Protein AF-A0A3D8MFF4-F1 (afdb_monomer_lite)

Sequence (524 aa):
MKRMLMMGLVGLLISMPLCSQELQRFTPVPGAQDYPRGVEISDTYRVLVKPASDPASWQAELHQTATYRLWPDYVDPETLPAKHKNTAVHVAQVDTDVRLRVRVEWLGSQKVRKLVLKPSRYKEMHQSRQSGQDWVEFELDPYEVTRHVLVEVNPPEKDTDALQDGLMFFLNPPSRPPAGKILVLPAGVINEKSPYLDELNRLLVDANSPWDGLYIPQNTIIDGRVDIRKPGFKVTGRGMIIGSRWPFAKSTPGWRDRYPSYISPEGEWVRPLLSFKANEGDDDPRSYFEGVLVAHPYHFCVGWAYLNENLKTFGWRFSSDGVHGHIKRGSFMRVNDDATYASSGLIEDNSYWGMVNGAAFQLGWGLKADNDATVYVRRSNILRGEWDNTVDTGLDMLGAPEGVPRPDVKTVSANRGVFAGTYRTGGAYTVRNKHFEDIVIDAQVNRLFYLGSRSEKVSYQNITFKDIHFAKSPSYENVVNVLSGGQIIDGMVFDNVTVEGEPLQSLEDLEPLEARNIQGVTFR

Organism: NCBI:txid1938339

Structure (mmCIF, N/CA/C/O backbone):
data_AF-A0A3D8MFF4-F1
#
_entry.id   AF-A0A3D8MFF4-F1
#
loop_
_atom_site.group_PDB
_atom_site.id
_atom_site.type_symbol
_atom_site.label_atom_id
_atom_site.label_alt_id
_atom_site.label_comp_id
_atom_site.label_asym_id
_atom_site.label_entity_id
_atom_site.label_seq_id
_atom_site.pdbx_PDB_ins_code
_atom_site.Cartn_x
_atom_site.Cartn_y
_atom_site.Cartn_z
_atom_site.occupancy
_atom_site.B_iso_or_equiv
_atom_site.auth_seq_id
_atom_site.auth_comp_id
_atom_site.auth_asym_id
_atom_site.auth_atom_id
_atom_site.pdbx_PDB_model_num
ATOM 1 N N . MET A 1 1 ? 13.237 -70.036 -30.707 1.00 40.88 1 MET A N 1
ATOM 2 C CA . MET A 1 1 ? 13.897 -69.810 -29.401 1.00 40.88 1 MET A CA 1
ATOM 3 C C . MET A 1 1 ? 14.795 -68.580 -29.493 1.00 40.88 1 MET A C 1
ATOM 5 O O . MET A 1 1 ? 15.903 -68.685 -29.998 1.00 40.88 1 MET A O 1
ATOM 9 N N . LYS A 1 2 ? 14.314 -67.405 -29.073 1.00 32.38 2 LYS A N 1
ATOM 10 C CA . LYS A 1 2 ? 15.124 -66.183 -28.931 1.00 32.38 2 LYS A CA 1
ATOM 11 C C . LYS A 1 2 ? 15.030 -65.746 -27.470 1.00 32.38 2 LYS A C 1
ATOM 13 O O . LYS A 1 2 ? 13.933 -65.495 -26.983 1.00 32.38 2 LYS A O 1
ATOM 18 N N . ARG A 1 3 ? 16.167 -65.757 -26.770 1.00 35.53 3 ARG A N 1
ATOM 19 C CA . ARG A 1 3 ? 16.303 -65.288 -25.385 1.00 35.53 3 ARG A CA 1
ATOM 20 C C . ARG A 1 3 ? 16.230 -63.762 -25.384 1.00 35.53 3 ARG A C 1
ATOM 22 O O . ARG A 1 3 ? 17.004 -63.117 -26.082 1.00 35.53 3 ARG A O 1
ATOM 29 N N . MET A 1 4 ? 15.290 -63.220 -24.620 1.00 30.48 4 MET A N 1
ATOM 30 C CA . MET A 1 4 ? 15.117 -61.790 -24.398 1.00 30.48 4 MET A CA 1
ATOM 31 C C . MET A 1 4 ? 15.911 -61.421 -23.140 1.00 30.48 4 MET A C 1
ATOM 33 O O . MET A 1 4 ? 15.664 -61.964 -22.065 1.00 30.48 4 MET A O 1
ATOM 37 N N . LEU A 1 5 ? 16.935 -60.586 -23.315 1.00 34.56 5 LEU A N 1
ATOM 38 C CA . LEU A 1 5 ? 17.835 -60.123 -22.264 1.00 34.56 5 LEU A CA 1
ATOM 39 C C . LEU A 1 5 ? 17.131 -58.998 -21.489 1.00 34.56 5 LEU A C 1
ATOM 41 O O . LEU A 1 5 ? 16.795 -57.967 -22.066 1.00 34.56 5 LEU A O 1
ATOM 45 N N . MET A 1 6 ? 16.879 -59.211 -20.199 1.00 32.69 6 MET A N 1
ATOM 46 C CA . MET A 1 6 ? 16.294 -58.216 -19.301 1.00 32.69 6 MET A CA 1
ATOM 47 C C . MET A 1 6 ? 17.435 -57.345 -18.756 1.00 32.69 6 MET A C 1
ATOM 49 O O . MET A 1 6 ? 18.248 -57.806 -17.957 1.00 32.69 6 MET A O 1
ATOM 53 N N . MET A 1 7 ? 17.547 -56.111 -19.249 1.00 32.94 7 MET A N 1
ATOM 54 C CA . MET A 1 7 ? 18.530 -55.131 -18.783 1.00 32.94 7 MET A CA 1
ATOM 55 C C . MET A 1 7 ? 17.946 -54.408 -17.561 1.00 32.94 7 MET A C 1
ATOM 57 O O . MET A 1 7 ? 16.956 -53.688 -17.676 1.00 32.94 7 MET A O 1
ATOM 61 N N . GLY A 1 8 ? 18.519 -54.656 -16.383 1.00 33.75 8 GLY A N 1
ATOM 62 C CA . GLY A 1 8 ? 18.135 -54.001 -15.134 1.00 33.75 8 GLY A CA 1
ATOM 63 C C . GLY A 1 8 ? 18.568 -52.537 -15.123 1.00 33.75 8 GLY A C 1
ATOM 64 O O . GLY A 1 8 ? 19.757 -52.236 -15.212 1.00 33.75 8 GLY A O 1
ATOM 65 N N . LEU A 1 9 ? 17.596 -51.634 -15.008 1.00 32.19 9 LEU A N 1
ATOM 66 C CA . LEU A 1 9 ? 17.810 -50.205 -14.816 1.00 32.19 9 LEU A CA 1
ATOM 67 C C . LEU A 1 9 ? 18.109 -49.957 -13.327 1.00 32.19 9 LEU A C 1
ATOM 69 O O . LEU A 1 9 ? 17.205 -49.961 -12.494 1.00 32.19 9 LEU A O 1
ATOM 73 N N . VAL A 1 10 ? 19.383 -49.781 -12.976 1.00 34.56 10 VAL A N 1
ATOM 74 C CA . VAL A 1 10 ? 19.788 -49.313 -11.642 1.00 34.56 10 VAL A CA 1
ATOM 75 C C . VAL A 1 10 ? 19.555 -47.804 -11.599 1.00 34.56 10 VAL A C 1
ATOM 77 O O . VAL A 1 10 ? 20.348 -47.025 -12.124 1.00 34.56 10 VAL A O 1
ATOM 80 N N . GLY A 1 11 ? 18.425 -47.393 -11.023 1.00 33.91 11 GLY A N 1
ATOM 81 C CA . GLY A 1 11 ? 18.119 -45.991 -10.753 1.00 33.91 11 GLY A CA 1
ATOM 82 C C . GLY A 1 11 ? 18.988 -45.470 -9.612 1.00 33.91 11 GLY A C 1
ATOM 83 O O . GLY A 1 11 ? 18.744 -45.779 -8.448 1.00 33.91 11 GLY A O 1
ATOM 84 N N . LEU A 1 12 ? 20.010 -44.686 -9.948 1.00 35.00 12 LEU A N 1
ATOM 85 C CA . LEU A 1 12 ? 20.794 -43.920 -8.988 1.00 35.00 12 LEU A CA 1
ATOM 86 C C . LEU A 1 12 ? 19.919 -42.755 -8.485 1.00 35.00 12 LEU A C 1
ATOM 88 O O . LEU A 1 12 ? 19.745 -41.757 -9.183 1.00 35.00 12 LEU A O 1
ATOM 92 N N . LEU A 1 13 ? 19.325 -42.891 -7.296 1.00 35.25 13 LEU A N 1
ATOM 93 C CA . LEU A 1 13 ? 18.699 -41.776 -6.581 1.00 35.25 13 LEU A CA 1
ATOM 94 C C . LEU A 1 13 ? 19.810 -40.822 -6.130 1.00 35.25 13 LEU A C 1
ATOM 96 O O . LEU A 1 13 ? 20.402 -40.992 -5.067 1.00 35.25 13 LEU A O 1
ATOM 100 N N . ILE A 1 14 ? 20.121 -39.829 -6.960 1.00 36.97 14 ILE A N 1
ATOM 101 C CA . ILE A 1 14 ? 20.911 -38.676 -6.537 1.00 36.97 14 ILE A CA 1
ATOM 102 C C . ILE A 1 14 ? 20.000 -37.872 -5.609 1.00 36.97 14 ILE A C 1
ATOM 104 O O . ILE A 1 14 ? 19.147 -37.115 -6.069 1.00 36.97 14 ILE A O 1
ATOM 108 N N . SER A 1 15 ? 20.142 -38.067 -4.297 1.00 35.59 15 SER A N 1
ATOM 109 C CA . SER A 1 15 ? 19.619 -37.119 -3.319 1.00 35.59 15 SER A CA 1
ATOM 110 C C . SER A 1 15 ? 20.349 -35.803 -3.563 1.00 35.59 15 SER A C 1
ATOM 112 O O . SER A 1 15 ? 21.499 -35.642 -3.145 1.00 35.59 15 SER A O 1
ATOM 114 N N . MET A 1 16 ? 19.729 -34.884 -4.304 1.00 31.86 16 MET A N 1
ATOM 115 C CA . MET A 1 16 ? 20.218 -33.514 -4.321 1.00 31.86 16 MET A CA 1
ATOM 116 C C . MET A 1 16 ? 20.222 -33.044 -2.863 1.00 31.86 16 MET A C 1
ATOM 118 O O . MET A 1 16 ? 19.209 -33.246 -2.182 1.00 31.86 16 MET A O 1
ATOM 122 N N . PRO A 1 17 ? 21.341 -32.507 -2.343 1.00 41.75 17 PRO A N 1
ATOM 123 C CA . PRO A 1 17 ? 21.324 -31.887 -1.030 1.00 41.75 17 PRO A CA 1
ATOM 124 C C . PRO A 1 17 ? 20.176 -30.886 -1.053 1.00 41.75 17 PRO A C 1
ATOM 126 O O . PRO A 1 17 ? 20.084 -30.093 -1.990 1.00 41.75 17 PRO A O 1
ATOM 129 N N . LEU A 1 18 ? 19.262 -30.993 -0.086 1.00 41.50 18 LEU A N 1
ATOM 130 C CA . LEU A 1 18 ? 18.247 -29.976 0.154 1.00 41.50 18 LEU A CA 1
ATOM 131 C C . LEU A 1 18 ? 19.003 -28.648 0.173 1.00 41.50 18 LEU A C 1
ATOM 133 O O . LEU A 1 18 ? 19.789 -28.422 1.094 1.00 41.50 18 LEU A O 1
ATOM 137 N N . CYS A 1 19 ? 18.873 -27.851 -0.896 1.00 44.31 19 CYS A N 1
ATOM 138 C CA . CYS A 1 19 ? 19.442 -26.512 -0.954 1.00 44.31 19 CYS A CA 1
ATOM 139 C C . CYS A 1 19 ? 19.046 -25.852 0.359 1.00 44.31 19 CYS A C 1
ATOM 141 O O . CYS A 1 19 ? 17.855 -25.798 0.671 1.00 44.31 19 CYS A O 1
ATOM 143 N N . SER A 1 20 ? 20.038 -25.456 1.158 1.00 51.72 20 SER A N 1
ATOM 144 C CA . SER A 1 20 ? 19.800 -24.712 2.387 1.00 51.72 20 SER A CA 1
ATOM 145 C C . SER A 1 20 ? 18.824 -23.595 2.051 1.00 51.72 20 SER A C 1
ATOM 147 O O . SER A 1 20 ? 19.115 -22.808 1.151 1.00 51.72 20 SER A O 1
ATOM 149 N N . GLN A 1 21 ? 17.663 -23.596 2.704 1.00 61.84 21 GLN A N 1
ATOM 150 C CA . GLN A 1 21 ? 16.606 -22.611 2.497 1.00 61.84 21 GLN A CA 1
ATOM 151 C C . GLN A 1 21 ? 17.218 -21.221 2.651 1.00 61.84 21 GLN A C 1
ATOM 153 O O . GLN A 1 21 ? 17.627 -20.827 3.745 1.00 61.84 21 GLN A O 1
ATOM 158 N N . GLU A 1 22 ? 17.415 -20.539 1.524 1.00 81.12 22 GLU A N 1
ATOM 159 C CA . GLU A 1 22 ? 18.246 -19.346 1.489 1.00 81.12 22 GLU A CA 1
ATOM 160 C C . GLU A 1 22 ? 17.393 -18.141 1.871 1.00 81.12 22 GLU A C 1
ATOM 162 O O . GLU A 1 22 ? 16.452 -17.758 1.179 1.00 81.12 22 GLU A O 1
ATOM 167 N N . LEU A 1 23 ? 17.721 -17.565 3.024 1.00 92.06 23 LEU A N 1
ATOM 168 C CA . LEU A 1 23 ? 17.170 -16.307 3.494 1.00 92.06 23 LEU A CA 1
ATOM 169 C C . LEU A 1 23 ? 17.767 -15.161 2.671 1.00 92.06 23 LEU A C 1
ATOM 171 O O . LEU A 1 23 ? 18.901 -14.737 2.918 1.00 92.06 23 LEU A O 1
ATOM 175 N N . GLN A 1 24 ? 17.002 -14.638 1.716 1.00 94.44 24 GLN A N 1
ATOM 176 C CA . GLN A 1 24 ? 17.437 -13.535 0.870 1.00 94.44 24 GLN A CA 1
ATOM 177 C C . GLN A 1 24 ? 17.037 -12.196 1.513 1.00 94.44 24 GLN A C 1
ATOM 179 O O . GLN A 1 24 ? 15.864 -11.851 1.636 1.00 94.44 24 GLN A O 1
ATOM 184 N N . ARG A 1 25 ? 18.038 -11.433 1.959 1.00 93.31 25 ARG A N 1
ATOM 185 C CA . ARG A 1 25 ? 17.854 -10.167 2.690 1.00 93.31 25 ARG A CA 1
ATOM 186 C C . ARG A 1 25 ? 17.988 -8.974 1.761 1.00 93.31 25 ARG A C 1
ATOM 188 O O . ARG A 1 25 ? 18.866 -8.982 0.905 1.00 93.31 25 ARG A O 1
ATOM 195 N N . PHE A 1 26 ? 17.207 -7.919 1.984 1.00 91.38 26 PHE A N 1
ATOM 196 C CA . PHE A 1 26 ? 17.413 -6.641 1.304 1.00 91.38 26 PHE A CA 1
ATOM 197 C C . PHE A 1 26 ? 18.776 -6.057 1.690 1.00 91.38 26 PHE A C 1
ATOM 199 O O . PHE A 1 26 ? 19.009 -5.780 2.860 1.00 91.38 26 PHE A O 1
ATOM 206 N N . THR A 1 27 ? 19.695 -5.889 0.743 1.00 91.81 27 THR A N 1
ATOM 207 C CA . THR A 1 27 ? 21.039 -5.343 1.006 1.00 91.81 27 THR A CA 1
ATOM 208 C C . THR A 1 27 ? 21.124 -3.880 0.585 1.00 91.81 27 THR A C 1
ATOM 210 O O . THR A 1 27 ? 20.429 -3.507 -0.362 1.00 91.81 27 THR A O 1
ATOM 213 N N . PRO A 1 28 ? 22.013 -3.065 1.184 1.00 93.00 28 PRO A N 1
ATOM 214 C CA . PRO A 1 28 ? 22.206 -1.691 0.739 1.00 93.00 28 PRO A CA 1
ATOM 215 C C . PRO A 1 28 ? 22.557 -1.632 -0.753 1.00 93.00 28 PRO A C 1
ATOM 217 O O . PRO A 1 28 ? 23.390 -2.397 -1.244 1.00 93.00 28 PRO A O 1
ATOM 220 N N . VAL A 1 29 ? 21.921 -0.712 -1.472 1.00 93.19 29 VAL A N 1
ATOM 221 C CA . VAL A 1 29 ? 22.191 -0.449 -2.889 1.00 93.19 29 VAL A CA 1
ATOM 222 C C . VAL A 1 29 ? 23.539 0.274 -2.967 1.00 93.19 29 VAL A C 1
ATOM 224 O O . VAL A 1 29 ? 23.718 1.272 -2.261 1.00 93.19 29 VAL A O 1
ATOM 227 N N . PRO A 1 30 ? 24.499 -0.194 -3.782 1.00 90.62 30 PRO A N 1
ATOM 228 C CA . PRO A 1 30 ? 25.770 0.500 -3.963 1.00 90.62 30 PRO A CA 1
ATOM 229 C C . PRO A 1 30 ? 25.579 1.934 -4.476 1.00 90.62 30 PRO A C 1
ATOM 231 O O . PRO A 1 30 ? 24.670 2.194 -5.260 1.00 90.62 30 PRO A O 1
ATOM 234 N N . GLY A 1 31 ? 26.466 2.848 -4.074 1.00 88.56 31 GLY A N 1
ATOM 235 C CA . GLY A 1 31 ? 26.422 4.247 -4.514 1.00 88.56 31 GLY A CA 1
ATOM 236 C C . GLY A 1 31 ? 25.417 5.103 -3.743 1.00 88.56 31 GLY A C 1
ATOM 237 O O . GLY A 1 31 ? 24.603 5.789 -4.346 1.00 88.56 31 GLY A O 1
ATOM 238 N N . ALA A 1 32 ? 25.465 5.068 -2.407 1.00 85.12 32 ALA A N 1
ATOM 239 C CA . ALA A 1 32 ? 24.559 5.835 -1.545 1.00 85.12 32 ALA A CA 1
ATOM 240 C C . ALA A 1 32 ? 24.543 7.345 -1.849 1.00 85.12 32 ALA A C 1
ATOM 242 O O . ALA A 1 32 ? 23.507 7.987 -1.720 1.00 85.12 32 ALA A O 1
ATOM 243 N N . GLN A 1 33 ? 25.668 7.905 -2.303 1.00 89.56 33 GLN A N 1
ATOM 244 C CA . GLN A 1 33 ? 25.770 9.303 -2.729 1.00 89.56 33 GLN A CA 1
ATOM 245 C C . GLN A 1 33 ? 24.903 9.649 -3.949 1.00 89.56 33 GLN A C 1
ATOM 247 O O . GLN A 1 33 ? 24.630 10.822 -4.187 1.00 89.56 33 GLN A O 1
ATOM 252 N N . ASP A 1 34 ? 24.501 8.638 -4.719 1.00 92.12 34 ASP A N 1
ATOM 253 C CA . ASP A 1 34 ? 23.703 8.774 -5.935 1.00 92.12 34 ASP A CA 1
ATOM 254 C C . ASP A 1 34 ? 22.227 8.423 -5.695 1.00 92.12 34 ASP A C 1
ATOM 256 O O . ASP A 1 34 ? 21.463 8.330 -6.654 1.00 92.12 34 ASP A O 1
ATOM 260 N N . TYR A 1 35 ? 21.808 8.187 -4.443 1.00 95.69 35 TYR A N 1
ATOM 261 C CA . TYR A 1 35 ? 20.412 7.867 -4.154 1.00 95.69 35 TYR A CA 1
ATOM 262 C C . TYR A 1 35 ? 19.479 9.015 -4.571 1.00 95.69 35 TYR A C 1
ATOM 264 O O . TYR A 1 35 ? 19.829 10.190 -4.415 1.00 95.69 35 TYR A O 1
ATOM 272 N N . PRO A 1 36 ? 18.271 8.689 -5.069 1.00 94.00 36 PRO A N 1
ATOM 273 C CA . PRO A 1 36 ? 17.247 9.690 -5.338 1.00 94.00 36 PRO A CA 1
ATOM 274 C C . PRO A 1 36 ? 16.915 10.500 -4.086 1.00 94.00 36 PRO A C 1
ATOM 276 O O . PRO A 1 36 ? 17.032 10.014 -2.957 1.00 94.00 36 PRO A O 1
ATOM 279 N N . ARG A 1 37 ? 16.411 11.721 -4.274 1.00 92.44 37 ARG A N 1
ATOM 280 C CA . ARG A 1 37 ? 15.921 12.524 -3.146 1.00 92.44 37 ARG A CA 1
ATOM 281 C C . ARG A 1 37 ? 14.784 11.791 -2.433 1.00 92.44 37 ARG A C 1
ATOM 283 O O . ARG A 1 37 ? 13.979 11.110 -3.066 1.00 92.44 37 ARG A O 1
ATOM 290 N N . GLY A 1 38 ? 14.707 11.959 -1.115 1.00 94.19 38 GLY A N 1
ATOM 291 C CA . GLY A 1 38 ? 13.679 11.293 -0.316 1.00 94.19 38 GLY A CA 1
ATOM 292 C C . GLY A 1 38 ? 13.973 9.829 -0.011 1.00 94.19 38 GLY A C 1
ATOM 293 O O . GLY A 1 38 ? 13.054 9.145 0.436 1.00 94.19 38 GLY A O 1
ATOM 294 N N . VAL A 1 39 ? 15.185 9.334 -0.292 1.00 96.75 39 VAL A N 1
ATOM 295 C CA . VAL A 1 39 ? 15.610 7.954 -0.022 1.00 96.75 39 VAL A CA 1
ATOM 296 C C . VAL A 1 39 ? 17.005 7.945 0.598 1.00 96.75 39 VAL A C 1
ATOM 298 O O . VAL A 1 39 ? 17.943 8.506 0.042 1.00 96.75 39 VAL A O 1
ATOM 301 N N . GLU A 1 40 ? 17.170 7.260 1.727 1.00 97.12 40 GLU A N 1
ATOM 302 C CA . GLU A 1 40 ? 18.474 7.037 2.363 1.00 97.12 40 GLU A CA 1
ATOM 303 C C . GLU A 1 40 ? 18.469 5.752 3.195 1.00 97.12 40 GLU A C 1
ATOM 305 O O . GLU A 1 40 ? 17.431 5.109 3.358 1.00 97.12 40 GLU A O 1
ATOM 310 N N . ILE A 1 41 ? 19.627 5.353 3.723 1.00 97.31 41 ILE A N 1
ATOM 311 C CA . ILE A 1 41 ? 19.682 4.283 4.722 1.00 97.31 41 ILE A CA 1
ATOM 312 C C . ILE A 1 41 ? 19.188 4.837 6.054 1.00 97.31 41 ILE A C 1
ATOM 314 O O . ILE A 1 41 ? 19.668 5.855 6.537 1.00 97.31 41 ILE A O 1
ATOM 318 N N . SER A 1 42 ? 18.238 4.131 6.651 1.00 97.44 42 SER A N 1
ATOM 319 C CA . SER A 1 42 ? 17.667 4.464 7.945 1.00 97.44 42 SER A CA 1
ATOM 320 C C . SER A 1 42 ? 18.737 4.439 9.035 1.00 97.44 42 SER A C 1
ATOM 322 O O . SER A 1 42 ? 19.317 3.395 9.331 1.00 97.44 42 SER A O 1
ATOM 324 N N . ASP A 1 43 ? 18.936 5.581 9.679 1.00 96.62 43 ASP A N 1
ATOM 325 C CA . ASP A 1 43 ? 19.717 5.733 10.908 1.00 96.62 43 ASP A CA 1
ATOM 326 C C . ASP A 1 43 ? 18.870 5.537 12.178 1.00 96.62 43 ASP A C 1
ATOM 328 O O . ASP A 1 43 ? 19.409 5.431 13.275 1.00 96.62 43 ASP A O 1
ATOM 332 N N . THR A 1 44 ? 17.546 5.478 12.021 1.00 96.56 44 THR A N 1
ATOM 333 C CA . THR A 1 44 ? 16.557 5.474 13.107 1.00 96.56 44 THR A CA 1
ATOM 334 C C . THR A 1 44 ? 16.114 4.062 13.479 1.00 96.56 44 THR A C 1
ATOM 336 O O . THR A 1 44 ? 15.872 3.768 14.645 1.00 96.56 44 THR A O 1
ATOM 339 N N . TYR A 1 45 ? 16.037 3.170 12.496 1.00 97.25 45 TYR A N 1
ATOM 340 C CA . TYR A 1 45 ? 15.673 1.766 12.666 1.00 97.25 45 TYR A CA 1
ATOM 341 C C . TYR A 1 45 ? 16.750 0.850 12.096 1.00 97.25 45 TYR A C 1
ATOM 343 O O . TYR A 1 45 ? 17.267 1.104 11.004 1.00 97.25 45 TYR A O 1
ATOM 351 N N . ARG A 1 46 ? 17.002 -0.258 12.796 1.00 97.62 46 ARG A N 1
ATOM 352 C CA . ARG A 1 46 ? 17.754 -1.413 12.300 1.00 97.62 46 ARG A CA 1
ATOM 353 C C . ARG A 1 46 ? 16.897 -2.665 12.406 1.00 97.62 46 ARG A C 1
ATOM 355 O O . ARG A 1 46 ? 16.305 -2.928 13.449 1.00 97.62 46 ARG A O 1
ATOM 362 N N . VAL A 1 47 ? 16.869 -3.454 11.338 1.00 97.81 47 VAL A N 1
ATOM 363 C CA . VAL A 1 47 ? 16.116 -4.709 11.279 1.00 97.81 47 VAL A CA 1
ATOM 364 C C . VAL A 1 47 ? 17.080 -5.882 11.169 1.00 97.81 47 VAL A C 1
ATOM 366 O O . VAL A 1 47 ? 17.929 -5.917 10.283 1.00 97.81 47 VAL A O 1
ATOM 369 N N . LEU A 1 48 ? 16.942 -6.844 12.077 1.00 97.56 48 LEU A N 1
ATOM 370 C CA . LEU A 1 48 ? 17.712 -8.084 12.121 1.00 97.56 48 LEU A CA 1
ATOM 371 C C . LEU A 1 48 ? 16.768 -9.253 11.877 1.00 97.56 48 LEU A C 1
ATOM 373 O O . LEU A 1 48 ? 15.667 -9.295 12.427 1.00 97.56 48 LEU A O 1
ATOM 377 N N . VAL A 1 49 ? 17.204 -10.213 11.071 1.00 97.44 49 VAL A N 1
ATOM 378 C CA . VAL A 1 49 ? 16.361 -11.328 10.635 1.00 97.44 49 VAL A CA 1
ATOM 379 C C . VAL A 1 49 ? 17.164 -12.612 10.591 1.00 97.44 49 VAL A C 1
ATOM 381 O O . VAL A 1 49 ? 18.315 -12.614 10.168 1.00 97.44 49 VAL A O 1
ATOM 384 N N . LYS A 1 50 ? 16.550 -13.708 11.024 1.00 96.38 50 LYS A N 1
ATOM 385 C CA . LYS A 1 50 ? 17.110 -15.057 10.907 1.00 96.38 50 LYS A CA 1
ATOM 386 C C . LYS A 1 50 ? 15.990 -16.096 10.942 1.00 96.38 50 LYS A C 1
ATOM 388 O O . LYS A 1 50 ? 14.904 -15.783 11.446 1.00 96.38 50 LYS A O 1
ATOM 393 N N . PRO A 1 51 ? 16.219 -17.328 10.456 1.00 96.38 51 PRO A N 1
ATOM 394 C CA . PRO A 1 51 ? 15.256 -18.410 10.634 1.00 96.38 51 PRO A CA 1
ATOM 395 C C . PRO A 1 51 ? 14.880 -18.566 12.113 1.00 96.38 51 PRO A C 1
ATOM 397 O O . PRO A 1 51 ? 15.746 -18.510 12.985 1.00 96.38 51 PRO A O 1
ATOM 400 N N . ALA A 1 52 ? 13.601 -18.781 12.423 1.00 95.50 52 ALA A N 1
ATOM 401 C CA . ALA A 1 52 ? 13.143 -18.899 13.812 1.00 95.50 52 ALA A CA 1
ATOM 402 C C . ALA A 1 52 ? 13.789 -20.083 14.563 1.00 95.50 52 ALA A C 1
ATOM 404 O O . ALA A 1 52 ? 13.918 -20.056 15.791 1.00 95.50 52 ALA A O 1
ATOM 405 N N . SER A 1 53 ? 14.237 -21.097 13.817 1.00 94.81 53 SER A N 1
ATOM 406 C CA . SER A 1 53 ? 14.979 -22.255 14.317 1.00 94.81 53 SER A CA 1
ATOM 407 C C . SER A 1 53 ? 16.451 -21.975 14.630 1.00 94.81 53 SER A C 1
ATOM 409 O O . SER A 1 53 ? 17.093 -22.829 15.235 1.00 94.81 53 SER A O 1
ATOM 411 N N . ASP A 1 54 ? 17.007 -20.832 14.217 1.00 94.62 54 ASP A N 1
ATOM 412 C CA . ASP A 1 54 ? 18.421 -20.507 14.410 1.00 94.62 54 ASP A CA 1
ATOM 413 C C . ASP A 1 54 ? 18.688 -19.987 15.842 1.00 94.62 54 ASP A C 1
ATOM 415 O O . ASP A 1 54 ? 18.228 -18.894 16.214 1.00 94.62 54 ASP A O 1
ATOM 419 N N . PRO A 1 55 ? 19.451 -20.729 16.673 1.00 94.00 55 PRO A N 1
ATOM 420 C CA . PRO A 1 55 ? 19.756 -20.326 18.041 1.00 94.00 55 PRO A CA 1
ATOM 421 C C . PRO A 1 55 ? 20.893 -19.297 18.139 1.00 94.00 55 PRO A C 1
ATOM 423 O O . PRO A 1 55 ? 21.145 -18.803 19.239 1.00 94.00 55 PRO A O 1
ATOM 426 N N . ALA A 1 56 ? 21.592 -18.975 17.042 1.00 93.44 56 ALA A N 1
ATOM 427 C CA . ALA A 1 56 ? 22.757 -18.095 17.053 1.00 93.44 56 ALA A CA 1
ATOM 428 C C . ALA A 1 56 ? 22.436 -16.699 17.609 1.00 93.44 56 ALA A C 1
ATOM 430 O O . ALA A 1 56 ? 21.296 -16.227 17.578 1.00 93.44 56 ALA A O 1
ATOM 431 N N . SER A 1 57 ? 23.447 -16.007 18.133 1.00 93.44 57 SER A N 1
ATOM 432 C CA . SER A 1 57 ? 23.265 -14.634 18.606 1.00 93.44 57 SER A CA 1
ATOM 433 C C . SER A 1 57 ? 22.988 -13.675 17.440 1.00 93.44 57 SER A C 1
ATOM 435 O O . SER A 1 57 ? 23.388 -13.913 16.303 1.00 93.44 57 SER A O 1
ATOM 437 N N . TRP A 1 58 ? 22.347 -12.542 17.733 1.00 95.12 58 TRP A N 1
ATOM 438 C CA . TRP A 1 58 ? 22.048 -11.495 16.746 1.00 95.12 58 TRP A CA 1
ATOM 439 C C . TRP A 1 58 ? 23.291 -10.786 16.177 1.00 95.12 58 TRP A C 1
ATOM 441 O O . TRP A 1 58 ? 23.173 -10.014 15.230 1.00 95.12 58 TRP A O 1
ATOM 451 N N . GLN A 1 59 ? 24.484 -11.046 16.724 1.00 93.56 59 GLN A N 1
ATOM 452 C CA . GLN A 1 59 ? 25.716 -10.346 16.353 1.00 93.56 59 GLN A CA 1
ATOM 453 C C . GLN A 1 59 ? 26.070 -10.521 14.871 1.00 93.56 59 GLN A C 1
ATOM 455 O O . GLN A 1 59 ? 26.562 -9.584 14.247 1.00 93.56 59 GLN A O 1
ATOM 460 N N . ALA A 1 60 ? 25.799 -11.700 14.304 1.00 91.00 60 ALA A N 1
ATOM 461 C CA . ALA A 1 60 ? 26.048 -11.972 12.891 1.00 91.00 60 ALA A CA 1
ATOM 462 C C . ALA A 1 60 ? 25.119 -11.168 11.963 1.00 91.00 60 ALA A C 1
ATOM 464 O O . ALA A 1 60 ? 25.476 -10.914 10.818 1.00 91.00 60 ALA A O 1
ATOM 465 N N . GLU A 1 61 ? 23.956 -10.726 12.447 1.00 92.75 61 GLU A N 1
ATOM 466 C CA . GLU A 1 61 ? 22.887 -10.147 11.623 1.00 92.75 61 GLU A CA 1
ATOM 467 C C . GLU A 1 61 ? 22.921 -8.616 11.532 1.00 92.75 61 GLU A C 1
ATOM 469 O O . GLU A 1 61 ? 22.205 -8.044 10.711 1.00 92.75 61 GLU A O 1
ATOM 474 N N . LEU A 1 62 ? 23.764 -7.942 12.331 1.00 88.31 62 LEU A N 1
ATOM 475 C CA . LEU A 1 62 ? 23.739 -6.484 12.560 1.00 88.31 62 LEU A CA 1
ATOM 476 C C . LEU A 1 62 ? 23.763 -5.602 11.301 1.00 88.31 62 LEU A C 1
ATOM 478 O O . LEU A 1 62 ? 23.316 -4.456 11.351 1.00 88.31 62 LEU A O 1
ATOM 482 N N . HIS A 1 63 ? 24.269 -6.118 10.182 1.00 87.81 63 HIS A N 1
ATOM 483 C CA . HIS A 1 63 ? 24.449 -5.360 8.942 1.00 87.81 63 HIS A CA 1
ATOM 484 C C . HIS A 1 63 ? 23.958 -6.102 7.698 1.00 87.81 63 HIS A C 1
ATOM 486 O O . HIS A 1 63 ? 24.272 -5.699 6.580 1.00 87.81 63 HIS A O 1
ATOM 492 N N . GLN A 1 64 ? 23.213 -7.196 7.874 1.00 89.75 64 GLN A N 1
ATOM 493 C CA . GLN A 1 64 ? 22.816 -8.027 6.740 1.00 89.75 64 GLN A CA 1
ATOM 494 C C . GLN A 1 64 ? 21.536 -7.542 6.046 1.00 89.75 64 GLN A C 1
ATOM 496 O O . GLN A 1 64 ? 21.355 -7.821 4.864 1.00 89.75 64 GLN A O 1
ATOM 501 N N . THR A 1 65 ? 20.660 -6.820 6.756 1.00 94.31 65 THR A N 1
ATOM 502 C CA . THR A 1 65 ? 19.406 -6.290 6.195 1.00 94.31 65 THR A CA 1
ATOM 503 C C . THR A 1 65 ? 19.415 -4.769 6.220 1.00 94.31 65 THR A C 1
ATOM 505 O O . THR A 1 65 ? 19.467 -4.143 7.278 1.00 94.31 65 THR A O 1
ATOM 508 N N . ALA A 1 66 ? 19.352 -4.164 5.041 1.00 96.25 66 ALA A N 1
ATOM 509 C CA . ALA A 1 66 ? 19.153 -2.740 4.875 1.00 96.25 66 ALA A CA 1
ATOM 510 C C . ALA A 1 66 ? 17.747 -2.344 5.315 1.00 96.25 66 ALA A C 1
ATOM 512 O O . ALA A 1 66 ? 16.753 -2.988 4.975 1.00 96.25 66 ALA A O 1
ATOM 513 N N . THR A 1 67 ? 17.680 -1.231 6.032 1.00 97.88 67 THR A N 1
ATOM 514 C CA . THR A 1 67 ? 16.440 -0.500 6.267 1.00 97.88 67 THR A CA 1
ATOM 515 C C . THR A 1 67 ? 16.576 0.831 5.547 1.00 97.88 67 THR A C 1
ATOM 517 O O . THR A 1 67 ? 17.543 1.553 5.780 1.00 97.88 67 THR A O 1
ATOM 520 N N . TYR A 1 68 ? 15.649 1.148 4.654 1.00 98.06 68 TYR A N 1
ATOM 521 C CA . TYR A 1 68 ? 15.629 2.422 3.940 1.00 98.06 68 TYR A CA 1
ATOM 522 C C . TYR A 1 68 ? 14.681 3.378 4.635 1.00 98.06 68 TYR A C 1
ATOM 524 O O . TYR A 1 68 ? 13.651 2.950 5.137 1.00 98.06 68 TYR A O 1
ATOM 532 N N . ARG A 1 69 ? 15.008 4.663 4.652 1.00 97.88 69 ARG A N 1
ATOM 533 C CA . ARG A 1 69 ? 14.116 5.737 5.072 1.00 97.88 69 ARG A CA 1
ATOM 534 C C . ARG A 1 69 ? 13.598 6.440 3.825 1.00 97.88 69 ARG A C 1
ATOM 536 O O . ARG A 1 69 ? 14.380 6.821 2.958 1.00 97.88 69 ARG A O 1
ATOM 543 N N . LEU A 1 70 ? 12.283 6.600 3.760 1.00 97.50 70 LEU A N 1
ATOM 544 C CA . LEU A 1 70 ? 11.554 7.300 2.713 1.00 97.50 70 LEU A CA 1
ATOM 545 C C . LEU A 1 70 ? 10.836 8.500 3.338 1.00 97.50 70 LEU A C 1
ATOM 547 O O . LEU A 1 70 ? 10.084 8.330 4.295 1.00 97.50 70 LEU A O 1
ATOM 551 N N . TRP A 1 71 ? 11.040 9.708 2.825 1.00 96.00 71 TRP A N 1
ATOM 552 C CA . TRP A 1 71 ? 10.402 10.931 3.339 1.00 96.00 71 TRP A CA 1
ATOM 553 C C . TRP A 1 71 ? 9.974 11.821 2.171 1.00 96.00 71 TRP A C 1
ATOM 555 O O . TRP A 1 71 ? 10.543 11.676 1.087 1.00 96.00 71 TRP A O 1
ATOM 565 N N . PRO A 1 72 ? 8.987 12.722 2.343 1.00 90.44 72 PRO A N 1
ATOM 566 C CA . PRO A 1 72 ? 8.533 13.559 1.248 1.00 90.44 72 PRO A CA 1
ATOM 567 C C . PRO A 1 72 ? 9.694 14.445 0.797 1.00 90.44 72 PRO A C 1
ATOM 569 O O . PRO A 1 72 ? 10.198 15.280 1.548 1.00 90.44 72 PRO A O 1
ATOM 572 N N . ASP A 1 73 ? 10.131 14.249 -0.439 1.00 74.12 73 ASP A N 1
ATOM 573 C CA . ASP A 1 73 ? 11.264 14.950 -1.044 1.00 74.12 73 ASP A CA 1
ATOM 574 C C . ASP A 1 73 ? 10.890 16.342 -1.581 1.00 74.12 73 ASP A C 1
ATOM 576 O O . ASP A 1 73 ? 11.734 17.073 -2.101 1.00 74.12 73 ASP A O 1
ATOM 580 N N . TYR A 1 74 ? 9.623 16.728 -1.431 1.00 73.06 74 TYR A N 1
ATOM 581 C CA . TYR A 1 74 ? 9.057 18.006 -1.839 1.00 73.06 74 TYR A CA 1
ATOM 582 C C . TYR A 1 74 ? 8.247 18.607 -0.692 1.00 73.06 74 TYR A C 1
ATOM 584 O O . TYR A 1 74 ? 7.402 17.956 -0.082 1.00 73.06 74 TYR A O 1
ATOM 592 N N . VAL A 1 75 ? 8.466 19.894 -0.439 1.00 59.44 75 VAL A N 1
ATOM 593 C CA . VAL A 1 75 ? 7.641 20.699 0.468 1.00 59.44 75 VAL A CA 1
ATOM 594 C C . VAL A 1 75 ? 6.823 21.655 -0.391 1.00 59.44 75 VAL A C 1
ATOM 596 O O . VAL A 1 75 ? 6.979 22.867 -0.311 1.00 59.44 75 VAL A O 1
ATOM 599 N N . ASP A 1 76 ? 6.011 21.102 -1.291 1.00 64.69 76 ASP A N 1
ATOM 600 C CA . ASP A 1 76 ? 4.968 21.895 -1.936 1.00 64.69 76 ASP A CA 1
ATOM 601 C C . ASP A 1 76 ? 3.736 21.862 -1.016 1.00 64.69 76 ASP A C 1
ATOM 603 O O . ASP A 1 76 ? 3.082 20.812 -0.923 1.00 64.69 76 ASP A O 1
ATOM 607 N N . PRO A 1 77 ? 3.439 22.965 -0.300 1.00 61.56 77 PRO A N 1
ATOM 608 C CA . PRO A 1 77 ? 2.351 23.012 0.670 1.00 61.56 77 PRO A CA 1
ATOM 609 C C . PRO A 1 77 ? 0.973 22.800 0.034 1.00 61.56 77 PRO A C 1
ATOM 611 O O . PRO A 1 77 ? 0.034 22.486 0.759 1.00 61.56 77 PRO A O 1
ATOM 614 N N . GLU A 1 78 ? 0.834 22.935 -1.291 1.00 64.88 78 GLU A N 1
ATOM 615 C CA . GLU A 1 78 ? -0.431 22.670 -1.989 1.00 64.88 78 GLU A CA 1
ATOM 616 C C . GLU A 1 78 ? -0.695 21.168 -2.188 1.00 64.88 78 GLU A C 1
ATOM 618 O O . GLU A 1 78 ? -1.812 20.761 -2.506 1.00 64.88 78 GLU A O 1
ATOM 623 N N . THR A 1 79 ? 0.332 20.325 -2.034 1.00 68.81 79 THR A N 1
ATOM 624 C CA . THR A 1 79 ? 0.299 18.924 -2.500 1.00 68.81 79 THR A CA 1
ATOM 625 C C . THR A 1 79 ? 0.617 17.914 -1.408 1.00 68.81 79 THR A C 1
ATOM 627 O O . THR A 1 79 ? 0.222 16.749 -1.504 1.00 68.81 79 THR A O 1
ATOM 630 N N . LEU A 1 80 ? 1.322 18.374 -0.372 1.00 79.31 80 LEU A N 1
ATOM 631 C CA . LEU A 1 80 ? 1.651 17.638 0.834 1.00 79.31 80 LEU A CA 1
ATOM 632 C C . LEU A 1 80 ? 0.899 18.270 2.011 1.00 79.31 80 LEU A C 1
ATOM 634 O O . LEU A 1 80 ? 1.185 19.419 2.359 1.00 79.31 80 LEU A O 1
ATOM 638 N N . PRO A 1 81 ? -0.006 17.542 2.685 1.00 80.44 81 PRO A N 1
ATOM 639 C CA . PRO A 1 81 ? -0.667 18.079 3.863 1.00 80.44 81 PRO A CA 1
ATOM 640 C C . PRO A 1 81 ? 0.365 18.463 4.930 1.00 80.44 81 PRO A C 1
ATOM 642 O O . PRO A 1 81 ? 1.290 17.699 5.219 1.00 80.44 81 PRO A O 1
ATOM 645 N N . ALA A 1 82 ? 0.197 19.633 5.551 1.00 83.94 82 ALA A N 1
ATOM 646 C CA . ALA A 1 82 ? 1.203 20.229 6.435 1.00 83.94 82 ALA A CA 1
ATOM 647 C C . ALA A 1 82 ? 1.645 19.311 7.591 1.00 83.94 82 ALA A C 1
ATOM 649 O O . ALA A 1 82 ? 2.811 19.339 7.989 1.00 83.94 82 ALA A O 1
ATOM 650 N N . LYS A 1 83 ? 0.742 18.461 8.103 1.00 88.19 83 LYS A N 1
ATOM 651 C CA . LYS A 1 83 ? 1.043 17.484 9.164 1.00 88.19 83 LYS A CA 1
ATOM 652 C C . LYS A 1 83 ? 2.012 16.372 8.732 1.00 88.19 83 LYS A C 1
ATOM 654 O O . LYS A 1 83 ? 2.629 15.745 9.586 1.00 88.19 83 LYS A O 1
ATOM 659 N N . HIS A 1 84 ? 2.193 16.165 7.425 1.00 90.62 84 HIS A N 1
ATOM 660 C CA . HIS A 1 84 ? 3.095 15.156 6.867 1.00 90.62 84 HIS A CA 1
ATOM 661 C C . HIS A 1 84 ? 4.466 15.695 6.448 1.00 90.62 84 HIS A C 1
ATOM 663 O O . HIS A 1 84 ? 5.317 14.902 6.049 1.00 90.62 84 HIS A O 1
ATOM 669 N N . LYS A 1 85 ? 4.721 17.006 6.579 1.00 86.94 85 LYS A N 1
ATOM 670 C CA . LYS A 1 85 ? 5.966 17.650 6.113 1.00 86.94 85 LYS A CA 1
ATOM 671 C C . LYS A 1 85 ? 7.256 17.039 6.675 1.00 86.94 85 LYS A C 1
ATOM 673 O O . LYS A 1 85 ? 8.281 17.081 6.012 1.00 86.94 85 LYS A O 1
ATOM 678 N N . ASN A 1 86 ? 7.188 16.486 7.886 1.00 90.06 86 ASN A N 1
ATOM 679 C CA . ASN A 1 86 ? 8.324 15.889 8.591 1.00 90.06 86 ASN A CA 1
ATOM 680 C C . ASN A 1 86 ? 8.199 14.366 8.726 1.00 90.06 86 ASN A C 1
ATOM 682 O O . ASN A 1 86 ? 8.999 13.758 9.426 1.00 90.06 86 ASN A O 1
ATOM 686 N N . THR A 1 87 ? 7.183 13.758 8.109 1.00 94.44 87 THR A N 1
ATOM 687 C CA . THR A 1 87 ? 6.963 12.316 8.249 1.00 94.44 87 THR A CA 1
ATOM 688 C C . THR A 1 87 ? 7.965 11.534 7.424 1.00 94.44 87 THR A C 1
ATOM 690 O O . THR A 1 87 ? 8.248 11.889 6.282 1.00 94.44 87 THR A O 1
ATOM 693 N N . ALA A 1 88 ? 8.436 10.427 7.972 1.00 96.69 88 ALA A N 1
ATOM 694 C CA . ALA A 1 88 ? 9.216 9.434 7.274 1.00 96.69 88 ALA A CA 1
ATOM 695 C C . ALA A 1 88 ? 8.603 8.047 7.484 1.00 96.69 88 ALA A C 1
ATOM 697 O O . ALA A 1 88 ? 7.951 7.749 8.488 1.00 96.69 88 ALA A O 1
ATOM 698 N N . VAL A 1 89 ? 8.818 7.183 6.500 1.00 97.81 89 VAL A N 1
ATOM 699 C CA . VAL A 1 89 ? 8.527 5.761 6.606 1.00 97.81 89 VAL A CA 1
ATOM 700 C C . VAL A 1 89 ? 9.790 4.989 6.320 1.00 97.81 89 VAL A C 1
ATOM 702 O O . VAL A 1 89 ? 10.463 5.201 5.315 1.00 97.81 89 VAL A O 1
ATOM 705 N N . HIS A 1 90 ? 10.099 4.079 7.221 1.00 98.44 90 HIS A N 1
ATOM 706 C CA . HIS A 1 90 ? 11.227 3.189 7.117 1.00 98.44 90 HIS A CA 1
ATOM 707 C C . HIS A 1 90 ? 10.741 1.874 6.521 1.00 98.44 90 HIS A C 1
ATOM 709 O O . HIS A 1 90 ? 9.634 1.430 6.820 1.00 98.44 90 HIS A O 1
ATOM 715 N N . VAL A 1 91 ? 11.537 1.252 5.662 1.00 98.56 91 VAL A N 1
ATOM 716 C CA . VAL A 1 91 ? 11.165 0.019 4.969 1.00 98.56 91 VAL A CA 1
ATOM 717 C C . VAL A 1 91 ? 12.301 -0.989 5.035 1.00 98.56 91 VAL A C 1
ATOM 719 O O . VAL A 1 91 ? 13.457 -0.664 4.763 1.00 98.56 91 VAL A O 1
ATOM 722 N N . ALA A 1 92 ? 11.968 -2.225 5.379 1.00 98.19 92 ALA A N 1
ATOM 723 C CA . ALA A 1 92 ? 12.864 -3.370 5.298 1.00 98.19 92 ALA A CA 1
ATOM 724 C C . ALA A 1 92 ? 12.103 -4.552 4.695 1.00 98.19 92 ALA A C 1
ATOM 726 O O . ALA A 1 92 ? 10.893 -4.683 4.893 1.00 98.19 92 ALA A O 1
ATOM 727 N N . GLN A 1 93 ? 12.797 -5.411 3.952 1.00 97.88 93 GLN A N 1
ATOM 728 C CA . GLN A 1 93 ? 12.170 -6.580 3.342 1.00 97.88 93 GLN A CA 1
ATOM 729 C C . GLN A 1 93 ? 13.082 -7.801 3.324 1.00 97.88 93 GLN A C 1
ATOM 731 O O . GLN A 1 93 ? 14.309 -7.690 3.365 1.00 97.88 93 GLN A O 1
ATOM 736 N N . VAL A 1 94 ? 12.460 -8.971 3.288 1.00 97.75 94 VAL A N 1
ATOM 737 C CA . VAL A 1 94 ? 13.126 -10.268 3.300 1.00 97.75 94 VAL A CA 1
ATOM 738 C C . VAL A 1 94 ? 12.319 -11.251 2.477 1.00 97.75 94 VAL A C 1
ATOM 740 O O . VAL A 1 94 ? 11.096 -11.285 2.569 1.00 97.75 94 VAL A O 1
ATOM 743 N N . ASP A 1 95 ? 13.026 -12.085 1.734 1.00 97.38 95 ASP A N 1
ATOM 744 C CA . ASP A 1 95 ? 12.479 -13.150 0.916 1.00 97.38 95 ASP A CA 1
ATOM 745 C C . ASP A 1 95 ? 12.826 -14.498 1.558 1.00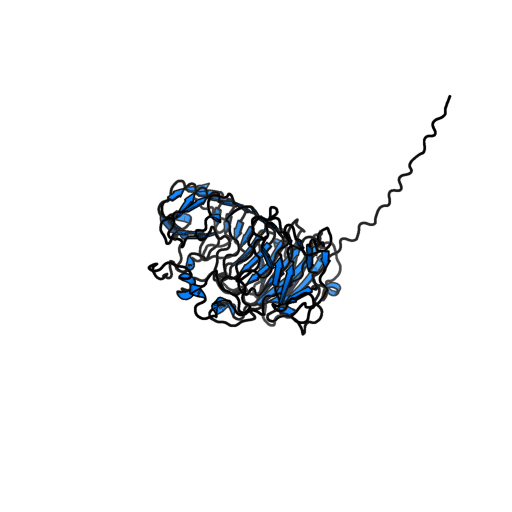 97.38 95 ASP A C 1
ATOM 747 O O . ASP A 1 95 ? 14.001 -14.812 1.776 1.00 97.38 95 ASP A O 1
ATOM 751 N N . THR A 1 96 ? 11.811 -15.295 1.900 1.00 96.50 96 THR A N 1
ATOM 752 C CA . THR A 1 96 ? 12.021 -16.618 2.504 1.00 96.50 96 THR A CA 1
ATOM 753 C C . THR A 1 96 ? 10.779 -17.507 2.426 1.00 96.50 96 THR A C 1
ATOM 755 O O . THR A 1 96 ? 9.651 -17.031 2.326 1.00 96.50 96 THR A O 1
ATOM 758 N N . ASP A 1 97 ? 10.996 -18.818 2.481 1.00 95.62 97 ASP A N 1
ATOM 759 C CA . ASP A 1 97 ? 9.982 -19.866 2.599 1.00 95.62 97 ASP A CA 1
ATOM 760 C C . ASP A 1 97 ? 9.933 -20.487 4.008 1.00 95.62 97 ASP A C 1
ATOM 762 O O . ASP A 1 97 ? 9.207 -21.457 4.227 1.00 95.62 97 ASP A O 1
ATOM 766 N N . VAL A 1 98 ? 10.691 -19.945 4.969 1.00 95.44 98 VAL A N 1
ATOM 767 C CA . VAL A 1 98 ? 10.725 -20.432 6.354 1.00 95.44 98 VAL A CA 1
ATOM 768 C C . VAL A 1 98 ? 10.163 -19.422 7.339 1.00 95.44 98 VAL A C 1
ATOM 770 O O . VAL A 1 98 ? 10.140 -18.216 7.100 1.00 95.44 98 VAL A O 1
ATOM 773 N N . ARG A 1 99 ? 9.744 -19.930 8.501 1.00 96.50 99 ARG A N 1
ATOM 774 C CA . ARG A 1 99 ? 9.360 -19.095 9.639 1.00 96.50 99 ARG A CA 1
ATOM 775 C C . ARG A 1 99 ? 10.535 -18.223 10.058 1.00 96.50 99 ARG A C 1
ATOM 777 O O . ARG A 1 99 ? 11.633 -18.722 10.322 1.00 96.50 99 ARG A O 1
ATOM 784 N N . LEU A 1 100 ? 10.284 -16.925 10.145 1.00 97.06 100 LEU A N 1
ATOM 785 C CA . LEU A 1 100 ? 11.297 -15.919 10.411 1.00 97.06 100 LEU A CA 1
ATOM 786 C C . LEU A 1 100 ? 11.154 -15.386 11.832 1.00 97.06 100 LEU A C 1
ATOM 788 O O . LEU A 1 100 ? 10.044 -15.139 12.298 1.00 97.06 100 LEU A O 1
ATOM 792 N N . ARG A 1 101 ? 12.284 -15.157 12.502 1.00 97.25 101 ARG A N 1
ATOM 793 C CA . ARG A 1 101 ? 12.353 -14.290 13.677 1.00 97.25 101 ARG A CA 1
ATOM 794 C C . ARG A 1 101 ? 12.909 -12.940 13.250 1.00 97.25 101 ARG A C 1
ATOM 796 O O . ARG A 1 101 ? 13.959 -12.874 12.609 1.00 97.25 101 ARG A O 1
ATOM 803 N N . VAL A 1 102 ? 12.207 -11.881 13.624 1.00 97.81 102 VAL A N 1
ATOM 804 C CA . VAL A 1 102 ? 12.516 -10.496 13.269 1.00 97.81 102 VAL A CA 1
ATOM 805 C C . VAL A 1 102 ? 12.761 -9.718 14.548 1.00 97.81 102 VAL A C 1
ATOM 807 O O . VAL A 1 102 ? 11.934 -9.751 15.455 1.00 97.81 102 VAL A O 1
ATOM 810 N N . ARG A 1 103 ? 13.879 -8.996 14.613 1.00 97.31 103 ARG A N 1
ATOM 811 C CA . ARG A 1 103 ? 14.153 -8.008 15.655 1.00 97.31 103 ARG A CA 1
ATOM 812 C C . ARG A 1 103 ? 14.246 -6.630 15.025 1.00 97.31 103 ARG A C 1
ATOM 814 O O . ARG A 1 103 ? 15.026 -6.418 14.102 1.00 97.31 103 ARG A O 1
ATOM 821 N N . VAL A 1 104 ? 13.476 -5.697 15.555 1.00 97.06 104 VAL A N 1
ATOM 822 C CA . VAL A 1 104 ? 13.516 -4.288 15.184 1.00 97.06 104 VAL A CA 1
ATOM 823 C C . VAL A 1 104 ? 14.132 -3.518 16.336 1.00 97.06 104 VAL A C 1
ATOM 825 O O . VAL A 1 104 ? 13.574 -3.493 17.431 1.00 97.06 104 VAL A O 1
ATOM 828 N N . GLU A 1 105 ? 15.280 -2.903 16.081 1.00 96.12 105 GLU A N 1
ATOM 829 C CA . GLU A 1 105 ? 15.983 -2.022 17.008 1.00 96.12 105 GLU A CA 1
ATOM 830 C C . GLU A 1 105 ? 15.712 -0.561 16.623 1.00 96.12 105 GLU A C 1
ATOM 832 O O . GLU A 1 105 ? 15.846 -0.174 15.459 1.00 96.12 105 GLU A O 1
ATOM 837 N N . TRP A 1 106 ? 15.336 0.247 17.608 1.00 95.44 106 TRP A N 1
ATOM 838 C CA . TRP A 1 106 ? 15.207 1.693 17.520 1.00 95.44 106 TRP A CA 1
ATOM 839 C C . TRP A 1 106 ? 16.533 2.338 17.929 1.00 95.44 106 TRP A C 1
ATOM 841 O O . TRP A 1 106 ? 17.017 2.167 19.045 1.00 95.44 106 TRP A O 1
ATOM 851 N N . LEU A 1 107 ? 17.126 3.073 16.997 1.00 95.25 107 LEU A N 1
ATOM 852 C CA . LEU A 1 107 ? 18.396 3.785 17.138 1.00 95.25 107 LEU A CA 1
ATOM 853 C C . LEU A 1 107 ? 18.197 5.300 17.302 1.00 95.25 107 LEU A C 1
ATOM 855 O O . LEU A 1 107 ? 19.159 6.029 17.546 1.00 95.25 107 LEU A O 1
ATOM 859 N N . GLY A 1 108 ? 16.958 5.778 17.152 1.00 91.44 108 GLY A N 1
ATOM 860 C CA . GLY A 1 108 ? 16.618 7.185 17.305 1.00 91.44 108 GLY A CA 1
ATOM 861 C C . GLY A 1 108 ? 16.869 7.698 18.726 1.00 91.44 108 GLY A C 1
ATOM 862 O O . GLY A 1 108 ? 16.805 6.966 19.710 1.00 91.44 108 GLY A O 1
ATOM 863 N N . SER A 1 109 ? 17.098 9.005 18.854 1.00 88.62 109 SER A N 1
ATOM 864 C CA . SER A 1 109 ? 17.367 9.654 20.148 1.00 88.62 109 SER A CA 1
ATOM 865 C C . SER A 1 109 ? 16.154 9.707 21.085 1.00 88.62 109 SER A C 1
ATOM 867 O O . SER A 1 109 ? 16.291 9.994 22.277 1.00 88.62 109 SER A O 1
ATOM 869 N N . GLN A 1 110 ? 14.950 9.462 20.562 1.00 87.94 110 GLN A N 1
ATOM 870 C CA . GLN A 1 110 ? 13.727 9.497 21.352 1.00 87.94 110 GLN A CA 1
ATOM 871 C C . GLN A 1 110 ? 13.568 8.222 22.179 1.00 87.94 110 GLN A C 1
ATOM 873 O O . GLN A 1 110 ? 13.674 7.114 21.668 1.00 87.94 110 GLN A O 1
ATOM 878 N N . LYS A 1 111 ? 13.211 8.387 23.454 1.00 88.50 111 LYS A N 1
ATOM 879 C CA . LYS A 1 111 ? 12.832 7.279 24.335 1.00 88.50 111 LYS A CA 1
ATOM 880 C C . LYS A 1 111 ? 11.565 6.586 23.818 1.00 88.50 111 LYS A C 1
ATOM 882 O O . LYS A 1 111 ? 10.544 7.256 23.637 1.00 88.50 111 LYS A O 1
ATOM 887 N N . VAL A 1 112 ? 11.584 5.261 23.678 1.00 90.50 112 VAL A N 1
ATOM 888 C CA . VAL A 1 112 ? 10.375 4.480 23.370 1.00 90.50 112 VAL A CA 1
ATOM 889 C C . VAL A 1 112 ? 9.486 4.393 24.610 1.00 90.50 112 VAL A C 1
ATOM 891 O O . VAL A 1 112 ? 9.887 3.908 25.668 1.00 90.50 112 VAL A O 1
ATOM 894 N N . ARG A 1 113 ? 8.264 4.907 24.485 1.00 90.50 113 ARG A N 1
ATOM 895 C CA . ARG A 1 113 ? 7.210 4.912 25.512 1.00 90.50 113 ARG A CA 1
ATOM 896 C C . ARG A 1 113 ? 6.104 3.924 25.174 1.00 90.50 113 ARG A C 1
ATOM 898 O O . ARG A 1 113 ? 5.518 3.335 26.075 1.00 90.50 113 ARG A O 1
ATOM 905 N N . LYS A 1 114 ? 5.812 3.772 23.883 1.00 91.88 114 LYS A N 1
ATOM 906 C CA . LYS A 1 114 ? 4.775 2.885 23.360 1.00 91.88 114 LYS A CA 1
ATOM 907 C C . LYS A 1 114 ? 5.272 2.243 22.074 1.00 91.88 114 LYS A C 1
ATOM 909 O O . LYS A 1 114 ? 5.899 2.916 21.261 1.00 91.88 114 LYS A O 1
ATOM 914 N N . LEU A 1 115 ? 4.973 0.962 21.909 1.00 92.69 115 LEU A N 1
ATOM 915 C CA . LEU A 1 115 ? 5.252 0.207 20.699 1.00 92.69 115 LEU A CA 1
ATOM 916 C C . LEU A 1 115 ? 3.992 -0.555 20.301 1.00 92.69 115 LEU A C 1
ATOM 918 O O . LEU A 1 115 ? 3.333 -1.140 21.161 1.00 92.69 115 LEU A O 1
ATOM 922 N N . VAL A 1 116 ? 3.640 -0.513 19.020 1.00 94.88 116 VAL A N 1
ATOM 923 C CA . VAL A 1 116 ? 2.470 -1.209 18.474 1.00 94.88 116 VAL A CA 1
ATOM 924 C C . VAL A 1 116 ? 2.885 -1.969 17.219 1.00 94.88 116 VAL A C 1
ATOM 926 O O . VAL A 1 116 ? 3.588 -1.424 16.371 1.00 94.88 116 VAL A O 1
ATOM 929 N N . LEU A 1 117 ? 2.446 -3.224 17.109 1.00 96.75 117 LEU A N 1
ATOM 930 C CA . LEU A 1 117 ? 2.593 -4.051 15.913 1.00 96.75 117 LEU A CA 1
ATOM 931 C C . LEU A 1 117 ? 1.228 -4.205 15.239 1.00 96.75 117 LEU A C 1
ATOM 933 O O . LEU A 1 117 ? 0.240 -4.501 15.912 1.00 96.75 117 LEU A O 1
ATOM 937 N N . LYS A 1 118 ? 1.177 -4.026 13.918 1.00 98.00 118 LYS A N 1
ATOM 938 C CA . LYS A 1 118 ? -0.021 -4.234 13.089 1.00 98.00 118 LYS A CA 1
ATOM 939 C C . LYS A 1 118 ? 0.337 -5.076 11.851 1.00 98.00 118 LYS A C 1
ATOM 941 O O . LYS A 1 118 ? 1.450 -4.920 11.355 1.00 98.00 118 LYS A O 1
ATOM 946 N N . PRO A 1 119 ? -0.570 -5.912 11.313 1.00 97.88 119 PRO A N 1
ATOM 947 C CA . PRO A 1 119 ? -1.959 -6.054 11.726 1.00 97.88 119 PRO A CA 1
ATOM 948 C C . PRO A 1 119 ? -2.150 -6.953 12.950 1.00 97.88 119 PRO A C 1
ATOM 950 O O . PRO A 1 119 ? -1.394 -7.898 13.164 1.00 97.88 119 PRO A O 1
ATOM 953 N N . SER A 1 120 ? -3.209 -6.722 13.724 1.00 96.06 120 SER A N 1
ATOM 954 C CA . SER A 1 120 ? -3.517 -7.527 14.917 1.00 96.06 120 SER A CA 1
ATOM 955 C C . SER A 1 120 ? -3.864 -8.986 14.598 1.00 96.06 120 SER A C 1
ATOM 957 O O . SER A 1 120 ? -3.790 -9.841 15.479 1.00 96.06 120 SER A O 1
ATOM 959 N N . ARG A 1 121 ? -4.201 -9.306 13.342 1.00 95.88 121 ARG A N 1
ATOM 960 C 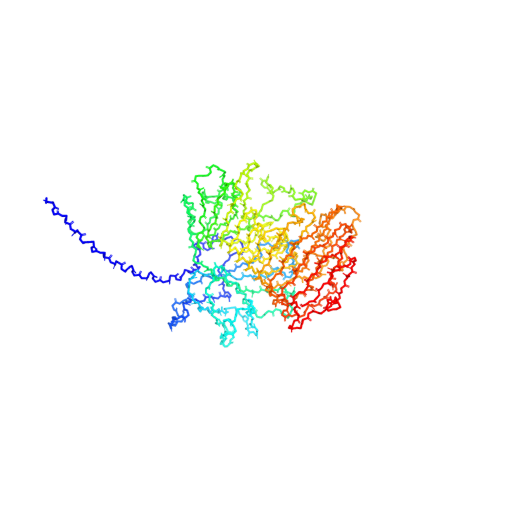CA . ARG A 1 121 ? -4.622 -10.655 12.931 1.00 95.88 121 ARG A CA 1
ATOM 961 C C . ARG A 1 121 ? -3.509 -11.705 12.896 1.00 95.88 121 ARG A C 1
ATOM 963 O O . ARG A 1 121 ? -3.818 -12.896 12.859 1.00 95.88 121 ARG A O 1
ATOM 970 N N . TYR A 1 122 ? -2.238 -11.304 12.868 1.00 96.44 122 TYR A N 1
ATOM 971 C CA . TYR A 1 122 ? -1.123 -12.257 12.880 1.00 96.44 122 TYR A CA 1
ATOM 972 C C . TYR A 1 122 ? -0.906 -12.751 14.311 1.00 96.44 122 TYR A C 1
ATOM 974 O O . TYR A 1 122 ? -0.279 -12.085 15.136 1.00 96.44 122 TYR A O 1
ATOM 982 N N . LYS A 1 123 ? -1.470 -13.923 14.615 1.00 94.25 123 LYS A N 1
ATOM 983 C CA . LYS A 1 123 ? -1.462 -14.523 15.958 1.00 94.25 123 LYS A CA 1
ATOM 984 C C . LYS A 1 123 ? -0.042 -14.756 16.470 1.00 94.25 123 LYS A C 1
ATOM 986 O O . LYS A 1 123 ? 0.218 -14.631 17.662 1.00 94.25 123 LYS A O 1
ATOM 991 N N . GLU A 1 124 ? 0.884 -15.069 15.574 1.00 91.88 124 GLU A N 1
ATOM 992 C CA . GLU A 1 124 ? 2.297 -15.254 15.875 1.00 91.88 124 GLU A CA 1
ATOM 993 C C . GLU A 1 124 ? 2.968 -13.973 16.404 1.00 91.88 124 GLU A C 1
ATOM 995 O O . GLU A 1 124 ? 3.853 -14.056 17.258 1.00 91.88 124 GLU A O 1
ATOM 1000 N N . MET A 1 125 ? 2.483 -12.785 16.016 1.00 93.88 125 MET A N 1
ATOM 1001 C CA . MET A 1 125 ? 2.992 -11.514 16.543 1.00 93.88 125 MET A CA 1
ATOM 1002 C C . MET A 1 125 ? 2.540 -11.239 17.982 1.00 93.88 125 MET A C 1
ATOM 1004 O O . MET A 1 125 ? 3.192 -10.469 18.683 1.00 93.88 125 MET A O 1
ATOM 1008 N N . HIS A 1 126 ? 1.477 -11.883 18.482 1.00 89.25 126 HIS A N 1
ATOM 1009 C CA . HIS A 1 126 ? 1.029 -11.705 19.876 1.00 89.25 126 HIS A CA 1
ATOM 1010 C C . HIS A 1 126 ? 2.035 -12.253 20.893 1.00 89.25 126 HIS A C 1
ATOM 1012 O O . HIS A 1 126 ? 2.006 -11.874 22.060 1.00 89.25 126 HIS A O 1
ATOM 1018 N N . GLN A 1 127 ? 2.956 -13.111 20.449 1.00 88.62 127 GLN A N 1
ATOM 1019 C CA . GLN A 1 127 ? 4.062 -13.633 21.254 1.00 88.62 127 GLN A CA 1
ATOM 1020 C C . GLN A 1 127 ? 5.315 -12.746 21.184 1.00 88.62 127 GLN A C 1
ATOM 1022 O O . GLN A 1 127 ? 6.401 -13.188 21.571 1.00 88.62 127 GLN A O 1
ATOM 1027 N N . SER A 1 128 ? 5.184 -11.512 20.677 1.00 88.12 128 SER A N 1
ATOM 1028 C CA . SER A 1 128 ? 6.302 -10.578 20.579 1.00 88.12 128 SER A CA 1
ATOM 1029 C C . SER A 1 128 ? 6.986 -10.371 21.930 1.00 88.12 128 SER A C 1
ATOM 1031 O O . SER A 1 128 ? 6.350 -10.324 22.986 1.00 88.12 128 SER A O 1
ATOM 1033 N N . ARG A 1 129 ? 8.309 -10.246 21.890 1.00 89.31 129 ARG A N 1
ATOM 1034 C CA . ARG A 1 129 ? 9.153 -9.957 23.044 1.00 89.31 129 ARG A CA 1
ATOM 1035 C C . ARG A 1 129 ? 9.679 -8.544 22.907 1.00 89.31 129 ARG A C 1
ATOM 1037 O O . ARG A 1 129 ? 10.175 -8.157 21.857 1.00 89.31 129 ARG A O 1
ATOM 1044 N N . GLN A 1 130 ? 9.635 -7.794 23.991 1.00 84.00 130 GLN A N 1
ATOM 1045 C CA . GLN A 1 130 ? 10.241 -6.474 24.078 1.00 84.00 130 GLN A CA 1
ATOM 1046 C C . GLN A 1 130 ? 11.249 -6.499 25.224 1.00 84.00 130 GLN A C 1
ATOM 1048 O O . GLN A 1 130 ? 10.972 -7.082 26.274 1.00 84.00 130 GLN A O 1
ATOM 1053 N N . SER A 1 131 ? 12.411 -5.871 25.055 1.00 75.00 131 SER A N 1
ATOM 1054 C CA . SER A 1 131 ? 13.327 -5.638 26.176 1.00 75.00 131 SER A CA 1
ATOM 1055 C C . SER A 1 131 ? 13.667 -4.170 26.279 1.00 75.00 131 SER A C 1
ATOM 1057 O O . SER A 1 131 ? 14.178 -3.565 25.338 1.00 75.00 131 SER A O 1
ATOM 1059 N N . GLY A 1 132 ? 13.460 -3.626 27.475 1.00 74.94 132 GLY A N 1
ATOM 1060 C CA . GLY A 1 132 ? 13.760 -2.234 27.760 1.00 74.94 132 GLY A CA 1
ATOM 1061 C C . GLY A 1 132 ? 13.012 -1.291 26.818 1.00 74.94 132 GLY A C 1
ATOM 1062 O O . GLY A 1 132 ? 11.802 -1.418 26.629 1.00 74.94 132 GLY A O 1
ATOM 1063 N N . GLN A 1 133 ? 13.747 -0.327 26.266 1.00 79.44 133 GLN A N 1
ATOM 1064 C CA . GLN A 1 133 ? 13.206 0.790 25.491 1.00 79.44 133 GLN A CA 1
ATOM 1065 C C . GLN A 1 133 ? 13.698 0.817 24.045 1.00 79.44 133 GLN A C 1
ATOM 1067 O O . GLN A 1 133 ? 13.400 1.775 23.353 1.00 79.44 133 GLN A O 1
ATOM 1072 N N . ASP A 1 134 ? 14.415 -0.202 23.568 1.00 88.44 134 ASP A N 1
ATOM 1073 C CA . ASP A 1 134 ? 15.192 -0.026 22.334 1.00 88.44 134 ASP A CA 1
ATOM 1074 C C . ASP A 1 134 ? 14.867 -1.058 21.254 1.00 88.44 134 ASP A C 1
ATOM 1076 O O . ASP A 1 134 ? 15.286 -0.884 20.117 1.00 88.44 134 ASP A O 1
ATOM 1080 N N . TRP A 1 135 ? 14.136 -2.139 21.552 1.00 93.31 135 TRP A N 1
ATOM 1081 C CA . TRP A 1 135 ? 13.800 -3.122 20.519 1.00 93.31 135 TRP A CA 1
ATOM 1082 C C . TRP A 1 135 ? 12.545 -3.948 20.795 1.00 93.31 135 TRP A C 1
ATOM 1084 O O . TRP A 1 135 ? 12.174 -4.192 21.947 1.00 93.31 135 TRP A O 1
ATOM 1094 N N . VAL A 1 136 ? 11.951 -4.444 19.707 1.00 95.56 136 VAL A N 1
ATOM 1095 C CA . VAL A 1 136 ? 10.903 -5.475 19.684 1.00 95.56 136 VAL A CA 1
ATOM 1096 C C . VAL A 1 136 ? 11.344 -6.655 18.824 1.00 95.56 136 VAL A C 1
ATOM 1098 O O . VAL A 1 136 ? 12.021 -6.488 17.815 1.00 95.56 136 VAL A O 1
ATOM 1101 N N . GLU A 1 137 ? 10.979 -7.859 19.237 1.00 96.25 137 GLU A N 1
ATOM 1102 C CA . GLU A 1 137 ? 11.198 -9.106 18.518 1.00 96.25 137 GLU A CA 1
ATOM 1103 C C . GLU A 1 137 ? 9.854 -9.802 18.310 1.00 96.25 137 GLU A C 1
ATOM 1105 O O . GLU A 1 137 ? 9.048 -9.889 19.233 1.00 96.25 137 GLU A O 1
ATOM 1110 N N . PHE A 1 138 ? 9.604 -10.303 17.110 1.00 97.12 138 PHE A N 1
ATOM 1111 C CA . PHE A 1 138 ? 8.409 -11.075 16.780 1.00 97.12 138 PHE A CA 1
ATOM 1112 C C . PHE A 1 138 ? 8.755 -12.157 15.757 1.00 97.12 138 PHE A C 1
ATOM 1114 O O . PHE A 1 138 ? 9.827 -12.145 15.147 1.00 97.12 138 PHE A O 1
ATOM 1121 N N . GLU A 1 139 ? 7.859 -13.123 15.591 1.00 97.06 139 GLU A N 1
ATOM 1122 C CA . GLU A 1 139 ? 7.990 -14.158 14.572 1.00 97.06 139 GLU A CA 1
ATOM 1123 C C . GLU A 1 139 ? 6.893 -14.004 13.525 1.00 97.06 139 GLU A C 1
ATOM 1125 O O . GLU A 1 139 ? 5.824 -13.468 13.814 1.00 97.06 139 GLU A O 1
ATOM 1130 N N . LEU A 1 140 ? 7.188 -14.454 12.310 1.00 97.31 140 LEU A N 1
ATOM 1131 C CA . LEU A 1 140 ? 6.263 -14.463 11.186 1.00 97.31 140 LEU A CA 1
ATOM 1132 C C . LEU A 1 140 ? 6.355 -15.800 10.466 1.00 97.31 140 LEU A C 1
ATOM 1134 O O . LEU A 1 140 ? 7.454 -16.261 10.138 1.00 97.31 140 LEU A O 1
ATOM 1138 N N . ASP A 1 141 ? 5.200 -16.399 10.198 1.00 96.69 141 ASP A N 1
ATOM 1139 C CA . ASP A 1 141 ? 5.127 -17.569 9.335 1.00 96.69 141 ASP A CA 1
ATOM 1140 C C . ASP A 1 141 ? 5.163 -17.123 7.856 1.00 96.69 141 ASP A C 1
ATOM 1142 O O . ASP A 1 141 ? 4.560 -16.100 7.496 1.00 96.69 141 ASP A O 1
ATOM 1146 N N . PRO A 1 142 ? 5.864 -17.869 6.979 1.00 94.81 142 PRO A N 1
ATOM 1147 C CA . PRO A 1 142 ? 5.888 -17.584 5.553 1.00 94.81 142 PRO A CA 1
ATOM 1148 C C . PRO A 1 142 ? 4.480 -17.744 4.976 1.00 94.81 142 PRO A C 1
ATOM 1150 O O . PRO A 1 142 ? 3.638 -18.477 5.505 1.00 94.81 142 PRO A O 1
ATOM 1153 N N . TYR A 1 143 ? 4.214 -17.056 3.873 1.00 94.56 143 TYR A N 1
ATOM 1154 C CA . TYR A 1 143 ? 2.905 -17.070 3.236 1.00 94.56 143 TYR A CA 1
ATOM 1155 C C . TYR A 1 143 ? 3.039 -17.047 1.713 1.00 94.56 143 TYR A C 1
ATOM 1157 O O . TYR A 1 143 ? 4.107 -16.747 1.182 1.00 94.56 143 TYR A O 1
ATOM 1165 N N . GLU A 1 144 ? 1.967 -17.407 1.002 1.00 94.50 144 GLU A N 1
ATOM 1166 C CA . GLU A 1 144 ? 1.978 -17.461 -0.469 1.00 94.50 144 GLU A CA 1
ATOM 1167 C C . GLU A 1 144 ? 2.151 -16.081 -1.119 1.00 94.50 144 GLU A C 1
ATOM 1169 O O . GLU A 1 144 ? 2.616 -15.974 -2.252 1.00 94.50 144 GLU A O 1
ATOM 1174 N N . VAL A 1 145 ? 1.819 -15.029 -0.372 1.00 96.25 145 VAL A N 1
ATOM 1175 C CA . VAL A 1 145 ? 2.014 -13.626 -0.730 1.00 96.25 145 VAL A CA 1
ATOM 1176 C C . VAL A 1 145 ? 2.654 -12.868 0.434 1.00 96.25 145 VAL A C 1
ATOM 1178 O O . VAL A 1 145 ? 2.826 -13.406 1.528 1.00 96.25 145 VAL A O 1
ATOM 1181 N N . THR A 1 146 ? 3.011 -11.608 0.205 1.00 97.12 146 THR A N 1
ATOM 1182 C CA . THR A 1 146 ? 3.704 -10.768 1.190 1.00 97.12 146 THR A CA 1
ATOM 1183 C C . THR A 1 146 ? 2.906 -10.619 2.489 1.00 97.12 146 THR A C 1
ATOM 1185 O O . THR A 1 146 ? 1.723 -10.275 2.474 1.00 97.12 146 THR A O 1
ATOM 1188 N N . ARG A 1 147 ? 3.568 -10.820 3.636 1.00 98.06 147 ARG A N 1
ATOM 1189 C CA . ARG A 1 147 ? 3.080 -10.348 4.941 1.00 98.06 147 ARG A CA 1
ATOM 1190 C C . ARG A 1 147 ? 3.589 -8.935 5.187 1.00 98.06 147 ARG A C 1
ATOM 1192 O O . ARG A 1 147 ? 4.764 -8.639 4.961 1.00 98.06 147 ARG A O 1
ATOM 1199 N N . HIS A 1 148 ? 2.712 -8.086 5.707 1.00 98.38 148 HIS A N 1
ATOM 1200 C CA . HIS A 1 148 ? 3.000 -6.679 5.965 1.00 98.38 148 HIS A CA 1
ATOM 1201 C C . HIS A 1 148 ? 2.949 -6.430 7.464 1.00 98.38 148 HIS A C 1
ATOM 1203 O O . HIS A 1 148 ? 1.900 -6.651 8.064 1.00 98.38 148 HIS A O 1
ATOM 1209 N N . VAL A 1 149 ? 4.038 -5.949 8.057 1.00 98.62 149 VAL A N 1
ATOM 1210 C CA . VAL A 1 149 ? 4.054 -5.561 9.470 1.00 98.62 149 VAL A CA 1
ATOM 1211 C C . VAL A 1 149 ? 4.398 -4.089 9.594 1.00 98.62 149 VAL A C 1
ATOM 1213 O O . VAL A 1 149 ? 5.465 -3.664 9.163 1.00 98.62 149 VAL A O 1
ATOM 1216 N N . LEU A 1 150 ? 3.499 -3.318 10.197 1.00 98.62 150 LEU A N 1
ATOM 1217 C CA . LEU A 1 150 ? 3.773 -1.955 10.632 1.00 98.62 150 LEU A CA 1
ATOM 1218 C C . LEU A 1 150 ? 4.209 -1.987 12.098 1.00 98.62 150 LEU A C 1
ATOM 1220 O O . LEU A 1 150 ? 3.469 -2.462 12.962 1.00 98.62 150 LEU A O 1
ATOM 1224 N N . VAL A 1 151 ? 5.399 -1.456 12.363 1.00 97.81 151 VAL A N 1
ATOM 1225 C CA . VAL A 1 151 ? 5.929 -1.197 13.701 1.00 97.81 151 VAL A CA 1
ATOM 1226 C C . VAL A 1 151 ? 5.811 0.297 13.972 1.00 97.81 151 VAL A C 1
ATOM 1228 O O . VAL A 1 151 ? 6.462 1.114 13.318 1.00 97.81 151 VAL A O 1
ATOM 1231 N N . GLU A 1 152 ? 4.967 0.655 14.934 1.00 96.88 152 GLU A N 1
ATOM 1232 C CA . GLU A 1 152 ? 4.781 2.038 15.363 1.00 96.88 152 GLU A CA 1
ATOM 1233 C C . GLU A 1 152 ? 5.513 2.264 16.687 1.00 96.88 152 GLU A C 1
ATOM 1235 O O . GLU A 1 152 ? 5.148 1.691 17.718 1.00 96.88 152 GLU A O 1
ATOM 1240 N N . VAL A 1 153 ? 6.532 3.121 16.667 1.00 93.56 153 VAL A N 1
ATOM 1241 C CA . VAL A 1 153 ? 7.214 3.607 17.869 1.00 93.56 153 VAL A CA 1
ATOM 1242 C C . VAL A 1 153 ? 6.627 4.957 18.245 1.00 93.56 153 VAL A C 1
ATOM 1244 O O . VAL A 1 153 ? 6.584 5.870 17.430 1.00 93.56 153 VAL A O 1
ATOM 1247 N N . ASN A 1 154 ? 6.178 5.084 19.494 1.00 93.44 154 ASN A N 1
ATOM 1248 C CA . ASN A 1 154 ? 5.515 6.283 20.006 1.00 93.44 154 ASN A CA 1
ATOM 1249 C C . ASN A 1 154 ? 4.404 6.801 19.067 1.00 93.44 154 ASN A C 1
ATOM 1251 O O . ASN A 1 154 ? 4.419 7.990 18.735 1.00 93.44 154 ASN A O 1
ATOM 1255 N N . PRO A 1 155 ? 3.453 5.947 18.624 1.00 95.62 155 PRO A N 1
ATOM 1256 C CA . PRO A 1 155 ? 2.386 6.409 17.748 1.00 95.62 155 PRO A CA 1
ATOM 1257 C C . PRO A 1 155 ? 1.608 7.558 18.398 1.00 95.62 155 PRO A C 1
ATOM 1259 O O . PRO A 1 155 ? 1.495 7.589 19.634 1.00 95.62 155 PRO A O 1
ATOM 1262 N N . PRO A 1 156 ? 1.052 8.479 17.589 1.00 95.38 156 PRO A N 1
ATOM 1263 C CA . PRO A 1 156 ? 0.170 9.514 18.105 1.00 95.38 156 PRO A CA 1
ATOM 1264 C C . PRO A 1 156 ? -1.031 8.900 18.836 1.00 95.38 156 PRO A C 1
ATOM 1266 O O . PRO A 1 156 ? -1.348 7.717 18.684 1.00 95.38 156 PRO A O 1
ATOM 1269 N N . GLU A 1 157 ? -1.700 9.710 19.655 1.00 93.00 157 GLU A N 1
ATOM 1270 C CA . GLU A 1 157 ? -2.883 9.268 20.399 1.00 93.00 157 GLU A CA 1
ATOM 1271 C C . GLU A 1 157 ? -4.004 8.821 19.453 1.00 93.00 157 GLU A C 1
ATOM 1273 O O . GLU A 1 157 ? -4.613 7.772 19.673 1.00 93.00 157 GLU A O 1
ATOM 1278 N N . LYS A 1 158 ? -4.210 9.577 18.369 1.00 92.19 158 LYS A N 1
ATOM 1279 C CA . LYS A 1 158 ? -5.194 9.287 17.328 1.00 92.19 158 LYS A CA 1
ATOM 1280 C C . LYS A 1 158 ? -4.507 8.757 16.077 1.00 92.19 158 LYS A C 1
ATOM 1282 O O . LYS A 1 158 ? -3.499 9.299 15.631 1.00 92.19 158 LYS A O 1
ATOM 1287 N N . ASP A 1 159 ? -5.083 7.729 15.457 1.00 93.88 159 ASP A N 1
ATOM 1288 C CA . ASP A 1 159 ? -4.563 7.192 14.189 1.00 93.88 159 ASP A CA 1
ATOM 1289 C C . ASP A 1 159 ? -4.779 8.151 12.998 1.00 93.88 159 ASP A C 1
ATOM 1291 O O . ASP A 1 159 ? -4.173 7.966 11.944 1.00 93.88 159 ASP A O 1
ATOM 1295 N N . THR A 1 160 ? -5.591 9.194 13.192 1.00 91.00 160 THR A N 1
ATOM 1296 C CA . THR A 1 160 ? -5.885 10.275 12.237 1.00 91.00 160 THR A CA 1
ATOM 1297 C C . THR A 1 160 ? -4.760 11.313 12.152 1.00 91.00 160 THR A C 1
ATOM 1299 O O . THR A 1 160 ? -4.624 12.036 11.155 1.00 91.00 160 THR A O 1
ATOM 1302 N N . ASP A 1 161 ? -3.919 11.369 13.187 1.00 92.88 161 ASP A N 1
ATOM 1303 C CA . ASP A 1 161 ? -2.698 12.156 13.205 1.00 92.88 161 ASP A CA 1
ATOM 1304 C C . ASP A 1 161 ? -1.584 11.445 12.432 1.00 92.88 161 ASP A C 1
ATOM 1306 O O . ASP A 1 161 ? -1.504 10.215 12.351 1.00 92.88 161 ASP A O 1
ATOM 1310 N N . ALA A 1 162 ? -0.685 12.250 11.876 1.00 93.94 162 ALA A N 1
ATOM 1311 C CA . ALA A 1 162 ? 0.442 11.767 11.101 1.00 93.94 162 ALA A CA 1
ATOM 1312 C C . ALA A 1 162 ? 1.448 11.004 11.977 1.00 93.94 162 ALA A C 1
ATOM 1314 O O . ALA A 1 162 ? 2.055 11.587 12.884 1.00 93.94 162 ALA A O 1
ATOM 1315 N N . LEU A 1 163 ? 1.696 9.732 11.657 1.00 95.81 163 LEU A N 1
ATOM 1316 C CA . LEU A 1 163 ? 2.808 8.983 12.233 1.00 95.81 163 LEU A CA 1
ATOM 1317 C C . LEU A 1 163 ? 4.127 9.550 11.697 1.00 95.81 163 LEU A C 1
ATOM 1319 O O . LEU A 1 163 ? 4.374 9.533 10.490 1.00 95.81 163 LEU A O 1
ATOM 1323 N N . GLN A 1 164 ? 4.950 10.086 12.602 1.00 94.56 164 GLN A N 1
ATOM 1324 C CA . GLN A 1 164 ? 6.185 10.781 12.227 1.00 94.56 164 GLN A CA 1
ATOM 1325 C C . GLN A 1 164 ? 7.253 9.815 11.717 1.00 94.56 164 GLN A C 1
ATOM 1327 O O . GLN A 1 164 ? 7.824 10.084 10.669 1.00 94.56 164 GLN A O 1
ATOM 1332 N N . ASP A 1 165 ? 7.453 8.682 12.393 1.00 94.88 165 ASP A N 1
ATOM 1333 C CA . ASP A 1 165 ? 8.463 7.685 12.030 1.00 94.88 165 ASP A CA 1
ATOM 1334 C C . ASP A 1 165 ? 7.893 6.269 12.218 1.00 94.88 165 ASP A C 1
ATOM 1336 O O . ASP A 1 165 ? 7.917 5.705 13.313 1.00 94.88 165 ASP A O 1
ATOM 1340 N N . GLY A 1 166 ? 7.354 5.682 11.148 1.00 96.25 166 GLY A N 1
ATOM 1341 C CA . GLY A 1 166 ? 6.866 4.295 11.143 1.00 96.25 166 GLY A CA 1
ATOM 1342 C C . GLY A 1 166 ? 7.807 3.361 10.389 1.00 96.25 166 GLY A C 1
ATOM 1343 O O . GLY A 1 166 ? 8.382 3.772 9.385 1.00 96.25 166 GLY A O 1
ATOM 1344 N N . LEU A 1 167 ? 7.939 2.104 10.819 1.00 98.38 167 LEU A N 1
ATOM 1345 C CA . LEU A 1 167 ? 8.668 1.075 10.068 1.00 98.38 167 LEU A CA 1
ATOM 1346 C C . LEU A 1 167 ? 7.694 0.061 9.462 1.00 98.38 167 LEU A C 1
ATOM 1348 O O . LEU A 1 167 ? 6.950 -0.598 10.182 1.00 98.38 167 LEU A O 1
ATOM 1352 N N . MET A 1 168 ? 7.765 -0.123 8.148 1.00 98.69 168 MET A N 1
ATOM 1353 C CA . MET A 1 168 ? 7.155 -1.239 7.434 1.00 98.69 168 MET A CA 1
ATOM 1354 C C . MET A 1 168 ? 8.177 -2.358 7.226 1.00 98.69 168 MET A C 1
ATOM 1356 O O . MET A 1 168 ? 9.226 -2.158 6.610 1.00 98.69 168 MET A O 1
ATOM 1360 N N . PHE A 1 169 ? 7.847 -3.554 7.696 1.00 98.62 169 PHE A N 1
ATOM 1361 C CA . PHE A 1 169 ? 8.572 -4.782 7.401 1.00 98.62 169 PHE A CA 1
ATOM 1362 C C . PHE A 1 169 ? 7.764 -5.657 6.438 1.00 98.62 169 PHE A C 1
ATOM 1364 O O . PHE A 1 169 ? 6.569 -5.886 6.645 1.00 98.62 169 PHE A O 1
ATOM 1371 N N . PHE A 1 170 ? 8.429 -6.161 5.401 1.00 98.62 170 PHE A N 1
ATOM 1372 C CA . PHE A 1 170 ? 7.833 -7.014 4.377 1.00 98.62 170 PHE A CA 1
ATOM 1373 C C . PHE A 1 170 ? 8.484 -8.397 4.378 1.00 98.62 170 PHE A C 1
ATOM 1375 O O . PHE A 1 170 ? 9.669 -8.528 4.070 1.00 98.62 170 PHE A O 1
ATOM 1382 N N . LEU A 1 171 ? 7.699 -9.428 4.689 1.00 98.19 171 LEU A N 1
ATOM 1383 C CA . LEU A 1 171 ? 8.102 -10.820 4.502 1.00 98.19 171 LEU A CA 1
ATOM 1384 C C . LEU A 1 171 ? 7.507 -11.318 3.190 1.00 98.19 171 LEU A C 1
ATOM 1386 O O . LEU A 1 171 ? 6.301 -11.556 3.114 1.00 98.19 171 LEU A O 1
ATOM 1390 N N . ASN A 1 172 ? 8.333 -11.444 2.162 1.00 98.19 172 ASN A N 1
ATOM 1391 C CA . ASN A 1 172 ? 7.903 -11.877 0.843 1.00 98.19 172 ASN A CA 1
ATOM 1392 C C . ASN A 1 172 ? 8.189 -13.372 0.631 1.00 98.19 172 ASN A C 1
ATOM 1394 O O . ASN A 1 172 ? 9.158 -13.906 1.186 1.00 98.19 172 ASN A O 1
ATOM 1398 N N . PRO A 1 173 ? 7.438 -14.032 -0.266 1.00 96.75 173 PRO A N 1
ATOM 1399 C CA . PRO A 1 173 ? 7.913 -15.270 -0.866 1.00 96.75 173 PRO A CA 1
ATOM 1400 C C . PRO A 1 173 ? 9.205 -15.019 -1.676 1.00 96.75 173 PRO A C 1
ATOM 1402 O O . PRO A 1 173 ? 9.433 -13.888 -2.130 1.00 96.75 173 PRO A O 1
ATOM 1405 N N . PRO A 1 174 ? 10.036 -16.054 -1.912 1.00 95.25 174 PRO A N 1
ATOM 1406 C CA . PRO A 1 174 ? 11.260 -15.925 -2.699 1.00 95.25 174 PRO A CA 1
ATOM 1407 C C . PRO A 1 174 ? 11.031 -15.340 -4.101 1.00 95.25 174 PRO A C 1
ATOM 1409 O O . PRO A 1 174 ? 10.314 -15.923 -4.919 1.00 95.25 174 PRO A O 1
ATOM 1412 N N . SER A 1 175 ? 11.676 -14.209 -4.390 1.00 94.06 175 SER A N 1
ATOM 1413 C CA . SER A 1 175 ? 11.669 -13.560 -5.704 1.00 94.06 175 SER A CA 1
ATOM 1414 C C . SER A 1 175 ? 12.377 -14.402 -6.769 1.00 94.06 175 SER A C 1
ATOM 1416 O O . SER A 1 175 ? 13.422 -15.007 -6.523 1.00 94.06 175 SER A O 1
ATOM 1418 N N . ARG A 1 176 ? 11.842 -14.412 -7.996 1.00 93.62 176 ARG A N 1
ATOM 1419 C CA . ARG A 1 176 ? 12.459 -15.075 -9.155 1.00 93.62 176 ARG A CA 1
ATOM 1420 C C . ARG A 1 176 ? 12.310 -14.215 -10.409 1.00 93.62 176 ARG A C 1
ATOM 1422 O O . ARG A 1 176 ? 11.247 -13.623 -10.593 1.00 93.62 176 ARG A O 1
ATOM 1429 N N . PRO A 1 177 ? 13.317 -14.186 -11.302 1.00 96.25 177 PRO A N 1
ATOM 1430 C CA . PRO A 1 177 ? 13.136 -13.632 -12.636 1.00 96.25 177 PRO A CA 1
ATOM 1431 C C . PRO A 1 177 ? 11.960 -14.310 -13.360 1.00 96.25 177 PRO A C 1
ATOM 1433 O O . PRO A 1 177 ? 11.714 -15.503 -13.138 1.00 96.25 177 PRO A O 1
ATOM 1436 N N . PRO A 1 178 ? 11.247 -13.601 -14.253 1.00 95.88 178 PRO A N 1
ATOM 1437 C CA . PRO A 1 178 ? 10.208 -14.222 -15.058 1.00 95.88 178 PRO A CA 1
ATOM 1438 C C . PRO A 1 178 ? 10.822 -15.253 -16.022 1.00 95.88 178 PRO A C 1
ATOM 1440 O O . PRO A 1 178 ? 12.026 -15.267 -16.269 1.00 95.88 178 PRO A O 1
ATOM 1443 N N . ALA A 1 179 ? 9.996 -16.122 -16.603 1.00 94.75 179 ALA A N 1
ATOM 1444 C CA . ALA A 1 179 ? 10.440 -17.001 -17.686 1.00 94.75 179 ALA A CA 1
ATOM 1445 C C . ALA A 1 179 ? 10.590 -16.227 -19.011 1.00 94.75 179 ALA A C 1
ATOM 1447 O O . ALA A 1 179 ? 9.853 -15.272 -19.249 1.00 94.75 179 ALA A O 1
ATOM 1448 N N . GLY A 1 180 ? 11.483 -16.688 -19.893 1.00 96.38 180 GLY A N 1
ATOM 1449 C CA . GLY A 1 180 ? 11.693 -16.117 -21.230 1.00 96.38 180 GLY A CA 1
ATOM 1450 C C . GLY A 1 180 ? 12.994 -15.325 -21.354 1.00 96.38 180 GLY A C 1
ATOM 1451 O O . GLY A 1 180 ? 13.941 -15.537 -20.593 1.00 96.38 180 GLY A O 1
ATOM 1452 N N . LYS A 1 181 ? 13.064 -14.425 -22.338 1.00 98.00 181 LYS A N 1
ATOM 1453 C CA . LYS A 1 181 ? 14.206 -13.527 -22.527 1.00 98.00 181 LYS A CA 1
ATOM 1454 C C . LYS A 1 181 ? 14.057 -12.321 -21.601 1.00 98.00 181 LYS A C 1
ATOM 1456 O O . LYS A 1 181 ? 13.245 -11.438 -21.853 1.00 98.00 181 LYS A O 1
ATOM 1461 N N . ILE A 1 182 ? 14.834 -12.279 -20.521 1.00 98.38 182 ILE A N 1
ATOM 1462 C CA . ILE A 1 182 ? 14.648 -11.301 -19.438 1.00 98.38 182 ILE A CA 1
ATOM 1463 C C . ILE A 1 182 ? 15.698 -10.195 -19.470 1.00 98.38 182 ILE A C 1
ATOM 1465 O O . ILE A 1 182 ? 16.896 -10.477 -19.519 1.00 98.38 182 ILE A O 1
ATOM 1469 N N . LEU A 1 183 ? 15.244 -8.944 -19.370 1.00 98.31 183 LEU A N 1
ATOM 1470 C CA . LEU A 1 183 ? 16.096 -7.809 -19.039 1.00 98.31 183 LEU A CA 1
ATOM 1471 C C . LEU A 1 183 ? 16.326 -7.800 -17.525 1.00 98.31 183 LEU A C 1
ATOM 1473 O O . LEU A 1 183 ? 15.408 -7.519 -16.756 1.00 98.31 183 LEU A O 1
ATOM 1477 N N . VAL A 1 184 ? 17.540 -8.128 -17.093 1.00 98.31 184 VAL A N 1
ATOM 1478 C CA . VAL A 1 184 ? 17.945 -8.051 -15.684 1.00 98.31 184 VAL A CA 1
ATOM 1479 C C . VAL A 1 184 ? 18.699 -6.749 -15.469 1.00 98.31 184 VAL A C 1
ATOM 1481 O O . VAL A 1 184 ? 19.741 -6.532 -16.087 1.00 98.31 184 VAL A O 1
ATOM 1484 N N . LEU A 1 185 ? 18.179 -5.884 -14.601 1.00 98.19 185 LEU A N 1
ATOM 1485 C CA . LEU A 1 185 ? 18.853 -4.630 -14.278 1.00 98.19 185 LEU A CA 1
ATOM 1486 C C . LEU A 1 185 ? 20.065 -4.865 -13.367 1.00 98.19 185 LEU A C 1
ATOM 1488 O O . LEU A 1 185 ? 20.026 -5.761 -12.522 1.00 98.19 185 LEU A O 1
ATOM 1492 N N . PRO A 1 186 ? 21.151 -4.086 -13.516 1.00 97.06 186 PRO A N 1
ATOM 1493 C CA . PRO A 1 186 ? 22.306 -4.200 -12.636 1.00 97.06 186 PRO A CA 1
ATOM 1494 C C . PRO A 1 186 ? 21.997 -3.678 -11.228 1.00 97.06 186 PRO A C 1
ATOM 1496 O O . PRO A 1 186 ? 2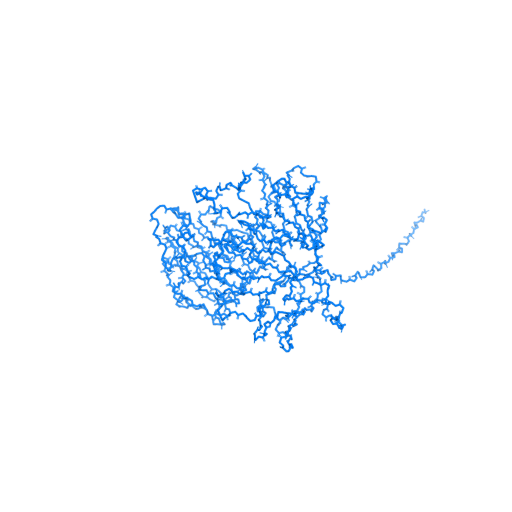1.106 -2.850 -11.028 1.00 97.06 186 PRO A O 1
ATOM 1499 N N . ALA A 1 187 ? 22.788 -4.129 -10.254 1.00 96.44 187 ALA A N 1
ATOM 1500 C CA . ALA A 1 187 ? 22.814 -3.537 -8.921 1.00 96.44 187 ALA A CA 1
ATOM 1501 C C . ALA A 1 187 ? 23.307 -2.080 -8.974 1.00 96.44 187 ALA A C 1
ATOM 1503 O O . ALA A 1 187 ? 24.182 -1.749 -9.776 1.00 96.44 187 ALA A O 1
ATOM 1504 N N . GLY A 1 188 ? 22.796 -1.235 -8.081 1.00 96.88 188 GLY A N 1
ATOM 1505 C CA . GLY A 1 188 ? 23.127 0.189 -8.003 1.00 96.88 188 GLY A CA 1
ATOM 1506 C C . GLY A 1 188 ? 21.950 1.100 -8.350 1.00 96.88 188 GLY A C 1
ATOM 1507 O O . GLY A 1 188 ? 20.799 0.664 -8.438 1.00 96.88 188 GLY A O 1
ATOM 1508 N N . VAL A 1 189 ? 22.249 2.385 -8.529 1.00 97.62 189 VAL A N 1
ATOM 1509 C CA . VAL A 1 189 ? 21.264 3.390 -8.938 1.00 97.62 189 VAL A CA 1
ATOM 1510 C C . VAL A 1 189 ? 21.256 3.538 -10.462 1.00 97.62 189 VAL A C 1
ATOM 1512 O O . VAL A 1 189 ? 22.289 3.770 -11.088 1.00 97.62 189 VAL A O 1
ATOM 1515 N N . ILE A 1 190 ? 20.072 3.423 -11.058 1.00 97.38 190 ILE A N 1
ATOM 1516 C CA . ILE A 1 190 ? 19.779 3.657 -12.472 1.00 97.38 190 ILE A CA 1
ATOM 1517 C C . ILE A 1 190 ? 19.124 5.034 -12.577 1.00 97.38 190 ILE A C 1
ATOM 1519 O O . ILE A 1 190 ? 17.989 5.210 -12.146 1.00 97.38 190 ILE A O 1
ATOM 1523 N N . ASN A 1 191 ? 19.852 6.009 -13.119 1.00 95.50 191 ASN A N 1
ATOM 1524 C CA . ASN A 1 191 ? 19.451 7.418 -13.214 1.00 95.50 191 ASN A CA 1
ATOM 1525 C C . ASN A 1 191 ? 19.659 7.969 -14.644 1.00 95.50 191 ASN A C 1
ATOM 1527 O O . ASN A 1 191 ? 19.865 7.187 -15.570 1.00 95.50 191 ASN A O 1
ATOM 1531 N N . GLU A 1 192 ? 19.638 9.293 -14.843 1.00 92.81 192 GLU A N 1
ATOM 1532 C CA . GLU A 1 192 ? 19.745 9.956 -16.162 1.00 92.81 192 GLU A CA 1
ATOM 1533 C C . GLU A 1 192 ? 21.024 9.624 -16.935 1.00 92.81 192 GLU A C 1
ATOM 1535 O O . GLU A 1 192 ? 21.099 9.829 -18.143 1.00 92.81 192 GLU A O 1
ATOM 1540 N N . LYS A 1 193 ? 22.059 9.145 -16.239 1.00 94.75 193 LYS A N 1
ATOM 1541 C CA . LYS A 1 193 ? 23.339 8.758 -16.846 1.00 94.75 193 LYS A CA 1
ATOM 1542 C C . LYS A 1 193 ? 23.331 7.301 -17.305 1.00 94.75 193 LYS A C 1
ATOM 1544 O O . LYS A 1 193 ? 24.288 6.842 -17.925 1.00 94.75 193 LYS A O 1
ATOM 1549 N N . SER A 1 194 ? 22.294 6.552 -16.939 1.00 96.12 194 SER A N 1
ATOM 1550 C CA . SER A 1 194 ? 22.173 5.135 -17.225 1.00 96.12 194 SER A CA 1
ATOM 1551 C C . SER A 1 194 ? 21.686 4.904 -18.654 1.00 96.12 194 SER A C 1
ATOM 1553 O O . SER A 1 194 ? 20.710 5.524 -19.064 1.00 96.12 194 SER A O 1
ATOM 1555 N N . PRO A 1 195 ? 22.266 3.945 -19.398 1.00 97.06 195 PRO A N 1
ATOM 1556 C CA . PRO A 1 195 ? 21.803 3.618 -20.747 1.00 97.06 195 PRO A CA 1
ATOM 1557 C C . PRO A 1 195 ? 20.432 2.917 -20.772 1.00 97.06 195 PRO A C 1
ATOM 1559 O O . PRO A 1 195 ? 19.918 2.637 -21.850 1.00 97.06 195 PRO A O 1
ATOM 1562 N N . TYR A 1 196 ? 19.863 2.578 -19.609 1.00 97.31 196 TYR A N 1
ATOM 1563 C CA . TYR A 1 196 ? 18.542 1.950 -19.502 1.00 97.31 196 TYR A CA 1
ATOM 1564 C C . TYR A 1 196 ? 17.388 2.957 -19.478 1.00 97.31 196 TYR A C 1
ATOM 1566 O O . TYR A 1 196 ? 16.238 2.539 -19.618 1.00 97.31 196 TYR A O 1
ATOM 1574 N N . LEU A 1 197 ? 17.675 4.243 -19.254 1.00 95.50 197 LEU A N 1
ATOM 1575 C CA . LEU A 1 197 ? 16.670 5.299 -19.252 1.00 95.50 197 LEU A CA 1
ATOM 1576 C C . LEU A 1 197 ? 16.797 6.142 -20.521 1.00 95.50 197 LEU A C 1
ATOM 1578 O O . LEU A 1 197 ? 17.901 6.424 -20.982 1.00 95.50 197 LEU A O 1
ATOM 1582 N N . ASP A 1 198 ? 15.656 6.539 -21.074 1.00 93.50 198 ASP A N 1
ATOM 1583 C CA . ASP A 1 198 ? 15.588 7.537 -22.138 1.00 93.50 198 ASP A CA 1
ATOM 1584 C C . ASP A 1 198 ? 15.774 8.967 -21.587 1.00 93.50 198 ASP A C 1
ATOM 1586 O O . ASP A 1 198 ? 15.933 9.193 -20.383 1.00 93.50 198 ASP A O 1
ATOM 1590 N N . GLU A 1 199 ? 15.734 9.963 -22.470 1.00 89.00 199 GLU A N 1
ATOM 1591 C CA . GLU A 1 199 ? 15.852 11.385 -22.132 1.00 89.00 199 GLU A CA 1
ATOM 1592 C C . GLU A 1 199 ? 14.751 11.896 -21.186 1.00 89.00 199 GLU A C 1
ATOM 1594 O O . GLU A 1 199 ? 14.898 12.956 -20.575 1.00 89.00 199 GLU A O 1
ATOM 1599 N N . LEU A 1 200 ? 13.665 11.134 -21.033 1.00 87.19 200 LEU A N 1
ATOM 1600 C CA . LEU A 1 200 ? 12.565 11.412 -20.116 1.00 87.19 200 LEU A CA 1
ATOM 1601 C C . LEU A 1 200 ? 12.717 10.661 -18.788 1.00 87.19 200 LEU A C 1
ATOM 1603 O O . LEU A 1 200 ? 11.764 10.609 -18.012 1.00 87.19 200 LEU A O 1
ATOM 1607 N N . ASN A 1 201 ? 13.890 10.079 -18.509 1.00 91.38 201 ASN A N 1
ATOM 1608 C CA . ASN A 1 201 ? 14.162 9.242 -17.336 1.00 91.38 201 ASN A CA 1
ATOM 1609 C C . ASN A 1 201 ? 13.203 8.045 -17.227 1.00 91.38 201 ASN A C 1
ATOM 1611 O O . ASN A 1 201 ? 12.771 7.652 -16.136 1.00 91.38 201 ASN A O 1
ATOM 1615 N N . ARG A 1 202 ? 12.828 7.473 -18.373 1.00 93.12 202 ARG A N 1
ATOM 1616 C CA . ARG A 1 202 ? 11.924 6.331 -18.452 1.00 93.12 202 ARG A CA 1
ATOM 1617 C C . ARG A 1 202 ? 12.661 5.105 -18.967 1.00 93.12 202 ARG A C 1
ATOM 1619 O O . ARG A 1 202 ? 13.311 5.140 -20.006 1.00 93.12 202 ARG A O 1
ATOM 1626 N N . LEU A 1 203 ? 12.465 3.988 -18.276 1.00 96.88 203 LEU A N 1
ATOM 1627 C CA . LEU A 1 203 ? 12.717 2.669 -18.836 1.00 96.88 203 LEU A CA 1
ATOM 1628 C C . LEU A 1 203 ? 11.501 2.305 -19.691 1.00 96.88 203 LEU A C 1
ATOM 1630 O O . LEU A 1 203 ? 10.452 1.912 -19.169 1.00 96.88 203 LEU A O 1
ATOM 1634 N N . LEU A 1 204 ? 11.626 2.499 -21.003 1.00 95.69 204 LEU A N 1
ATOM 1635 C CA . LEU A 1 204 ? 10.574 2.191 -21.965 1.00 95.69 204 LEU A CA 1
ATOM 1636 C C . LEU A 1 204 ? 10.751 0.774 -22.510 1.00 95.69 204 LEU A C 1
ATOM 1638 O O . LEU A 1 204 ? 11.762 0.451 -23.130 1.00 95.69 204 LEU A O 1
ATOM 1642 N N . VAL A 1 205 ? 9.725 -0.053 -22.343 1.00 96.38 205 VAL A N 1
ATOM 1643 C CA . VAL A 1 205 ? 9.594 -1.331 -23.045 1.00 96.38 205 VAL A CA 1
ATOM 1644 C C . VAL A 1 205 ? 8.525 -1.157 -24.112 1.00 96.38 205 VAL A C 1
ATOM 1646 O O . VAL A 1 205 ? 7.332 -1.238 -23.823 1.00 96.38 205 VAL A O 1
ATOM 1649 N N . ASP A 1 206 ? 8.941 -0.888 -25.347 1.00 94.56 206 ASP A N 1
ATOM 1650 C CA . ASP A 1 206 ? 8.009 -0.789 -26.470 1.00 94.56 206 ASP A CA 1
ATOM 1651 C C . ASP A 1 206 ? 7.428 -2.161 -26.874 1.00 94.56 206 ASP A C 1
ATOM 1653 O O . ASP A 1 206 ? 7.879 -3.215 -26.418 1.00 94.56 206 ASP A O 1
ATOM 1657 N N . ALA A 1 207 ? 6.413 -2.149 -27.742 1.00 92.88 207 ALA A N 1
ATOM 1658 C CA . ALA A 1 207 ? 5.736 -3.361 -28.207 1.00 92.88 207 ALA A CA 1
ATOM 1659 C C . ALA A 1 207 ? 6.651 -4.333 -28.984 1.00 92.88 207 ALA A C 1
ATOM 1661 O O . ALA A 1 207 ? 6.385 -5.533 -29.009 1.00 92.88 207 ALA A O 1
ATOM 1662 N N . ASN A 1 208 ? 7.741 -3.836 -29.576 1.00 94.25 208 ASN A N 1
ATOM 1663 C CA . ASN A 1 208 ? 8.716 -4.606 -30.351 1.00 94.25 208 ASN A CA 1
ATOM 1664 C C . ASN A 1 208 ? 9.929 -5.046 -29.514 1.00 94.25 208 ASN A C 1
ATOM 1666 O O . ASN A 1 208 ? 10.866 -5.643 -30.053 1.00 94.25 208 ASN A O 1
ATOM 1670 N N . SER A 1 209 ? 9.931 -4.763 -28.207 1.00 95.62 209 SER A N 1
ATOM 1671 C CA . SER A 1 209 ? 11.029 -5.105 -27.313 1.00 95.62 209 SER A CA 1
ATOM 1672 C C . SER A 1 209 ? 11.385 -6.595 -27.415 1.00 95.62 209 SER A C 1
ATOM 1674 O O . SER A 1 209 ? 10.499 -7.463 -27.359 1.00 95.62 209 SER A O 1
ATOM 1676 N N . PRO A 1 210 ? 12.685 -6.938 -27.503 1.00 97.06 210 PRO A N 1
ATOM 1677 C CA . PRO A 1 210 ? 13.123 -8.325 -27.594 1.00 97.06 210 PRO A CA 1
ATOM 1678 C C . PRO A 1 210 ? 13.011 -9.068 -26.256 1.00 97.06 210 PRO A C 1
ATOM 1680 O O . PRO A 1 210 ? 13.371 -10.241 -26.194 1.00 97.06 210 PRO A O 1
ATOM 1683 N N . TRP A 1 211 ? 12.596 -8.388 -25.187 1.00 98.00 211 TRP A N 1
ATOM 1684 C CA . TRP A 1 211 ? 12.487 -8.931 -23.838 1.00 98.00 211 TRP A CA 1
ATOM 1685 C C . TRP A 1 211 ? 11.047 -9.341 -23.537 1.00 98.00 211 TRP A C 1
ATOM 1687 O O . TRP A 1 211 ? 10.109 -8.657 -23.935 1.00 98.00 211 TRP A O 1
ATOM 1697 N N . ASP A 1 212 ? 10.867 -10.433 -22.810 1.00 96.75 212 ASP A N 1
ATOM 1698 C CA . ASP A 1 212 ? 9.568 -10.946 -22.358 1.00 96.75 212 ASP A CA 1
ATOM 1699 C C . ASP A 1 212 ? 9.255 -10.518 -20.919 1.00 96.75 212 ASP A C 1
ATOM 1701 O O . ASP A 1 212 ? 8.107 -10.547 -20.472 1.00 96.75 212 ASP A O 1
ATOM 1705 N N . GLY A 1 213 ? 10.280 -10.077 -20.193 1.00 97.81 213 GLY A N 1
ATOM 1706 C CA . GLY A 1 213 ? 10.105 -9.492 -18.881 1.00 97.81 213 GLY A CA 1
ATOM 1707 C C . GLY A 1 213 ? 11.306 -8.693 -18.398 1.00 97.81 213 GLY A C 1
ATOM 1708 O O . GLY A 1 213 ? 12.382 -8.694 -19.000 1.00 97.81 213 GLY A O 1
ATOM 1709 N N . LEU A 1 214 ? 11.079 -8.011 -17.285 1.00 98.56 214 LEU A N 1
ATOM 1710 C CA . LEU A 1 214 ? 12.011 -7.180 -16.546 1.00 98.56 214 LEU A CA 1
ATOM 1711 C C . LEU A 1 214 ? 12.173 -7.765 -15.142 1.00 98.56 214 LEU A C 1
ATOM 1713 O O . LEU A 1 214 ? 11.186 -8.022 -14.447 1.00 98.56 214 LEU A O 1
ATOM 1717 N N . TYR A 1 215 ? 13.419 -7.953 -14.723 1.00 98.56 215 TYR A N 1
ATOM 1718 C CA . TYR A 1 215 ? 13.762 -8.274 -13.345 1.00 98.56 215 TYR A CA 1
ATOM 1719 C C . TYR A 1 215 ? 14.511 -7.098 -12.723 1.00 98.56 215 TYR A C 1
ATOM 1721 O O . TYR A 1 215 ? 15.550 -6.684 -13.245 1.00 98.56 215 TYR A O 1
ATOM 1729 N N . ILE A 1 216 ? 13.984 -6.576 -11.614 1.00 98.38 216 ILE A N 1
ATOM 1730 C CA . ILE A 1 216 ? 14.584 -5.487 -10.836 1.00 98.38 216 ILE A CA 1
ATOM 1731 C C . ILE A 1 216 ? 15.119 -6.078 -9.521 1.00 98.38 216 ILE A C 1
ATOM 1733 O O . ILE A 1 216 ? 14.341 -6.292 -8.581 1.00 98.38 216 ILE A O 1
ATOM 1737 N N . PRO A 1 217 ? 16.428 -6.385 -9.430 1.00 96.88 217 PRO A N 1
ATOM 1738 C CA . PRO A 1 217 ? 17.006 -6.969 -8.228 1.00 96.88 217 PRO A CA 1
ATOM 1739 C C . PRO A 1 217 ? 16.806 -6.096 -6.993 1.00 96.88 217 PRO A C 1
ATOM 1741 O O . PRO A 1 217 ? 16.649 -4.881 -7.065 1.00 96.88 217 PRO A O 1
ATOM 1744 N N . GLN A 1 218 ? 16.870 -6.733 -5.830 1.00 95.50 218 GLN A N 1
ATOM 1745 C CA . GLN A 1 218 ? 16.705 -6.069 -4.542 1.00 95.50 218 GLN A CA 1
ATOM 1746 C C . GLN A 1 218 ? 17.694 -4.921 -4.280 1.00 95.50 218 GLN A C 1
ATOM 1748 O O . GLN A 1 218 ? 17.396 -3.979 -3.564 1.00 95.50 218 GLN A O 1
ATOM 1753 N N . ASN A 1 219 ? 18.881 -4.983 -4.868 1.00 95.81 219 ASN A N 1
ATOM 1754 C CA . ASN A 1 219 ? 19.931 -3.987 -4.708 1.00 95.81 219 ASN A CA 1
ATOM 1755 C C . ASN A 1 219 ? 19.964 -2.991 -5.879 1.00 95.81 219 ASN A C 1
ATOM 1757 O O . ASN A 1 219 ? 21.029 -2.461 -6.196 1.00 95.81 219 ASN A O 1
ATOM 1761 N N . THR A 1 220 ? 18.809 -2.733 -6.499 1.00 97.88 220 THR A N 1
ATOM 1762 C CA . THR A 1 220 ? 18.637 -1.784 -7.603 1.00 97.88 220 THR A CA 1
ATOM 1763 C C . THR A 1 220 ? 17.603 -0.712 -7.250 1.00 97.88 220 THR A C 1
ATOM 1765 O O . THR A 1 220 ? 16.501 -1.024 -6.793 1.00 97.88 220 THR A O 1
ATOM 1768 N N . ILE A 1 221 ? 17.944 0.554 -7.508 1.00 98.25 221 ILE A N 1
ATOM 1769 C CA . ILE A 1 221 ? 17.023 1.700 -7.443 1.00 98.25 221 ILE A CA 1
ATOM 1770 C C . ILE A 1 221 ? 16.949 2.332 -8.828 1.00 98.25 221 ILE A C 1
ATOM 1772 O O . ILE A 1 221 ? 17.976 2.702 -9.384 1.00 98.25 221 ILE A O 1
ATOM 1776 N N . ILE A 1 222 ? 15.748 2.491 -9.369 1.00 97.81 222 ILE A N 1
ATOM 1777 C CA . ILE A 1 222 ? 15.493 3.288 -10.568 1.00 97.81 222 ILE A CA 1
ATOM 1778 C C . ILE A 1 222 ? 15.025 4.670 -10.116 1.00 97.81 222 ILE A C 1
ATOM 1780 O O . ILE A 1 222 ? 13.972 4.787 -9.495 1.00 97.81 222 ILE A O 1
ATOM 1784 N N . ASP A 1 223 ? 15.793 5.707 -10.433 1.00 95.75 223 ASP A N 1
ATOM 1785 C CA . ASP A 1 223 ? 15.397 7.106 -10.263 1.00 95.75 223 ASP A CA 1
ATOM 1786 C C . ASP A 1 223 ? 14.667 7.581 -11.523 1.00 95.75 223 ASP A C 1
ATOM 1788 O O . ASP A 1 223 ? 15.255 8.160 -12.440 1.00 95.75 223 ASP A O 1
ATOM 1792 N N . GLY A 1 224 ? 13.396 7.214 -11.627 1.00 93.88 224 GLY A N 1
ATOM 1793 C CA . GLY A 1 224 ? 12.646 7.346 -12.861 1.00 93.88 224 GLY A CA 1
ATOM 1794 C C . GLY A 1 224 ? 11.321 6.593 -12.830 1.00 93.88 224 GLY A C 1
ATOM 1795 O O . GLY A 1 224 ? 10.706 6.399 -11.782 1.00 93.88 224 GLY A O 1
ATOM 1796 N N . ARG A 1 225 ? 10.864 6.172 -14.011 1.00 94.62 225 ARG A N 1
ATOM 1797 C CA . ARG A 1 225 ? 9.618 5.412 -14.190 1.00 94.62 225 ARG A CA 1
ATOM 1798 C C . ARG A 1 225 ? 9.798 4.290 -15.203 1.00 94.62 225 ARG A C 1
ATOM 1800 O O . ARG A 1 225 ? 10.697 4.333 -16.040 1.00 94.62 225 ARG A O 1
ATOM 1807 N N . VAL A 1 226 ? 8.907 3.311 -15.153 1.00 97.25 226 VAL A N 1
ATOM 1808 C CA . VAL A 1 226 ? 8.875 2.144 -16.035 1.00 97.25 226 VAL A CA 1
ATOM 1809 C C . VAL A 1 226 ? 7.555 2.151 -16.813 1.00 97.25 226 VAL A C 1
ATOM 1811 O O . VAL A 1 226 ? 6.471 2.122 -16.226 1.00 97.25 226 VAL A O 1
ATOM 1814 N N . ASP A 1 227 ? 7.645 2.206 -18.143 1.00 95.25 227 ASP A N 1
ATOM 1815 C CA . ASP A 1 227 ? 6.494 2.217 -19.061 1.00 95.25 227 ASP A CA 1
ATOM 1816 C C . ASP A 1 227 ? 6.550 0.977 -19.948 1.00 95.25 227 ASP A C 1
ATOM 1818 O O . ASP A 1 227 ? 7.460 0.812 -20.766 1.00 95.25 227 ASP A O 1
ATOM 1822 N N . ILE A 1 228 ? 5.576 0.095 -19.769 1.00 96.06 228 ILE A N 1
ATOM 1823 C CA . ILE A 1 228 ? 5.475 -1.166 -20.488 1.00 96.06 228 ILE A CA 1
ATOM 1824 C C . ILE A 1 228 ? 4.382 -1.052 -21.543 1.00 96.06 228 ILE A C 1
ATOM 1826 O O . ILE A 1 228 ? 3.220 -0.809 -21.229 1.00 96.06 228 ILE A O 1
ATOM 1830 N N . ARG A 1 229 ? 4.738 -1.287 -22.804 1.00 93.44 229 ARG A N 1
ATOM 1831 C CA . ARG A 1 229 ? 3.807 -1.283 -23.945 1.00 93.44 229 ARG A CA 1
ATOM 1832 C C . ARG A 1 229 ? 3.722 -2.624 -24.661 1.00 93.44 229 ARG A C 1
ATOM 1834 O O . ARG A 1 229 ? 2.985 -2.748 -25.630 1.00 93.44 229 ARG A O 1
ATOM 1841 N N . LYS A 1 230 ? 4.480 -3.623 -24.205 1.00 93.69 230 LYS A N 1
ATOM 1842 C CA . LYS A 1 230 ? 4.460 -4.980 -24.752 1.00 93.69 230 LYS A CA 1
ATOM 1843 C C . LYS A 1 230 ? 3.397 -5.834 -24.041 1.00 93.69 230 LYS A C 1
ATOM 1845 O O . LYS A 1 230 ? 3.519 -6.035 -22.830 1.00 93.69 230 LYS A O 1
ATOM 1850 N N . PRO A 1 231 ? 2.374 -6.346 -24.751 1.00 92.31 231 PRO A N 1
ATOM 1851 C CA . PRO A 1 231 ? 1.397 -7.288 -24.203 1.00 92.31 231 PRO A CA 1
ATOM 1852 C C . PRO A 1 231 ? 2.052 -8.506 -23.543 1.00 92.31 231 PRO A C 1
ATOM 1854 O O . PRO A 1 231 ? 3.087 -8.992 -24.001 1.00 92.31 231 PRO A O 1
ATOM 1857 N N . GLY A 1 232 ? 1.467 -8.990 -22.445 1.00 93.12 232 GLY A N 1
ATOM 1858 C CA . GLY A 1 232 ? 1.973 -10.154 -21.702 1.00 93.12 232 GLY A CA 1
ATOM 1859 C C . GLY A 1 232 ? 3.313 -9.956 -20.973 1.00 93.12 232 GLY A C 1
ATOM 1860 O O . GLY A 1 232 ? 3.816 -10.900 -20.359 1.00 93.12 232 GLY A O 1
ATOM 1861 N N . PHE A 1 233 ? 3.902 -8.756 -21.020 1.00 96.25 233 PHE A N 1
ATOM 1862 C CA . PHE A 1 233 ? 5.193 -8.482 -20.394 1.00 96.25 233 PHE A CA 1
ATOM 1863 C C . PHE A 1 233 ? 5.103 -8.516 -18.866 1.00 96.25 233 PHE A C 1
ATOM 1865 O O . PHE A 1 233 ? 4.124 -8.063 -18.260 1.00 96.25 233 PHE A O 1
ATOM 1872 N N . LYS A 1 234 ? 6.154 -9.053 -18.241 1.00 97.56 234 LYS A N 1
ATOM 1873 C CA . LYS A 1 234 ? 6.217 -9.265 -16.791 1.00 97.56 234 LYS A CA 1
ATOM 1874 C C . LYS A 1 234 ? 7.276 -8.385 -16.148 1.00 97.56 234 LYS A C 1
ATOM 1876 O O . LYS A 1 234 ? 8.409 -8.365 -16.615 1.00 97.56 234 LYS A O 1
ATOM 1881 N N . VAL A 1 235 ? 6.946 -7.721 -15.049 1.00 98.31 235 VAL A N 1
ATOM 1882 C CA . VAL A 1 235 ? 7.908 -7.004 -14.200 1.00 98.31 235 VAL A CA 1
ATOM 1883 C C . VAL A 1 235 ? 7.928 -7.689 -12.844 1.00 98.31 235 VAL A C 1
ATOM 1885 O O . VAL A 1 235 ? 6.880 -7.862 -12.235 1.00 98.31 235 VAL A O 1
ATOM 1888 N N . THR A 1 236 ? 9.099 -8.114 -12.383 1.00 98.50 236 THR A N 1
ATOM 1889 C CA . THR A 1 236 ? 9.258 -8.849 -11.116 1.00 98.50 236 THR A CA 1
ATOM 1890 C C . THR A 1 236 ? 10.501 -8.369 -10.376 1.00 98.50 236 THR A C 1
ATOM 1892 O O . THR A 1 236 ? 11.393 -7.765 -10.984 1.00 98.50 236 THR A O 1
ATOM 1895 N N . GLY A 1 237 ? 10.590 -8.662 -9.082 1.00 97.75 237 GLY A N 1
ATOM 1896 C CA . GLY A 1 237 ? 11.782 -8.387 -8.284 1.00 97.75 237 GLY A CA 1
ATOM 1897 C C . GLY A 1 237 ? 11.480 -7.672 -6.977 1.00 97.75 237 GLY A C 1
ATOM 1898 O O . GLY A 1 237 ? 10.352 -7.658 -6.498 1.00 97.75 237 GLY A O 1
ATOM 1899 N N . ARG A 1 238 ? 12.515 -7.107 -6.357 1.00 97.44 238 ARG A N 1
ATOM 1900 C CA . ARG A 1 238 ? 12.419 -6.440 -5.043 1.00 97.44 238 ARG A CA 1
ATOM 1901 C C . ARG A 1 238 ? 13.032 -5.044 -5.038 1.00 97.44 238 ARG A C 1
ATOM 1903 O O . ARG A 1 238 ? 13.052 -4.402 -3.993 1.00 97.44 238 ARG A O 1
ATOM 1910 N N . GLY A 1 239 ? 13.558 -4.589 -6.174 1.00 98.00 239 GLY A N 1
ATOM 1911 C CA . GLY A 1 239 ? 14.126 -3.252 -6.287 1.00 98.00 239 GLY A CA 1
ATOM 1912 C C . GLY A 1 239 ? 13.080 -2.146 -6.171 1.00 98.00 239 GLY A C 1
ATOM 1913 O O . GLY A 1 239 ? 11.882 -2.394 -5.996 1.00 98.00 239 GLY A O 1
ATOM 1914 N N . MET A 1 240 ? 13.562 -0.910 -6.262 1.00 98.44 240 MET A N 1
ATOM 1915 C CA . MET A 1 240 ? 12.754 0.289 -6.056 1.00 98.44 240 MET A CA 1
ATOM 1916 C C . MET A 1 240 ? 12.628 1.117 -7.337 1.00 98.44 240 MET A C 1
ATOM 1918 O O . MET A 1 240 ? 13.594 1.244 -8.087 1.00 98.44 240 MET A O 1
ATOM 1922 N N . ILE A 1 241 ? 11.462 1.723 -7.551 1.00 98.06 241 ILE A N 1
ATOM 1923 C CA . ILE A 1 241 ? 11.218 2.764 -8.557 1.00 98.06 241 ILE A CA 1
ATOM 1924 C C . ILE A 1 241 ? 10.840 4.047 -7.815 1.00 98.06 241 ILE A C 1
ATOM 1926 O O . ILE A 1 241 ? 9.862 4.064 -7.066 1.00 98.06 241 ILE A O 1
ATOM 1930 N N . ILE A 1 242 ? 11.613 5.112 -8.011 1.00 96.75 242 ILE A N 1
ATOM 1931 C CA . ILE A 1 242 ? 11.489 6.368 -7.272 1.00 96.75 242 ILE A CA 1
ATOM 1932 C C . ILE A 1 242 ? 11.186 7.518 -8.232 1.00 96.75 242 ILE A C 1
ATOM 1934 O O . ILE A 1 242 ? 11.951 7.784 -9.152 1.00 96.75 242 ILE A O 1
ATOM 1938 N N . GLY A 1 243 ? 10.084 8.230 -7.991 1.00 92.19 243 GLY A N 1
ATOM 1939 C CA . GLY A 1 243 ? 9.603 9.330 -8.837 1.00 92.19 243 GLY A CA 1
ATOM 1940 C C . GLY A 1 243 ? 10.008 10.741 -8.408 1.00 92.19 243 GLY A C 1
ATOM 1941 O O . GLY A 1 243 ? 9.391 11.708 -8.857 1.00 92.19 243 GLY A O 1
ATOM 1942 N N . SER A 1 244 ? 11.036 10.874 -7.564 1.00 82.19 244 SER A N 1
ATOM 1943 C CA . SER A 1 244 ? 11.451 12.128 -6.897 1.00 82.19 244 SER A CA 1
ATOM 1944 C C . SER A 1 244 ? 11.819 13.293 -7.840 1.00 82.19 244 SER A C 1
ATOM 1946 O O . SER A 1 244 ? 11.977 14.448 -7.431 1.00 82.19 244 SER A O 1
ATOM 1948 N N . ARG A 1 245 ? 11.988 13.016 -9.136 1.00 79.25 245 ARG A N 1
ATOM 1949 C CA . ARG A 1 245 ? 12.447 13.987 -10.141 1.00 79.25 245 ARG A CA 1
ATOM 1950 C C . ARG A 1 245 ? 11.354 14.897 -10.658 1.00 79.25 245 ARG A C 1
ATOM 1952 O O . ARG A 1 245 ? 11.629 16.049 -10.989 1.00 79.25 245 ARG A O 1
ATOM 1959 N N . TRP A 1 246 ? 10.130 14.392 -10.744 1.00 77.00 246 TRP A N 1
ATOM 1960 C CA . TRP A 1 246 ? 9.070 15.124 -11.416 1.00 77.00 246 TRP A CA 1
ATOM 1961 C C . TRP A 1 246 ? 8.396 16.112 -10.467 1.00 77.00 246 TRP A C 1
ATOM 1963 O O . TRP A 1 246 ? 7.980 15.734 -9.359 1.00 77.00 246 TRP A O 1
ATOM 1973 N N . PRO A 1 247 ? 8.229 17.379 -10.890 1.00 71.19 247 PRO A N 1
ATOM 1974 C CA . PRO A 1 247 ? 7.340 18.285 -10.190 1.00 71.19 247 PRO A CA 1
ATOM 1975 C C . PRO A 1 247 ? 5.918 17.725 -10.239 1.00 71.19 247 PRO A C 1
ATOM 1977 O O . PRO A 1 247 ? 5.552 16.936 -11.114 1.00 71.19 247 PRO A O 1
ATOM 1980 N N . PHE A 1 248 ? 5.103 18.111 -9.270 1.00 69.06 248 PHE A N 1
ATOM 1981 C CA . PHE A 1 248 ? 3.720 17.680 -9.254 1.00 69.06 248 PHE A CA 1
ATOM 1982 C C . PHE A 1 248 ? 2.959 18.284 -10.436 1.00 69.06 248 PHE A C 1
ATOM 1984 O O . PHE A 1 248 ? 2.997 19.491 -10.642 1.00 69.06 248 PHE A O 1
ATOM 1991 N N . ALA A 1 249 ? 2.220 17.466 -11.189 1.00 62.69 249 ALA A N 1
ATOM 1992 C CA . ALA A 1 249 ? 1.460 17.927 -12.356 1.00 62.69 249 ALA A CA 1
ATOM 1993 C C . ALA A 1 249 ? 0.518 19.110 -12.036 1.00 62.69 249 ALA A C 1
ATOM 1995 O O . ALA A 1 249 ? 0.285 19.983 -12.874 1.00 62.69 249 ALA A O 1
ATOM 1996 N N . LYS A 1 250 ? 0.004 19.167 -10.799 1.00 62.12 250 LYS A N 1
ATOM 1997 C CA . LYS A 1 250 ? -0.945 20.195 -10.351 1.00 62.12 250 LYS A CA 1
ATOM 1998 C C . LYS A 1 250 ? -0.305 21.528 -9.940 1.00 62.12 250 LYS A C 1
ATOM 2000 O O . LYS A 1 250 ? -1.039 22.452 -9.614 1.00 62.12 250 LYS A O 1
ATOM 2005 N N . SER A 1 251 ? 1.019 21.672 -9.980 1.00 61.16 251 SER A N 1
ATOM 2006 C CA . SER A 1 251 ? 1.671 22.967 -9.717 1.00 61.16 251 SER A CA 1
ATOM 2007 C C . SER A 1 251 ? 1.709 23.887 -10.951 1.00 61.16 251 SER A C 1
ATOM 2009 O O . SER A 1 251 ? 2.189 25.016 -10.882 1.00 61.16 251 SER A O 1
ATOM 2011 N N . THR A 1 252 ? 1.191 23.438 -12.103 1.00 60.88 252 THR A N 1
ATOM 2012 C CA . THR A 1 252 ? 1.177 24.228 -13.348 1.00 60.88 252 THR A CA 1
ATOM 2013 C C . THR A 1 252 ? -0.103 25.068 -13.481 1.00 60.88 252 THR A C 1
ATOM 2015 O O . THR A 1 252 ? -1.197 24.528 -13.300 1.00 60.88 252 THR A O 1
ATOM 2018 N N . PRO A 1 253 ? -0.036 26.359 -13.870 1.00 63.69 253 PRO A N 1
ATOM 2019 C CA . PRO A 1 253 ? -1.230 27.174 -14.104 1.00 63.69 253 PRO A CA 1
ATOM 2020 C C . PRO A 1 253 ? -2.209 26.526 -15.099 1.00 63.69 253 PRO A C 1
ATOM 2022 O O . PRO A 1 253 ? -1.818 26.104 -16.189 1.00 63.69 253 PRO A O 1
ATOM 2025 N N . GLY A 1 254 ? -3.492 26.447 -14.732 1.00 61.91 254 GLY A N 1
ATOM 2026 C CA . GLY A 1 254 ? -4.538 25.859 -15.580 1.00 61.91 254 GLY A CA 1
ATOM 2027 C C . GLY A 1 254 ? -4.493 24.329 -15.699 1.00 61.91 254 GLY A C 1
ATOM 2028 O O . GLY A 1 254 ? -5.143 23.772 -16.581 1.00 61.91 254 GLY A O 1
ATOM 2029 N N . TRP A 1 255 ? -3.750 23.623 -14.833 1.00 61.50 255 TRP A N 1
ATOM 2030 C CA . TRP A 1 255 ? -3.746 22.152 -14.814 1.00 61.50 255 TRP A CA 1
ATOM 2031 C C . TRP A 1 255 ? -5.155 21.569 -14.621 1.00 61.50 255 TRP A C 1
ATOM 2033 O O . TRP A 1 255 ? -5.455 20.513 -15.171 1.00 61.50 255 TRP A O 1
ATOM 2043 N N . ARG A 1 256 ? -6.021 22.266 -13.866 1.00 61.00 256 ARG A N 1
ATOM 2044 C CA . ARG A 1 256 ? -7.404 21.850 -13.576 1.00 61.00 256 ARG A CA 1
ATOM 2045 C C . ARG A 1 256 ? -8.235 21.721 -14.848 1.00 61.00 256 ARG A C 1
ATOM 2047 O O . ARG A 1 256 ? -8.939 20.730 -15.002 1.00 61.00 256 ARG A O 1
ATOM 2054 N N . ASP A 1 257 ? -8.085 22.669 -15.769 1.00 59.69 257 ASP A N 1
ATOM 2055 C CA . ASP A 1 257 ? -8.813 22.698 -17.048 1.00 59.69 257 ASP A CA 1
ATOM 2056 C C . ASP A 1 257 ? -8.366 21.575 -17.990 1.00 59.69 257 ASP A C 1
ATOM 2058 O O . ASP A 1 257 ? -9.041 21.242 -18.961 1.00 59.69 257 ASP A O 1
ATOM 2062 N N . ARG A 1 258 ? -7.201 20.994 -17.699 1.00 55.75 258 ARG A N 1
ATOM 2063 C CA . ARG A 1 258 ? -6.581 19.923 -18.465 1.00 55.75 258 ARG A CA 1
ATOM 2064 C C . ARG A 1 258 ? -6.473 18.650 -17.643 1.00 55.75 258 ARG A C 1
ATOM 2066 O O . ARG A 1 258 ? -5.665 17.821 -17.989 1.00 55.75 258 ARG A O 1
ATOM 2073 N N . TYR A 1 259 ? -7.198 18.461 -16.544 1.00 54.22 259 TYR A N 1
ATOM 2074 C CA . TYR A 1 259 ? -7.169 17.195 -15.800 1.00 54.22 259 TYR A CA 1
ATOM 2075 C C . TYR A 1 259 ? -8.315 16.283 -16.268 1.00 54.22 259 TYR A C 1
ATOM 2077 O O . TYR A 1 259 ? -9.435 16.773 -16.405 1.00 54.22 259 TYR A O 1
ATOM 2085 N N . PRO A 1 260 ? -8.102 14.969 -16.500 1.00 50.75 260 PRO A N 1
ATOM 2086 C CA . PRO A 1 260 ? -6.862 14.190 -16.366 1.00 50.75 260 PRO A CA 1
ATOM 2087 C C . PRO A 1 260 ? -5.911 14.297 -17.575 1.00 50.75 260 PRO A C 1
ATOM 2089 O O . PRO A 1 260 ? -4.891 13.616 -17.616 1.00 50.75 260 PRO A O 1
ATOM 2092 N N . SER A 1 261 ? -6.223 15.143 -18.558 1.00 46.69 261 SER A N 1
ATOM 2093 C CA . SER A 1 261 ? -5.446 15.370 -19.782 1.00 46.69 261 SER A CA 1
ATOM 2094 C C . SER A 1 261 ? -4.148 16.167 -19.652 1.00 46.69 261 SER A C 1
ATOM 2096 O O . SER A 1 261 ? -3.666 16.738 -20.635 1.00 46.69 261 SER A O 1
ATOM 2098 N N . TYR A 1 262 ? -3.561 16.206 -18.451 1.00 56.44 262 TYR A N 1
ATOM 2099 C CA . TYR A 1 262 ? -2.397 17.035 -18.216 1.00 56.44 262 TYR A CA 1
ATOM 2100 C C . TYR A 1 262 ? -1.218 16.363 -18.893 1.00 56.44 262 TYR A C 1
ATOM 2102 O O . TYR A 1 262 ? -0.956 15.167 -18.738 1.00 56.44 262 TYR A O 1
ATOM 2110 N N . ILE A 1 263 ? -0.541 17.179 -19.676 1.00 54.28 263 ILE A N 1
ATOM 2111 C CA . ILE A 1 263 ? 0.678 16.831 -20.356 1.00 54.28 263 ILE A CA 1
ATOM 2112 C C . ILE A 1 263 ? 1.791 17.208 -19.381 1.00 54.28 263 ILE A C 1
ATOM 2114 O O . ILE A 1 263 ? 1.910 18.379 -19.023 1.00 54.28 263 ILE A O 1
ATOM 2118 N N . SER A 1 264 ? 2.545 16.216 -18.913 1.00 59.03 264 SER A N 1
ATOM 2119 C CA . SER A 1 264 ? 3.751 16.364 -18.109 1.00 59.03 264 SER A CA 1
ATOM 2120 C C . SER A 1 264 ? 4.680 17.417 -18.724 1.00 59.03 264 SER A C 1
ATOM 2122 O O . SER A 1 264 ? 4.557 17.718 -19.918 1.00 59.03 264 SER A O 1
ATOM 2124 N N . PRO A 1 265 ? 5.627 17.983 -17.956 1.00 54.38 265 PRO A N 1
ATOM 2125 C CA . PRO A 1 265 ? 6.592 18.945 -18.496 1.00 54.38 265 PRO A CA 1
ATOM 2126 C C . PRO A 1 265 ? 7.286 18.468 -19.786 1.00 54.38 265 PRO A C 1
ATOM 2128 O O . PRO A 1 265 ? 7.719 19.278 -20.599 1.00 54.38 265 PRO A O 1
ATOM 2131 N N . GLU A 1 266 ? 7.339 17.152 -19.988 1.00 58.81 266 GLU A N 1
ATOM 2132 C CA . GLU A 1 266 ? 7.945 16.456 -21.117 1.00 58.81 266 GLU A CA 1
ATOM 2133 C C . GLU A 1 266 ? 7.011 16.204 -22.315 1.00 58.81 266 GLU A C 1
ATOM 2135 O O . GLU A 1 266 ? 7.408 15.540 -23.269 1.00 58.81 266 GLU A O 1
ATOM 2140 N N . GLY A 1 267 ? 5.770 16.694 -22.309 1.00 63.22 267 GLY A N 1
ATOM 2141 C CA . GLY A 1 267 ? 4.880 16.513 -23.459 1.00 63.22 267 GLY A CA 1
ATOM 2142 C C . GLY A 1 267 ? 4.051 15.219 -23.442 1.00 63.22 267 GLY A C 1
ATOM 2143 O O . GLY A 1 267 ? 3.332 14.956 -24.408 1.00 63.22 267 GLY A O 1
ATOM 2144 N N . GLU A 1 268 ? 4.072 14.431 -22.358 1.00 66.44 268 GLU A N 1
ATOM 2145 C CA . GLU A 1 268 ? 3.307 13.181 -22.257 1.00 66.44 268 GLU A CA 1
ATOM 2146 C C . GLU A 1 268 ? 2.156 13.242 -21.253 1.00 66.44 268 GLU A C 1
ATOM 2148 O O . GLU A 1 268 ? 2.228 13.912 -20.239 1.00 66.44 268 GLU A O 1
ATOM 2153 N N . TRP A 1 269 ? 1.098 12.466 -21.476 1.00 68.69 269 TRP A N 1
ATOM 2154 C CA . TRP A 1 269 ? 0.038 12.300 -20.478 1.00 68.69 269 TRP A CA 1
ATOM 2155 C C . TRP A 1 269 ? 0.619 11.816 -19.148 1.00 68.69 269 TRP A C 1
ATOM 2157 O O . TRP A 1 269 ? 1.493 10.948 -19.138 1.00 68.69 269 TRP A O 1
ATOM 2167 N N . VAL A 1 270 ? 0.118 12.352 -18.035 1.00 69.81 270 VAL A N 1
ATOM 2168 C CA . VAL A 1 270 ? 0.463 11.872 -16.691 1.00 69.81 270 VAL A CA 1
ATOM 2169 C C . VAL A 1 270 ? 0.282 10.351 -16.608 1.00 69.81 270 VAL A C 1
ATOM 2171 O O . VAL A 1 270 ? -0.748 9.815 -17.022 1.00 69.81 270 VAL A O 1
ATOM 2174 N N . ARG A 1 271 ? 1.300 9.650 -16.093 1.00 80.75 271 ARG A N 1
ATOM 2175 C CA . ARG A 1 271 ? 1.328 8.190 -15.968 1.00 80.75 271 ARG A CA 1
ATOM 2176 C C . ARG A 1 271 ? 1.749 7.771 -14.558 1.00 80.75 271 ARG A C 1
ATOM 2178 O O . ARG A 1 271 ? 2.449 8.524 -13.885 1.00 80.75 271 ARG A O 1
ATOM 2185 N N . PRO A 1 272 ? 1.379 6.554 -14.140 1.00 91.19 272 PRO A N 1
ATOM 2186 C CA . PRO A 1 272 ? 1.974 5.909 -12.985 1.00 91.19 272 PRO A CA 1
ATOM 2187 C C . PRO A 1 272 ? 3.491 5.731 -13.126 1.00 91.19 272 PRO A C 1
ATOM 2189 O O . PRO A 1 272 ? 4.015 5.674 -14.243 1.00 91.19 272 PRO A O 1
ATOM 2192 N N . LEU A 1 273 ? 4.189 5.567 -11.999 1.00 94.56 273 LEU A N 1
ATOM 2193 C CA . LEU A 1 273 ? 5.622 5.242 -11.996 1.00 94.56 273 LEU A CA 1
ATOM 2194 C C . LEU A 1 273 ? 5.920 3.851 -12.559 1.00 94.56 273 LEU A C 1
ATOM 2196 O O . LEU A 1 273 ? 6.947 3.666 -13.205 1.00 94.56 273 LEU A O 1
ATOM 2200 N N . LEU A 1 274 ? 5.029 2.887 -12.337 1.00 97.25 274 LEU A N 1
ATOM 2201 C CA . LEU A 1 274 ? 5.057 1.592 -13.007 1.00 97.25 274 LEU A CA 1
ATOM 2202 C C . LEU A 1 274 ? 3.745 1.417 -13.765 1.00 97.25 274 LEU A C 1
ATOM 2204 O O . LEU A 1 274 ? 2.678 1.307 -13.161 1.00 97.25 274 LEU A O 1
ATOM 2208 N N . SER A 1 275 ? 3.813 1.428 -15.091 1.00 95.25 275 SER A N 1
ATOM 2209 C CA . SER A 1 275 ? 2.615 1.445 -15.927 1.00 95.25 275 SER A CA 1
ATOM 2210 C C . SER A 1 275 ? 2.663 0.414 -17.040 1.00 95.25 275 SER A C 1
ATOM 2212 O O . SER A 1 275 ? 3.718 0.129 -17.605 1.00 95.25 275 SER A O 1
ATOM 2214 N N . PHE A 1 276 ? 1.492 -0.129 -17.361 1.00 93.81 276 PHE A N 1
ATOM 2215 C CA . PHE A 1 276 ? 1.251 -0.863 -18.593 1.00 93.81 276 PHE A CA 1
ATOM 2216 C C . PHE A 1 276 ? 0.281 -0.084 -19.478 1.00 93.81 276 PHE A C 1
ATOM 2218 O O . PHE A 1 276 ? -0.749 0.393 -19.015 1.00 93.81 276 PHE A O 1
ATOM 2225 N N . LYS A 1 277 ? 0.569 0.033 -20.769 1.00 88.00 277 LYS A N 1
ATOM 2226 C CA . LYS A 1 277 ? -0.386 0.550 -21.745 1.00 88.00 277 LYS A CA 1
ATOM 2227 C C . LYS A 1 277 ? -0.304 -0.284 -23.011 1.00 88.00 277 LYS A C 1
ATOM 2229 O O . LYS A 1 277 ? 0.607 -0.094 -23.813 1.00 88.00 277 LYS A O 1
ATOM 2234 N N . ALA A 1 278 ? -1.271 -1.178 -23.175 1.00 77.75 278 ALA A N 1
ATOM 2235 C CA . ALA A 1 278 ? -1.494 -1.859 -24.441 1.00 77.75 278 ALA A CA 1
ATOM 2236 C C . ALA A 1 278 ? -1.826 -0.844 -25.548 1.00 77.75 278 ALA A C 1
ATOM 2238 O O . ALA A 1 278 ? -2.397 0.223 -25.278 1.00 77.75 278 ALA A O 1
ATOM 2239 N N . ASN A 1 279 ? -1.481 -1.178 -26.788 1.00 77.31 279 ASN A N 1
ATOM 2240 C CA . ASN A 1 279 ? -1.990 -0.448 -27.939 1.00 77.31 279 ASN A CA 1
ATOM 2241 C C . ASN A 1 279 ? -3.475 -0.783 -28.134 1.00 77.31 279 ASN A C 1
ATOM 2243 O O . ASN A 1 279 ? -3.960 -1.842 -27.726 1.00 77.31 279 ASN A O 1
ATOM 2247 N N . GLU A 1 280 ? -4.221 0.136 -28.746 1.00 69.62 280 GLU A N 1
ATOM 2248 C CA . GLU A 1 280 ? -5.607 -0.147 -29.118 1.00 69.62 280 GLU A CA 1
ATOM 2249 C C . GLU A 1 280 ? -5.652 -1.363 -30.056 1.00 69.62 280 GLU A C 1
ATOM 2251 O O . GLU A 1 280 ? -4.989 -1.371 -31.092 1.00 69.62 280 GLU A O 1
ATOM 2256 N N . GLY A 1 281 ? -6.433 -2.382 -29.683 1.00 61.72 281 GLY A N 1
ATOM 2257 C CA . GLY A 1 281 ? -6.592 -3.614 -30.462 1.00 61.72 281 GLY A CA 1
ATOM 2258 C C . GLY A 1 281 ? -5.711 -4.794 -30.038 1.00 61.72 281 GLY A C 1
ATOM 2259 O O . GLY A 1 281 ? -5.794 -5.834 -30.680 1.00 61.72 281 GLY A O 1
ATOM 2260 N N . ASP A 1 282 ? -4.903 -4.675 -28.978 1.00 69.19 282 ASP A N 1
ATOM 2261 C CA . ASP A 1 282 ? -4.146 -5.819 -28.453 1.00 69.19 282 ASP A CA 1
ATOM 2262 C C . ASP A 1 282 ? -5.066 -6.829 -27.733 1.00 69.19 282 ASP A C 1
ATOM 2264 O O . ASP A 1 282 ? -5.781 -6.484 -26.789 1.00 69.19 282 ASP A O 1
ATOM 2268 N N . ASP A 1 283 ? -4.994 -8.099 -28.143 1.00 53.19 283 ASP A N 1
ATOM 2269 C CA . ASP A 1 283 ? -5.842 -9.190 -27.632 1.00 53.19 283 ASP A CA 1
ATOM 2270 C C . ASP A 1 283 ? -5.417 -9.726 -26.249 1.00 53.19 283 ASP A C 1
ATOM 2272 O O . ASP A 1 283 ? -6.188 -10.428 -25.590 1.00 53.19 283 ASP A O 1
ATOM 2276 N N . ASP A 1 284 ? -4.194 -9.422 -25.793 1.00 67.56 284 ASP A N 1
ATOM 2277 C CA . ASP A 1 284 ? -3.659 -9.912 -24.517 1.00 67.56 284 ASP A CA 1
ATOM 2278 C C . ASP A 1 284 ? -3.348 -8.775 -23.524 1.00 67.56 284 ASP A C 1
ATOM 2280 O O . ASP A 1 284 ? -2.207 -8.312 -23.420 1.00 67.56 284 ASP A O 1
ATOM 2284 N N . PRO A 1 285 ? -4.331 -8.341 -22.716 1.00 69.88 285 PRO A N 1
ATOM 2285 C CA . PRO A 1 285 ? -4.110 -7.310 -21.707 1.00 69.88 285 PRO A CA 1
ATOM 2286 C C . PRO A 1 285 ? -3.321 -7.818 -20.485 1.00 69.88 285 PRO A C 1
ATOM 2288 O O . PRO A 1 285 ? -3.140 -7.064 -19.529 1.00 69.88 285 PRO A O 1
ATOM 2291 N N . ARG A 1 286 ? -2.878 -9.088 -20.454 1.00 82.31 286 ARG A N 1
ATOM 2292 C CA . ARG A 1 286 ? -2.394 -9.768 -19.239 1.00 82.31 286 ARG A CA 1
ATOM 2293 C C . ARG A 1 286 ? -0.931 -9.465 -18.911 1.00 82.31 286 ARG A C 1
ATOM 2295 O O . ARG A 1 286 ? -0.103 -10.369 -18.803 1.00 82.31 286 ARG A O 1
ATOM 2302 N N . SER A 1 287 ? -0.602 -8.197 -18.715 1.00 92.44 287 SER A N 1
ATOM 2303 C CA . SER A 1 287 ? 0.646 -7.823 -18.044 1.00 92.44 287 SER A CA 1
ATOM 2304 C C . SER A 1 287 ? 0.608 -8.197 -16.557 1.00 92.44 287 SER A C 1
ATOM 2306 O O . SER A 1 287 ? -0.459 -8.293 -15.936 1.00 92.44 287 SER A O 1
ATOM 2308 N N . TYR A 1 288 ? 1.794 -8.446 -16.002 1.00 96.75 288 TYR A N 1
ATOM 2309 C CA . TYR A 1 288 ? 1.973 -8.930 -14.634 1.00 96.75 288 TYR A CA 1
ATOM 2310 C C . TYR A 1 288 ? 3.075 -8.160 -13.920 1.00 96.75 288 TYR A C 1
ATOM 2312 O O . TYR A 1 288 ? 4.217 -8.172 -14.385 1.00 96.75 288 TYR A O 1
ATOM 2320 N N . PHE A 1 289 ? 2.747 -7.539 -12.790 1.00 98.19 289 PHE A N 1
ATOM 2321 C CA . PHE A 1 289 ? 3.701 -6.830 -11.940 1.00 98.19 289 PHE A CA 1
ATOM 2322 C C . PHE A 1 289 ? 3.805 -7.505 -10.571 1.00 98.19 289 PHE A C 1
ATOM 2324 O O . PHE A 1 289 ? 2.789 -7.743 -9.921 1.00 98.19 289 PHE A O 1
ATOM 2331 N N . GLU A 1 290 ? 5.030 -7.789 -10.128 1.00 98.38 290 GLU A N 1
ATOM 2332 C CA . GLU A 1 290 ? 5.303 -8.465 -8.861 1.00 98.38 290 GLU A CA 1
ATOM 2333 C C . GLU A 1 290 ? 6.405 -7.785 -8.054 1.00 98.38 290 GLU A C 1
ATOM 2335 O O . GLU A 1 290 ? 7.462 -7.448 -8.589 1.00 98.38 290 GLU A O 1
ATOM 2340 N N . GLY A 1 291 ? 6.176 -7.632 -6.750 1.00 98.12 291 GLY A N 1
ATOM 2341 C CA . GLY A 1 291 ? 7.243 -7.491 -5.758 1.00 98.12 291 GLY A CA 1
ATOM 2342 C C . GLY A 1 291 ? 7.895 -6.114 -5.604 1.00 98.12 291 GLY A C 1
ATOM 2343 O O . GLY A 1 291 ? 8.388 -5.795 -4.517 1.00 98.12 291 GLY A O 1
ATOM 2344 N N . VAL A 1 292 ? 7.894 -5.311 -6.670 1.00 98.31 292 VAL A N 1
ATOM 2345 C CA . VAL A 1 292 ? 8.576 -4.012 -6.757 1.00 98.31 292 VAL A CA 1
ATOM 2346 C C . VAL A 1 292 ? 7.997 -3.001 -5.763 1.00 98.31 292 VAL A C 1
ATOM 2348 O O . VAL A 1 292 ? 6.781 -2.915 -5.561 1.00 98.31 292 VAL A O 1
ATOM 2351 N N . LEU A 1 293 ? 8.886 -2.201 -5.169 1.00 98.62 293 LEU A N 1
ATOM 2352 C CA . LEU A 1 293 ? 8.524 -1.044 -4.357 1.00 98.62 293 LEU A CA 1
ATOM 2353 C C . LEU A 1 293 ? 8.529 0.223 -5.218 1.00 98.62 293 LEU A C 1
ATOM 2355 O O . LEU A 1 293 ? 9.482 0.493 -5.942 1.00 98.62 293 LEU A O 1
ATOM 2359 N N . VAL A 1 294 ? 7.477 1.024 -5.107 1.00 98.12 294 VAL A N 1
ATOM 2360 C CA . VAL A 1 294 ? 7.312 2.303 -5.797 1.00 98.12 294 VAL A CA 1
ATOM 2361 C C . VAL A 1 294 ? 7.155 3.414 -4.762 1.00 98.12 294 VAL A C 1
ATOM 2363 O O . VAL A 1 294 ? 6.327 3.297 -3.858 1.00 98.12 294 VAL A O 1
ATOM 2366 N N . ALA A 1 295 ? 7.916 4.500 -4.889 1.00 97.00 295 ALA A N 1
ATOM 2367 C CA . ALA A 1 295 ? 7.811 5.644 -3.985 1.00 97.00 295 ALA A CA 1
ATOM 2368 C C . ALA A 1 295 ? 7.941 6.990 -4.703 1.00 97.00 295 ALA A C 1
ATOM 2370 O O . ALA A 1 295 ? 8.476 7.083 -5.809 1.00 97.00 295 ALA A O 1
ATOM 2371 N N . HIS A 1 296 ? 7.458 8.042 -4.042 1.00 93.62 296 HIS A N 1
ATOM 2372 C CA . HIS A 1 296 ? 7.485 9.429 -4.526 1.00 93.62 296 HIS A CA 1
ATOM 2373 C C . HIS A 1 296 ? 6.853 9.602 -5.912 1.00 93.62 296 HIS A C 1
ATOM 2375 O O . HIS A 1 296 ? 7.450 10.227 -6.787 1.00 93.62 296 HIS A O 1
ATOM 2381 N N . PRO A 1 297 ? 5.656 9.040 -6.164 1.00 91.81 297 PRO A N 1
ATOM 2382 C CA . PRO A 1 297 ? 5.007 9.211 -7.445 1.00 91.81 297 PRO A CA 1
ATOM 2383 C C . PRO A 1 297 ? 4.596 10.672 -7.629 1.00 91.81 297 PRO A C 1
ATOM 2385 O O . PRO A 1 297 ? 4.149 11.360 -6.707 1.00 91.81 297 PRO A O 1
ATOM 2388 N N . TYR A 1 298 ? 4.731 11.156 -8.857 1.00 84.06 298 TYR A N 1
ATOM 2389 C CA . TYR A 1 298 ? 4.261 12.491 -9.215 1.00 84.06 298 TYR A CA 1
ATOM 2390 C C . TYR A 1 298 ? 2.752 12.538 -9.485 1.00 84.06 298 TYR A C 1
ATOM 2392 O O . TYR A 1 298 ? 2.175 13.621 -9.551 1.00 84.06 298 TYR A O 1
ATOM 2400 N N . HIS A 1 299 ? 2.134 11.369 -9.637 1.00 85.38 299 HIS A N 1
ATOM 2401 C CA . HIS A 1 299 ? 0.699 11.124 -9.708 1.00 85.38 299 HIS A CA 1
ATOM 2402 C C . HIS A 1 299 ? 0.476 9.695 -9.205 1.00 85.38 299 HIS A C 1
ATOM 2404 O O . HIS A 1 299 ? 0.903 9.420 -8.094 1.00 85.38 299 HIS A O 1
ATOM 2410 N N . PHE A 1 300 ? -0.074 8.770 -9.990 1.00 91.00 300 PHE A N 1
ATOM 2411 C CA . PHE A 1 300 ? -0.324 7.390 -9.553 1.00 91.00 300 PHE A CA 1
ATOM 2412 C C . PHE A 1 300 ? 0.948 6.568 -9.272 1.00 91.00 300 PHE A C 1
ATOM 2414 O O . PHE A 1 300 ? 2.004 6.775 -9.876 1.00 91.00 300 PHE A O 1
ATOM 2421 N N . CYS A 1 301 ? 0.841 5.573 -8.389 1.00 96.00 301 CYS A N 1
ATOM 2422 C CA . CYS A 1 301 ? 1.938 4.649 -8.108 1.00 96.00 301 CYS A CA 1
ATOM 2423 C C . CYS A 1 301 ? 2.059 3.585 -9.207 1.00 96.00 301 CYS A C 1
ATOM 2425 O O . CYS A 1 301 ? 3.067 3.530 -9.918 1.00 96.00 301 CYS A O 1
ATOM 2427 N N . VAL A 1 302 ? 1.025 2.747 -9.358 1.00 96.75 302 VAL A N 1
ATOM 2428 C CA . VAL A 1 302 ? 1.033 1.591 -10.265 1.00 96.75 302 VAL A CA 1
ATOM 2429 C C . VAL A 1 302 ? -0.263 1.529 -11.059 1.00 96.75 302 VAL A C 1
ATOM 2431 O O . VAL A 1 302 ? -1.350 1.547 -10.480 1.00 96.75 302 VAL A O 1
ATOM 2434 N N . GLY A 1 303 ? -0.158 1.406 -12.385 1.00 92.25 303 GLY A N 1
ATOM 2435 C CA . GLY A 1 303 ? -1.333 1.415 -13.250 1.00 92.25 303 GLY A CA 1
ATOM 2436 C C . GLY A 1 303 ? -1.402 0.328 -14.308 1.00 92.25 303 GLY A C 1
ATOM 2437 O O . GLY A 1 303 ? -0.429 0.030 -15.002 1.00 92.25 303 GLY A O 1
ATOM 2438 N N . TRP A 1 304 ? -2.636 -0.154 -14.475 1.00 89.94 304 TRP A N 1
ATOM 2439 C CA . TRP A 1 304 ? -3.163 -0.855 -15.649 1.00 89.94 304 TRP A CA 1
ATOM 2440 C C . TRP A 1 304 ? -2.587 -2.238 -15.950 1.00 89.94 304 TRP A C 1
ATOM 2442 O O . TRP A 1 304 ? -2.981 -2.829 -16.954 1.00 89.94 304 TRP A O 1
ATOM 2452 N N . ALA A 1 305 ? -1.738 -2.804 -15.091 1.00 93.25 305 ALA A N 1
ATOM 2453 C CA . ALA A 1 305 ? -1.467 -4.231 -15.188 1.00 93.25 305 ALA A CA 1
ATOM 2454 C C . ALA A 1 305 ? -2.701 -5.055 -14.821 1.00 93.25 305 ALA A C 1
ATOM 2456 O O . ALA A 1 305 ? -3.469 -4.696 -13.922 1.00 93.25 305 ALA A O 1
ATOM 2457 N N . TYR A 1 306 ? -2.892 -6.173 -15.519 1.00 93.56 306 TYR A N 1
ATOM 2458 C CA . TYR A 1 306 ? -4.017 -7.064 -15.253 1.00 93.56 306 TYR A CA 1
ATOM 2459 C C . TYR A 1 306 ? -3.890 -7.717 -13.872 1.00 93.56 306 TYR A C 1
ATOM 2461 O O . TYR A 1 306 ? -4.847 -7.699 -13.091 1.00 93.56 306 TYR A O 1
ATOM 2469 N N . LEU A 1 307 ? -2.698 -8.250 -13.575 1.00 96.25 307 LEU A N 1
ATOM 2470 C CA . LEU A 1 307 ? -2.359 -8.907 -12.316 1.00 96.25 307 LEU A CA 1
ATOM 2471 C C . LEU A 1 307 ? -1.213 -8.170 -11.615 1.00 96.25 307 LEU A C 1
ATOM 2473 O O . LEU A 1 307 ? -0.144 -7.969 -12.189 1.00 96.25 307 LEU A O 1
ATOM 2477 N N . ASN A 1 308 ? -1.447 -7.811 -10.357 1.00 97.81 308 ASN A N 1
ATOM 2478 C CA . ASN A 1 308 ? -0.497 -7.145 -9.480 1.00 97.81 308 ASN A CA 1
ATOM 2479 C C . ASN A 1 308 ? -0.354 -7.958 -8.191 1.00 97.81 308 ASN A C 1
ATOM 2481 O O . ASN A 1 308 ? -1.348 -8.180 -7.496 1.00 97.81 308 ASN A O 1
ATOM 2485 N N . GLU A 1 309 ? 0.858 -8.393 -7.859 1.00 98.12 309 GLU A N 1
ATOM 2486 C CA . GLU A 1 309 ? 1.130 -9.183 -6.655 1.00 98.12 309 GLU A CA 1
ATOM 2487 C C . GLU A 1 309 ? 2.308 -8.607 -5.862 1.00 98.12 309 GLU A C 1
ATOM 2489 O O . GLU A 1 309 ? 3.280 -8.128 -6.438 1.00 98.12 309 GLU A O 1
ATOM 2494 N N . ASN A 1 310 ? 2.270 -8.653 -4.530 1.00 98.44 310 ASN A N 1
ATOM 2495 C CA . ASN A 1 310 ? 3.423 -8.295 -3.689 1.00 98.44 310 ASN A CA 1
ATOM 2496 C C . ASN A 1 310 ? 3.987 -6.875 -3.910 1.00 98.44 310 ASN A C 1
ATOM 2498 O O . ASN A 1 310 ? 5.158 -6.640 -3.610 1.00 98.44 310 ASN A O 1
ATOM 2502 N N . LEU A 1 311 ? 3.210 -5.930 -4.449 1.00 98.62 311 LEU A N 1
ATOM 2503 C CA . LEU A 1 311 ? 3.680 -4.567 -4.719 1.00 98.62 311 LEU A CA 1
ATOM 2504 C C . LEU A 1 311 ? 3.660 -3.721 -3.449 1.00 98.62 311 LEU A C 1
ATOM 2506 O O . LEU A 1 311 ? 2.838 -3.943 -2.563 1.00 98.62 311 LEU A O 1
ATOM 2510 N N . LYS A 1 312 ? 4.544 -2.725 -3.357 1.00 98.62 312 LYS A N 1
ATOM 2511 C CA . LYS A 1 312 ? 4.565 -1.782 -2.229 1.00 98.62 312 LYS A CA 1
ATOM 2512 C C . LYS A 1 312 ? 4.558 -0.362 -2.760 1.00 98.62 312 LYS A C 1
ATOM 2514 O O . LYS A 1 312 ? 5.438 -0.015 -3.540 1.00 98.62 312 LYS A O 1
ATOM 2519 N N . THR A 1 313 ? 3.605 0.462 -2.345 1.00 98.44 313 THR A N 1
ATOM 2520 C CA . THR A 1 313 ? 3.493 1.842 -2.826 1.00 98.44 313 THR A CA 1
ATOM 2521 C C . THR A 1 313 ? 3.572 2.847 -1.683 1.00 98.44 313 THR A C 1
ATOM 2523 O O . THR A 1 313 ? 2.938 2.662 -0.643 1.00 98.44 313 THR A O 1
ATOM 2526 N N . PHE A 1 314 ? 4.345 3.915 -1.888 1.00 97.81 314 PHE A N 1
ATOM 2527 C CA . PHE A 1 314 ? 4.558 4.996 -0.926 1.00 97.81 314 PHE A CA 1
ATOM 2528 C C . PHE A 1 314 ? 4.377 6.362 -1.600 1.00 97.81 314 PHE A C 1
ATOM 2530 O O . PHE A 1 314 ? 5.294 6.905 -2.218 1.00 97.81 314 PHE A O 1
ATOM 2537 N N . GLY A 1 315 ? 3.174 6.918 -1.479 1.00 94.62 315 GLY A N 1
ATOM 2538 C CA . GLY A 1 315 ? 2.781 8.203 -2.040 1.00 94.62 315 GLY A CA 1
ATOM 2539 C C . GLY A 1 315 ? 2.437 9.228 -0.967 1.00 94.62 315 GLY A C 1
ATOM 2540 O O . GLY A 1 315 ? 1.604 8.964 -0.110 1.00 94.62 315 GLY A O 1
ATOM 2541 N N . TRP A 1 316 ? 3.065 10.407 -1.018 1.00 92.12 316 TRP A N 1
ATOM 2542 C CA . TRP A 1 316 ? 2.769 11.526 -0.110 1.00 92.12 316 TRP A CA 1
ATOM 2543 C C . TRP A 1 316 ? 1.902 12.620 -0.761 1.00 92.12 316 TRP A C 1
ATOM 2545 O O . TRP A 1 316 ? 1.249 13.393 -0.061 1.00 92.12 316 TRP A O 1
ATOM 2555 N N . ARG A 1 317 ? 1.916 12.718 -2.098 1.00 87.00 317 ARG A N 1
ATOM 2556 C CA . ARG A 1 317 ? 1.215 13.740 -2.901 1.00 87.00 317 ARG A CA 1
ATOM 2557 C C . ARG A 1 317 ? -0.266 13.410 -2.997 1.00 87.00 317 ARG A C 1
ATOM 2559 O O . ARG A 1 317 ? -0.617 12.240 -3.109 1.00 87.00 317 ARG A O 1
ATOM 2566 N N . PHE A 1 318 ? -1.125 14.417 -3.078 1.00 84.19 318 PHE A N 1
ATOM 2567 C CA . PHE A 1 318 ? -2.480 14.179 -3.582 1.00 84.19 318 PHE A CA 1
ATOM 2568 C C . PHE A 1 318 ? -2.448 13.496 -4.954 1.00 84.19 318 PHE A C 1
ATOM 2570 O O . PHE A 1 318 ? -1.551 13.747 -5.757 1.00 84.19 318 PHE A O 1
ATOM 2577 N N . SER A 1 319 ? -3.434 12.652 -5.246 1.00 85.31 319 SER A N 1
ATOM 2578 C CA . SER A 1 319 ? -3.467 11.820 -6.460 1.00 85.31 319 SER A CA 1
ATOM 2579 C C . SER A 1 319 ? -2.292 10.867 -6.598 1.00 85.31 319 SER A C 1
ATOM 2581 O O . SER A 1 319 ? -1.899 10.524 -7.711 1.00 85.31 319 SER A O 1
ATOM 2583 N N . SER A 1 320 ? -1.747 10.441 -5.456 1.00 92.00 320 SER A N 1
ATOM 2584 C CA . SER A 1 320 ? -0.848 9.298 -5.370 1.00 92.00 320 SER A CA 1
ATOM 2585 C C . SER A 1 320 ? -1.589 7.985 -5.204 1.00 92.00 320 SER A C 1
ATOM 2587 O O . SER A 1 320 ? -1.236 7.194 -4.337 1.00 92.00 320 SER A O 1
ATOM 2589 N N . ASP A 1 321 ? -2.602 7.748 -6.041 1.00 94.88 321 ASP A N 1
ATOM 2590 C CA . ASP A 1 321 ? -3.392 6.520 -6.024 1.00 94.88 321 ASP A CA 1
ATOM 2591 C C . ASP A 1 321 ? -2.485 5.280 -6.015 1.00 94.88 321 ASP A C 1
ATOM 2593 O O . ASP A 1 321 ? -1.380 5.277 -6.579 1.00 94.88 321 ASP A O 1
ATOM 2597 N N . GLY A 1 322 ? -2.951 4.232 -5.340 1.00 96.94 322 GLY A N 1
ATOM 2598 C CA . GLY A 1 322 ? -2.179 3.020 -5.093 1.00 96.94 322 GLY A CA 1
ATOM 2599 C C . GLY A 1 322 ? -2.044 2.129 -6.323 1.00 96.94 322 GLY A C 1
ATOM 2600 O O . GLY A 1 322 ? -1.430 2.489 -7.329 1.00 96.94 322 GLY A O 1
ATOM 2601 N N . VAL A 1 323 ? -2.559 0.907 -6.214 1.00 96.69 323 VAL A N 1
ATOM 2602 C CA . VAL A 1 323 ? -2.419 -0.112 -7.260 1.00 96.69 323 VAL A CA 1
ATOM 2603 C C . VAL A 1 323 ? -3.726 -0.251 -8.033 1.00 96.69 323 VAL A C 1
ATOM 2605 O O . VAL A 1 323 ? -4.765 -0.628 -7.477 1.00 96.69 323 VAL A O 1
ATOM 2608 N N . HIS A 1 324 ? -3.663 0.002 -9.341 1.00 93.12 324 HIS A N 1
ATOM 2609 C CA . HIS A 1 324 ? -4.777 -0.202 -10.266 1.00 93.12 324 HIS A CA 1
ATOM 2610 C C . HIS A 1 324 ? -4.603 -1.516 -11.035 1.00 93.12 324 HIS A C 1
ATOM 2612 O O . HIS A 1 324 ? -3.497 -1.897 -11.408 1.00 93.12 324 HIS A O 1
ATOM 2618 N N . GLY A 1 325 ? -5.718 -2.183 -11.324 1.00 90.75 325 GLY A N 1
ATOM 2619 C CA . GLY A 1 325 ? -5.747 -3.463 -12.033 1.00 90.75 325 GLY A CA 1
ATOM 2620 C C . GLY A 1 325 ? -6.970 -4.290 -11.651 1.00 90.75 325 GLY A C 1
ATOM 2621 O O . GLY A 1 325 ? -7.722 -3.902 -10.752 1.00 90.75 325 GLY A O 1
ATOM 2622 N N . HIS A 1 326 ? -7.166 -5.428 -12.314 1.00 92.00 326 HIS A N 1
ATOM 2623 C CA . HIS A 1 326 ? -8.293 -6.328 -12.038 1.00 92.00 326 HIS A CA 1
ATOM 2624 C C . HIS A 1 326 ? -7.994 -7.297 -10.896 1.00 92.00 326 HIS A C 1
ATOM 2626 O O . HIS A 1 326 ? -8.881 -7.597 -10.102 1.00 92.00 326 HIS A O 1
ATOM 2632 N N . ILE A 1 327 ? -6.752 -7.775 -10.800 1.00 96.44 327 ILE A N 1
ATOM 2633 C CA . ILE A 1 327 ? -6.323 -8.686 -9.741 1.00 96.44 327 ILE A CA 1
ATOM 2634 C C . ILE A 1 327 ? -5.184 -8.041 -8.957 1.00 96.44 327 ILE A C 1
ATOM 2636 O O . ILE A 1 327 ? -4.178 -7.636 -9.542 1.00 96.44 327 ILE A O 1
ATOM 2640 N N . LYS A 1 328 ? -5.361 -7.913 -7.639 1.00 97.56 328 LYS A N 1
ATOM 2641 C CA . LYS A 1 328 ? -4.415 -7.259 -6.721 1.00 97.56 328 LYS A CA 1
ATOM 2642 C C . LYS A 1 328 ? -4.259 -8.111 -5.470 1.00 97.56 328 LYS A C 1
ATOM 2644 O O . LYS A 1 328 ? -5.237 -8.281 -4.737 1.00 97.56 328 LYS A O 1
ATOM 2649 N N . ARG A 1 329 ? -3.068 -8.663 -5.237 1.00 98.25 329 ARG A N 1
ATOM 2650 C CA . ARG A 1 329 ? -2.840 -9.637 -4.160 1.00 98.25 329 ARG A CA 1
ATOM 2651 C C . ARG A 1 329 ? -1.604 -9.297 -3.343 1.00 98.25 329 ARG A C 1
ATOM 2653 O O . ARG A 1 329 ? -0.587 -8.904 -3.913 1.00 98.25 329 ARG A O 1
ATOM 2660 N N . GLY A 1 330 ? -1.666 -9.441 -2.023 1.00 98.44 330 GLY A N 1
ATOM 2661 C CA . GLY A 1 330 ? -0.467 -9.345 -1.186 1.00 98.44 330 GLY A CA 1
ATOM 2662 C C . GLY A 1 330 ? 0.272 -8.012 -1.260 1.00 98.44 330 GLY A C 1
ATOM 2663 O O . GLY A 1 330 ? 1.483 -8.003 -1.092 1.00 98.44 330 GLY A O 1
ATOM 2664 N N . SER A 1 331 ? -0.396 -6.917 -1.618 1.00 98.69 331 SER A N 1
ATOM 2665 C CA . SER A 1 331 ? 0.248 -5.622 -1.845 1.00 98.69 331 SER A CA 1
ATOM 2666 C C . SER A 1 331 ? 0.041 -4.673 -0.667 1.00 98.69 331 SER A C 1
ATOM 2668 O O . SER A 1 331 ? -0.967 -4.733 0.041 1.00 98.69 331 SER A O 1
ATOM 2670 N N . PHE A 1 332 ? 0.980 -3.750 -0.486 1.00 98.81 332 PHE A N 1
ATOM 2671 C CA . PHE A 1 332 ? 0.922 -2.687 0.507 1.00 98.81 332 PHE A CA 1
ATOM 2672 C C . PHE A 1 332 ? 0.774 -1.321 -0.150 1.00 98.81 332 PHE A C 1
ATOM 2674 O O . PHE A 1 332 ? 1.526 -0.992 -1.067 1.00 98.81 332 PHE A O 1
ATOM 2681 N N . MET A 1 333 ? -0.145 -0.500 0.355 1.00 98.62 333 MET A N 1
ATOM 2682 C CA . MET A 1 333 ? -0.390 0.842 -0.168 1.00 98.62 333 MET A CA 1
ATOM 2683 C C . MET A 1 333 ? -0.422 1.874 0.958 1.00 98.62 333 MET A C 1
ATOM 2685 O O . MET A 1 333 ? -1.420 1.976 1.673 1.00 98.62 333 MET A O 1
ATOM 2689 N N . ARG A 1 334 ? 0.651 2.666 1.087 1.00 98.06 334 ARG A N 1
ATOM 2690 C CA . ARG A 1 334 ? 0.634 3.942 1.811 1.00 98.06 334 ARG A CA 1
ATOM 2691 C C . ARG A 1 334 ? 0.505 5.078 0.812 1.00 98.06 334 ARG A C 1
ATOM 2693 O O . ARG A 1 334 ? 1.460 5.362 0.095 1.00 98.06 334 ARG A O 1
ATOM 2700 N N . VAL A 1 335 ? -0.651 5.718 0.758 1.00 96.56 335 VAL A N 1
ATOM 2701 C CA . VAL A 1 335 ? -0.969 6.676 -0.308 1.00 96.56 335 VAL A CA 1
ATOM 2702 C C . VAL A 1 335 ? -1.790 7.850 0.199 1.00 96.56 335 VAL A C 1
ATOM 2704 O O . VAL A 1 335 ? -2.463 7.746 1.224 1.00 96.56 335 VAL A O 1
ATOM 2707 N N . ASN A 1 336 ? -1.751 8.957 -0.539 1.00 93.50 336 ASN A N 1
ATOM 2708 C CA . ASN A 1 336 ? -2.534 10.162 -0.264 1.00 93.50 336 ASN A CA 1
ATOM 2709 C C . ASN A 1 336 ? -3.569 10.441 -1.371 1.00 93.50 336 ASN A C 1
ATOM 2711 O O . ASN A 1 336 ? -3.772 11.574 -1.814 1.00 93.50 336 ASN A O 1
ATOM 2715 N N . ASP A 1 337 ? -4.187 9.366 -1.847 1.00 92.56 337 ASP A N 1
ATOM 2716 C CA . ASP A 1 337 ? -5.425 9.328 -2.621 1.00 92.56 337 ASP A CA 1
ATOM 2717 C C . ASP A 1 337 ? -5.958 7.883 -2.588 1.00 92.56 337 ASP A C 1
ATOM 2719 O O . ASP A 1 337 ? -5.575 7.105 -1.709 1.00 92.56 337 ASP A O 1
ATOM 2723 N N . ASP A 1 338 ? -6.878 7.531 -3.484 1.00 94.94 338 ASP A N 1
ATOM 2724 C CA . ASP A 1 338 ? -7.510 6.212 -3.512 1.00 94.94 338 ASP A CA 1
ATOM 2725 C C . ASP A 1 338 ? -6.481 5.074 -3.575 1.00 94.94 338 ASP A C 1
ATOM 2727 O O . ASP A 1 338 ? -5.708 4.932 -4.524 1.00 94.94 338 ASP A O 1
ATOM 2731 N N . ALA A 1 339 ? -6.468 4.221 -2.551 1.00 97.06 339 ALA A N 1
ATOM 2732 C CA . ALA A 1 339 ? -5.495 3.139 -2.475 1.00 97.06 339 ALA A CA 1
ATOM 2733 C C . ALA A 1 339 ? -5.824 2.011 -3.450 1.00 97.06 339 ALA A C 1
ATOM 2735 O O . ALA A 1 339 ? -4.936 1.480 -4.123 1.00 97.06 339 ALA A O 1
ATOM 2736 N N . THR A 1 340 ? -7.104 1.658 -3.566 1.00 95.69 340 THR A N 1
ATOM 2737 C CA . THR A 1 340 ? -7.553 0.754 -4.615 1.00 95.69 340 THR A CA 1
ATOM 2738 C C . THR A 1 340 ? -8.982 1.021 -5.057 1.00 95.69 340 THR A C 1
ATOM 2740 O O . THR A 1 340 ? -9.857 1.364 -4.264 1.00 95.69 340 THR A O 1
ATOM 2743 N N . TYR A 1 341 ? -9.224 0.768 -6.340 1.00 94.12 341 TYR A N 1
ATOM 2744 C CA . TYR A 1 341 ? -10.549 0.788 -6.939 1.00 94.12 341 TYR A CA 1
ATOM 2745 C C . TYR A 1 341 ? -11.177 -0.608 -6.895 1.00 94.12 341 TYR A C 1
ATOM 2747 O O . TYR A 1 341 ? -10.636 -1.568 -7.460 1.00 94.12 341 TYR A O 1
ATOM 2755 N N . ALA A 1 342 ? -12.349 -0.703 -6.271 1.00 94.88 342 ALA A N 1
ATOM 2756 C CA . ALA A 1 342 ? -13.208 -1.883 -6.210 1.00 94.88 342 ALA A CA 1
ATOM 2757 C C . ALA A 1 342 ? -14.175 -1.935 -7.413 1.00 94.88 342 ALA A C 1
ATOM 2759 O O . ALA A 1 342 ? -15.375 -2.183 -7.276 1.00 94.88 342 ALA A O 1
ATOM 2760 N N . SER A 1 343 ? -13.655 -1.672 -8.614 1.00 90.06 343 SER A N 1
ATOM 2761 C CA . SER A 1 343 ? -14.455 -1.625 -9.842 1.00 90.06 343 SER A CA 1
ATOM 2762 C C . SER A 1 343 ? -14.784 -3.025 -10.365 1.00 90.06 343 SER A C 1
ATOM 2764 O O . SER A 1 343 ? -15.944 -3.305 -10.656 1.00 90.06 343 SER A O 1
ATOM 2766 N N . SER A 1 344 ? -13.801 -3.931 -10.424 1.00 91.56 344 SER A N 1
ATOM 2767 C CA . SER A 1 344 ? -13.964 -5.311 -10.908 1.00 91.56 344 SER A CA 1
ATOM 2768 C C . SER A 1 344 ? -12.851 -6.243 -10.412 1.00 91.56 344 SER A C 1
ATOM 2770 O O . SER A 1 344 ? -11.773 -5.780 -10.035 1.00 91.56 344 SER A O 1
ATOM 2772 N N . GLY A 1 345 ? -13.098 -7.556 -10.468 1.00 94.44 345 GLY A N 1
ATOM 2773 C CA . GLY A 1 345 ? -12.072 -8.589 -10.297 1.00 94.44 345 GLY A CA 1
ATOM 2774 C C . GLY A 1 345 ? -11.864 -9.046 -8.850 1.00 94.44 345 GLY A C 1
ATOM 2775 O O . GLY A 1 345 ? -12.832 -9.273 -8.124 1.00 94.44 345 GLY A O 1
ATOM 2776 N N . LEU A 1 346 ? -10.606 -9.241 -8.451 1.00 97.44 346 LEU A N 1
ATOM 2777 C CA . LEU A 1 346 ? -10.223 -9.815 -7.158 1.00 97.44 346 LEU A CA 1
ATOM 2778 C C . LEU A 1 346 ? -9.174 -8.947 -6.457 1.00 97.44 346 LEU A C 1
ATOM 2780 O O . LEU A 1 346 ? -8.117 -8.644 -7.007 1.00 97.44 346 LEU A O 1
ATOM 2784 N N . ILE A 1 347 ? -9.451 -8.587 -5.211 1.00 98.50 347 ILE A N 1
ATOM 2785 C CA . ILE A 1 347 ? -8.570 -7.819 -4.337 1.00 98.50 347 ILE A CA 1
ATOM 2786 C C . ILE A 1 347 ? -8.384 -8.649 -3.072 1.00 98.50 347 ILE A C 1
ATOM 2788 O O . ILE A 1 347 ? -9.347 -8.863 -2.347 1.00 98.50 347 ILE A O 1
ATOM 2792 N N . GLU A 1 348 ? -7.188 -9.155 -2.793 1.00 98.44 348 GLU A N 1
ATOM 2793 C CA . GLU A 1 348 ? -6.994 -9.995 -1.608 1.00 98.44 348 GLU A CA 1
ATOM 2794 C C . GLU A 1 348 ? -5.650 -9.838 -0.913 1.00 98.44 348 GLU A C 1
ATOM 2796 O O . GLU A 1 348 ? -4.656 -9.482 -1.532 1.00 98.44 348 GLU A O 1
ATOM 2801 N N . ASP A 1 349 ? -5.621 -10.094 0.395 1.00 98.50 349 ASP A N 1
ATOM 2802 C CA . ASP A 1 349 ? -4.381 -10.134 1.181 1.00 98.50 349 ASP A CA 1
ATOM 2803 C C . ASP A 1 349 ? -3.585 -8.812 1.154 1.00 98.50 349 ASP A C 1
ATOM 2805 O O . ASP A 1 349 ? -2.369 -8.791 1.336 1.00 98.50 349 ASP A O 1
ATOM 2809 N N . ASN A 1 350 ? -4.265 -7.686 0.920 1.00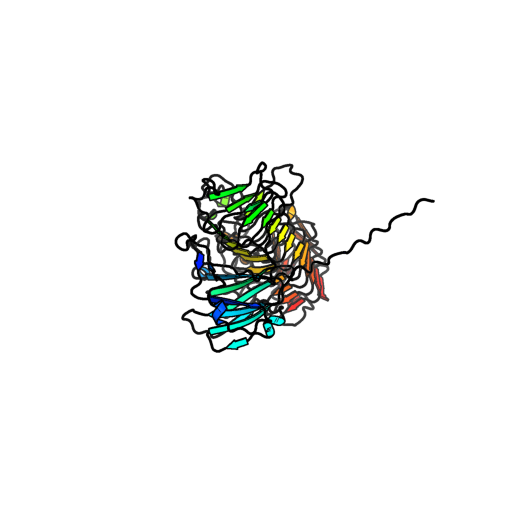 98.75 350 ASN A N 1
ATOM 2810 C CA . ASN A 1 350 ? -3.635 -6.373 0.827 1.00 98.75 350 ASN A CA 1
ATOM 2811 C C . ASN A 1 350 ? -3.641 -5.649 2.178 1.00 98.75 350 ASN A C 1
ATOM 2813 O O . ASN A 1 350 ? -4.536 -5.845 3.002 1.00 98.75 350 ASN A O 1
ATOM 2817 N N . SER A 1 351 ? -2.668 -4.765 2.384 1.00 98.75 351 SER A N 1
ATOM 2818 C CA . SER A 1 351 ? -2.599 -3.889 3.555 1.00 98.75 351 SER A CA 1
ATOM 2819 C C . SER A 1 351 ? -2.553 -2.419 3.145 1.00 98.75 351 SER A C 1
ATOM 2821 O O . SER A 1 351 ? -1.858 -2.040 2.204 1.00 98.75 351 SER A O 1
ATOM 2823 N N . TYR A 1 352 ? -3.268 -1.577 3.883 1.00 98.62 352 TYR A N 1
ATOM 2824 C CA . TYR A 1 352 ? -3.489 -0.178 3.536 1.00 98.62 352 TYR A CA 1
ATOM 2825 C C . TYR A 1 352 ? -3.078 0.754 4.675 1.00 98.62 352 TYR A C 1
ATOM 2827 O O . TYR A 1 352 ? -3.353 0.498 5.849 1.00 98.62 352 TYR A O 1
ATOM 2835 N N . TRP A 1 353 ? -2.453 1.865 4.305 1.00 98.25 353 TRP A N 1
ATOM 2836 C CA . TRP A 1 353 ? -2.204 3.023 5.150 1.00 98.25 353 TRP A CA 1
ATOM 2837 C C . TRP A 1 353 ? -2.692 4.257 4.384 1.00 98.25 353 TRP A C 1
ATOM 2839 O O . TRP A 1 353 ? -1.961 4.851 3.592 1.00 98.25 353 TRP A O 1
ATOM 2849 N N . GLY A 1 354 ? -3.946 4.643 4.615 1.00 95.75 354 GLY A N 1
ATOM 2850 C CA . GLY A 1 354 ? -4.502 5.861 4.023 1.00 95.75 354 GLY A CA 1
ATOM 2851 C C . GLY A 1 354 ? -3.904 7.100 4.683 1.00 95.75 354 GLY A C 1
ATOM 2852 O O . GLY A 1 354 ? -3.836 7.155 5.912 1.00 95.75 354 GLY A O 1
ATOM 2853 N N . MET A 1 355 ? -3.454 8.074 3.891 1.00 94.31 355 MET A N 1
ATOM 2854 C CA . MET A 1 355 ? -3.089 9.402 4.390 1.00 94.31 355 MET A CA 1
ATOM 2855 C C . MET A 1 355 ? -4.340 10.299 4.468 1.00 94.31 355 MET A C 1
ATOM 2857 O O . MET A 1 355 ? -5.413 9.837 4.847 1.00 94.31 355 MET A O 1
ATOM 2861 N N . VAL A 1 356 ? -4.226 11.589 4.142 1.00 89.88 356 VAL A N 1
ATOM 2862 C CA . VAL A 1 356 ? -5.308 12.566 4.342 1.00 89.88 356 VAL A CA 1
ATOM 2863 C C . VAL A 1 356 ? -6.450 12.389 3.356 1.00 89.88 356 VAL A C 1
ATOM 2865 O O . VAL A 1 356 ? -7.607 12.575 3.726 1.00 89.88 356 VAL A O 1
ATOM 2868 N N . ASN A 1 357 ? -6.141 12.053 2.109 1.00 89.00 357 ASN A N 1
ATOM 2869 C CA . ASN A 1 357 ? -7.113 11.950 1.030 1.00 89.00 357 ASN A CA 1
ATOM 2870 C C . ASN A 1 357 ? -7.183 10.526 0.470 1.00 89.00 357 ASN A C 1
ATOM 2872 O O . ASN A 1 357 ? -6.197 9.792 0.527 1.00 89.00 357 ASN A O 1
ATOM 2876 N N . GLY A 1 358 ? -8.337 10.183 -0.105 1.00 91.06 358 GLY A N 1
ATOM 2877 C CA . GLY A 1 358 ? -8.563 8.902 -0.761 1.00 91.06 358 GLY A CA 1
ATOM 2878 C C . GLY A 1 358 ? -9.172 7.838 0.127 1.00 91.06 358 GLY A C 1
ATOM 2879 O O . GLY A 1 358 ? -8.938 7.815 1.334 1.00 91.06 358 GLY A O 1
ATOM 2880 N N . ALA A 1 359 ? -9.938 6.930 -0.460 1.00 94.31 359 ALA A N 1
ATOM 2881 C CA . ALA A 1 359 ? -10.462 5.781 0.259 1.00 94.31 359 ALA A CA 1
ATOM 2882 C C . ALA A 1 359 ? -9.484 4.605 0.231 1.00 94.31 359 ALA A C 1
ATOM 2884 O O . ALA A 1 359 ? -8.708 4.440 -0.713 1.00 94.31 359 ALA A O 1
ATOM 2885 N N . ALA A 1 360 ? -9.563 3.728 1.236 1.00 96.81 360 ALA A N 1
ATOM 2886 C CA . ALA A 1 360 ? -8.892 2.433 1.129 1.00 96.81 360 ALA A CA 1
ATOM 2887 C C . ALA A 1 360 ? -9.512 1.617 -0.016 1.00 96.81 360 ALA A C 1
ATOM 2889 O O . ALA A 1 360 ? -8.796 1.133 -0.891 1.00 96.81 360 ALA A O 1
ATOM 2890 N N . PHE A 1 361 ? -10.845 1.547 -0.044 1.00 97.31 361 PHE A N 1
ATOM 2891 C CA . PHE A 1 361 ? -11.630 0.953 -1.119 1.00 97.31 361 PHE A CA 1
ATOM 2892 C C . PHE A 1 361 ? -12.524 2.020 -1.758 1.00 97.31 361 PHE A C 1
ATOM 2894 O O . PHE A 1 361 ? -13.577 2.366 -1.219 1.00 97.31 361 PHE A O 1
ATOM 2901 N N . GLN A 1 362 ? -12.106 2.518 -2.922 1.00 94.81 362 GLN A N 1
ATOM 2902 C CA . GLN A 1 362 ? -12.903 3.399 -3.770 1.00 94.81 362 GLN A CA 1
ATOM 2903 C C . GLN A 1 362 ? -13.837 2.567 -4.653 1.00 94.81 362 GLN A C 1
ATOM 2905 O O . GLN A 1 362 ? -13.395 1.766 -5.476 1.00 94.81 362 GLN A O 1
ATOM 2910 N N . LEU A 1 363 ? -15.143 2.765 -4.518 1.00 92.69 363 LEU A N 1
ATOM 2911 C CA . LEU A 1 363 ? -16.178 2.061 -5.272 1.00 92.69 363 LEU A CA 1
ATOM 2912 C C . LEU A 1 363 ? -16.497 2.743 -6.606 1.00 92.69 363 LEU A C 1
ATOM 2914 O O . LEU A 1 363 ? -17.275 2.191 -7.381 1.00 92.69 363 LEU A O 1
ATOM 2918 N N . GLY A 1 364 ? -15.927 3.918 -6.872 1.00 83.25 364 GLY A N 1
ATOM 2919 C CA . GLY A 1 364 ? -15.956 4.562 -8.180 1.00 83.25 364 GLY A CA 1
ATOM 2920 C C . GLY A 1 364 ? -16.187 6.066 -8.122 1.00 83.25 364 GLY A C 1
ATOM 2921 O O . GLY A 1 364 ? -16.594 6.627 -7.103 1.00 83.25 364 GLY A O 1
ATOM 2922 N N . TRP A 1 365 ? -15.960 6.702 -9.269 1.00 82.94 365 TRP A N 1
ATOM 2923 C CA . TRP A 1 365 ? -16.145 8.144 -9.476 1.00 82.94 365 TRP A CA 1
ATOM 2924 C C . TRP A 1 365 ? -17.321 8.469 -10.406 1.00 82.94 365 TRP A C 1
ATOM 2926 O O . TRP A 1 365 ? -17.639 9.644 -10.618 1.00 82.94 365 TRP A O 1
ATOM 2936 N N . GLY A 1 366 ? -17.983 7.444 -10.956 1.00 74.25 366 GLY A N 1
ATOM 2937 C CA . GLY A 1 366 ? -19.036 7.585 -11.970 1.00 74.25 366 GLY A CA 1
ATOM 2938 C C . GLY A 1 366 ? -18.575 7.232 -13.372 1.00 74.25 366 GLY A C 1
ATOM 2939 O O . GLY A 1 366 ? -19.137 7.717 -14.352 1.00 74.25 366 GLY A O 1
ATOM 2940 N N . LEU A 1 367 ? -17.540 6.400 -13.483 1.00 73.69 367 LEU A N 1
ATOM 2941 C CA . LEU A 1 367 ? -17.073 5.887 -14.759 1.00 73.69 367 LEU A CA 1
ATOM 2942 C C . LEU A 1 367 ? -17.874 4.641 -15.137 1.00 73.69 367 LEU A C 1
ATOM 2944 O O . LEU A 1 367 ? -18.319 3.878 -14.283 1.00 73.69 367 LEU A O 1
ATOM 2948 N N . LYS A 1 368 ? -18.029 4.385 -16.443 1.00 71.12 368 LYS A N 1
ATOM 2949 C CA . LYS A 1 368 ? -18.741 3.189 -16.929 1.00 71.12 368 LYS A CA 1
ATOM 2950 C C . LYS A 1 368 ? -18.163 1.895 -16.335 1.00 71.12 368 LYS A C 1
ATOM 2952 O O . LYS A 1 368 ? -18.930 0.989 -16.029 1.00 71.12 368 LYS A O 1
ATOM 2957 N N . ALA A 1 369 ? -16.840 1.846 -16.165 1.00 71.38 369 ALA A N 1
ATOM 2958 C CA . ALA A 1 369 ? -16.105 0.707 -15.620 1.00 71.38 369 ALA A CA 1
ATOM 2959 C C . ALA A 1 369 ? -16.373 0.434 -14.127 1.00 71.38 369 ALA A C 1
ATOM 2961 O O . ALA A 1 369 ? -16.075 -0.662 -13.663 1.00 71.38 369 ALA A O 1
ATOM 2962 N N . ASP A 1 370 ? -16.941 1.392 -13.388 1.00 70.81 370 ASP A N 1
ATOM 2963 C CA . ASP A 1 370 ? -17.263 1.233 -11.962 1.00 70.81 370 ASP A CA 1
ATOM 2964 C C . ASP A 1 370 ? -18.544 0.396 -11.752 1.00 70.81 370 ASP A C 1
ATOM 2966 O O . ASP A 1 370 ? -18.797 -0.141 -10.667 1.00 70.81 370 ASP A O 1
ATOM 2970 N N . ASN A 1 371 ? -19.350 0.254 -12.810 1.00 75.25 371 ASN A N 1
ATOM 2971 C CA . ASN A 1 371 ? -20.715 -0.252 -12.731 1.00 75.25 371 ASN A CA 1
ATOM 2972 C C . ASN A 1 371 ? -20.799 -1.755 -13.005 1.00 75.25 371 ASN A C 1
ATOM 2974 O O . ASN A 1 371 ? -20.090 -2.289 -13.855 1.00 75.25 371 ASN A O 1
ATOM 2978 N N . ASP A 1 372 ? -21.738 -2.402 -12.315 1.00 84.31 372 ASP A N 1
ATOM 2979 C CA . ASP A 1 372 ? -22.268 -3.761 -12.529 1.00 84.31 372 ASP A CA 1
ATOM 2980 C C . ASP A 1 372 ? -21.294 -4.946 -12.421 1.00 84.31 372 ASP A C 1
ATOM 2982 O O . ASP A 1 372 ? -21.732 -6.065 -12.140 1.00 84.31 372 ASP A O 1
ATOM 2986 N N . ALA A 1 373 ? -19.992 -4.728 -12.594 1.00 90.25 373 ALA A N 1
ATOM 2987 C CA . ALA A 1 373 ? -18.992 -5.775 -12.507 1.00 90.25 373 ALA A CA 1
ATOM 2988 C C . ALA A 1 373 ? -18.856 -6.289 -11.072 1.00 90.25 373 ALA A C 1
ATOM 2990 O O . ALA A 1 373 ? -18.720 -5.514 -10.117 1.00 90.25 373 ALA A O 1
ATOM 2991 N N . THR A 1 374 ? -18.849 -7.614 -10.944 1.00 94.69 374 THR A N 1
ATOM 2992 C CA . THR A 1 374 ? -18.592 -8.279 -9.672 1.00 94.69 374 THR A CA 1
ATOM 2993 C C . THR A 1 374 ? -17.154 -8.032 -9.230 1.00 94.69 374 THR A C 1
ATOM 2995 O O . THR A 1 374 ? -16.210 -8.178 -10.016 1.00 94.69 374 THR A O 1
ATOM 2998 N N . VAL A 1 375 ? -16.986 -7.682 -7.957 1.00 96.62 375 VAL A N 1
ATOM 2999 C CA . VAL A 1 375 ? -15.678 -7.630 -7.301 1.00 96.62 375 VAL A CA 1
ATOM 3000 C C . VAL A 1 375 ? -15.726 -8.388 -5.984 1.00 96.62 375 VAL A C 1
ATOM 3002 O O . VAL A 1 375 ? -16.703 -8.297 -5.236 1.00 96.62 375 VAL A O 1
ATOM 3005 N N . TYR A 1 376 ? -14.639 -9.096 -5.701 1.00 98.44 376 TYR A N 1
ATOM 3006 C CA . TYR A 1 376 ? -14.388 -9.703 -4.403 1.00 98.44 376 TYR A CA 1
ATOM 3007 C C . TYR A 1 376 ? -13.183 -9.025 -3.768 1.00 98.44 376 TYR A C 1
ATOM 3009 O O . TYR A 1 376 ? -12.094 -9.021 -4.340 1.00 98.44 376 TYR A O 1
ATOM 3017 N N . VAL A 1 377 ? -13.387 -8.458 -2.587 1.00 98.62 377 VAL A N 1
ATOM 3018 C CA . VAL A 1 377 ? -12.347 -7.897 -1.734 1.00 98.62 377 VAL A CA 1
ATOM 3019 C C . VAL A 1 377 ? -12.260 -8.765 -0.495 1.00 98.62 377 VAL A C 1
ATOM 3021 O O . VAL A 1 377 ? -13.258 -8.891 0.209 1.00 98.62 377 VAL A O 1
ATOM 3024 N N . ARG A 1 378 ? -11.106 -9.380 -0.218 1.00 98.62 378 ARG A N 1
ATOM 3025 C CA . ARG A 1 378 ? -10.986 -10.272 0.938 1.00 98.62 378 ARG A CA 1
ATOM 3026 C C . ARG A 1 378 ? -9.659 -10.248 1.681 1.00 98.62 378 ARG A C 1
ATOM 3028 O O . ARG A 1 378 ? -8.646 -9.822 1.132 1.00 98.62 378 ARG A O 1
ATOM 3035 N N . ARG A 1 379 ? -9.658 -10.713 2.933 1.00 98.50 379 ARG A N 1
ATOM 3036 C CA . ARG A 1 379 ? -8.446 -10.931 3.752 1.00 98.50 379 ARG A CA 1
ATOM 3037 C C . ARG A 1 379 ? -7.526 -9.709 3.839 1.00 98.50 379 ARG A C 1
ATOM 3039 O O . ARG A 1 379 ? -6.307 -9.830 3.787 1.00 98.50 379 ARG A O 1
ATOM 3046 N N . SER A 1 380 ? -8.097 -8.513 3.910 1.00 98.62 380 SER A N 1
ATOM 3047 C CA . SER A 1 380 ? -7.339 -7.259 3.794 1.00 98.62 380 SER A CA 1
ATOM 3048 C C . SER A 1 380 ? -7.213 -6.540 5.138 1.00 98.62 380 SER A C 1
ATOM 3050 O O . SER A 1 380 ? -8.006 -6.771 6.048 1.00 98.62 380 SER A O 1
ATOM 3052 N N . ASN A 1 381 ? -6.209 -5.670 5.273 1.00 98.69 381 ASN A N 1
ATOM 3053 C CA . ASN A 1 381 ? -5.917 -4.958 6.519 1.00 98.69 381 ASN A CA 1
ATOM 3054 C C . ASN A 1 381 ? -5.869 -3.446 6.309 1.00 98.69 381 ASN A C 1
ATOM 3056 O O . ASN A 1 381 ? -5.161 -2.971 5.425 1.00 98.69 381 ASN A O 1
ATOM 3060 N N . ILE A 1 382 ? -6.521 -2.677 7.173 1.00 98.50 382 ILE A N 1
ATOM 3061 C CA . ILE A 1 382 ? -6.331 -1.227 7.264 1.00 98.50 382 ILE A CA 1
ATOM 3062 C C . ILE A 1 382 ? -5.471 -0.951 8.497 1.00 98.50 382 ILE A C 1
ATOM 3064 O O . ILE A 1 382 ? -5.950 -1.019 9.629 1.00 98.50 382 ILE A O 1
ATOM 3068 N N . LEU A 1 383 ? -4.184 -0.674 8.281 1.00 98.38 383 LEU A N 1
ATOM 3069 C CA . LEU A 1 383 ? -3.202 -0.501 9.357 1.00 98.38 383 LEU A CA 1
ATOM 3070 C C . LEU A 1 383 ? -3.275 0.906 9.966 1.00 98.38 383 LEU A C 1
ATOM 3072 O O . LEU A 1 383 ? -3.146 1.080 11.180 1.00 98.38 383 LEU A O 1
ATOM 3076 N N . ARG A 1 384 ? -3.481 1.919 9.118 1.00 97.25 384 ARG A N 1
ATOM 3077 C CA . ARG A 1 384 ? -3.651 3.329 9.498 1.00 97.25 384 ARG A CA 1
ATOM 3078 C C . ARG A 1 384 ? -4.613 4.030 8.544 1.00 97.25 384 ARG A C 1
ATOM 3080 O O . ARG A 1 384 ? -4.722 3.661 7.374 1.00 97.25 384 ARG A O 1
ATOM 3087 N N . GLY A 1 385 ? -5.273 5.058 9.061 1.00 94.69 385 GLY A N 1
ATOM 3088 C CA . GLY A 1 385 ? -6.126 5.967 8.308 1.00 94.69 385 GLY A CA 1
ATOM 3089 C C . GLY A 1 385 ? -5.936 7.378 8.840 1.00 94.69 385 GLY A C 1
ATOM 3090 O O . GLY A 1 385 ? -6.658 7.801 9.735 1.00 94.69 385 GLY A O 1
ATOM 3091 N N . GLU A 1 386 ? -4.967 8.100 8.285 1.00 94.38 386 GLU A N 1
ATOM 3092 C CA . GLU A 1 386 ? -4.593 9.464 8.684 1.00 94.38 386 GLU A CA 1
ATOM 3093 C C . GLU A 1 386 ? -5.500 10.511 8.022 1.00 94.38 386 GLU A C 1
ATOM 3095 O O . GLU A 1 386 ? -5.101 11.655 7.780 1.00 94.38 386 GLU A O 1
ATOM 3100 N N . TRP A 1 387 ? -6.735 10.111 7.717 1.00 89.88 387 TRP A N 1
ATOM 3101 C CA . TRP A 1 387 ? -7.779 10.989 7.230 1.00 89.88 387 TRP A CA 1
ATOM 3102 C C . TRP A 1 387 ? -8.007 12.070 8.275 1.00 89.88 387 TRP A C 1
ATOM 3104 O O . TRP A 1 387 ? -8.269 11.777 9.439 1.00 89.88 387 TRP A O 1
ATOM 3114 N N . ASP A 1 388 ? -7.921 13.331 7.877 1.00 78.31 388 ASP A N 1
ATOM 3115 C CA . ASP A 1 388 ? -8.457 14.419 8.685 1.00 78.31 388 ASP A CA 1
ATOM 3116 C C . ASP A 1 388 ? -9.717 14.979 8.035 1.00 78.31 388 ASP A C 1
ATOM 3118 O O . ASP A 1 388 ? -10.056 14.679 6.885 1.00 78.31 388 ASP A O 1
ATOM 3122 N N . ASN A 1 389 ? -10.430 15.790 8.805 1.00 73.50 389 ASN A N 1
ATOM 3123 C CA . ASN A 1 389 ? -11.671 16.422 8.377 1.00 73.50 389 ASN A CA 1
ATOM 3124 C C . ASN A 1 389 ? -11.445 17.897 8.026 1.00 73.50 389 ASN A C 1
ATOM 3126 O O . ASN A 1 389 ? -12.350 18.722 8.153 1.00 73.50 389 ASN A O 1
ATOM 3130 N N . THR A 1 390 ? -10.225 18.242 7.597 1.00 70.81 390 THR A N 1
ATOM 3131 C CA . THR A 1 390 ? -9.922 19.601 7.149 1.00 70.81 390 THR A CA 1
ATOM 3132 C C . THR A 1 390 ? -10.557 19.857 5.785 1.00 70.81 390 THR A C 1
ATOM 3134 O O . THR A 1 390 ? -10.442 19.047 4.860 1.00 70.81 390 THR A O 1
ATOM 3137 N N . VAL A 1 391 ? -11.275 20.978 5.681 1.00 67.00 391 VAL A N 1
ATOM 3138 C CA . VAL A 1 391 ? -11.872 21.441 4.427 1.00 67.00 391 VAL A CA 1
ATOM 3139 C C . VAL A 1 391 ? -10.758 21.959 3.531 1.00 67.00 391 VAL A C 1
ATOM 3141 O O . VAL A 1 391 ? -10.127 22.959 3.871 1.00 67.00 391 VAL A O 1
ATOM 3144 N N . ASP A 1 392 ? -10.575 21.353 2.363 1.00 65.75 392 ASP A N 1
ATOM 3145 C CA . ASP A 1 392 ? -9.740 21.906 1.304 1.00 65.75 392 ASP A CA 1
ATOM 3146 C C . ASP A 1 392 ? -10.615 22.177 0.080 1.00 65.75 392 ASP A C 1
ATOM 3148 O O . ASP A 1 392 ? -10.782 21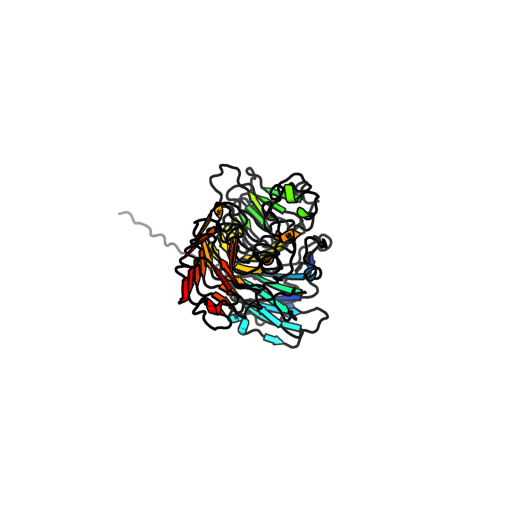.351 -0.814 1.00 65.75 392 ASP A O 1
ATOM 3152 N N . THR A 1 393 ? -11.184 23.382 0.016 1.00 57.00 393 THR A N 1
ATOM 3153 C CA . THR A 1 393 ? -12.062 23.771 -1.101 1.00 57.00 393 THR A CA 1
ATOM 3154 C C . THR A 1 393 ? -11.392 23.688 -2.479 1.00 57.00 393 THR A C 1
ATOM 3156 O O . THR A 1 393 ? -12.104 23.611 -3.477 1.00 57.00 393 THR A O 1
ATOM 3159 N N . GLY A 1 394 ? -10.056 23.696 -2.565 1.00 60.94 394 GLY A N 1
ATOM 3160 C CA . GLY A 1 394 ? -9.333 23.517 -3.821 1.00 60.94 394 GLY A CA 1
ATOM 3161 C C . GLY A 1 394 ? -9.332 22.063 -4.298 1.00 60.94 394 GLY A C 1
ATOM 3162 O O . GLY A 1 394 ? -9.485 21.815 -5.495 1.00 60.94 394 GLY A O 1
ATOM 3163 N N . LEU A 1 395 ? -9.195 21.114 -3.372 1.00 61.59 395 LEU A N 1
ATOM 3164 C CA . LEU A 1 395 ? -9.162 19.671 -3.641 1.00 61.59 395 LEU A CA 1
ATOM 3165 C C . LEU A 1 395 ? -10.559 19.042 -3.656 1.00 61.59 395 LEU A C 1
ATOM 3167 O O . LEU A 1 395 ? -10.900 18.252 -4.539 1.00 61.59 395 LEU A O 1
ATOM 3171 N N . ASP A 1 396 ? -11.408 19.438 -2.718 1.00 62.84 396 ASP A N 1
ATOM 3172 C CA . ASP A 1 396 ? -12.730 18.853 -2.499 1.00 62.84 396 ASP A CA 1
ATOM 3173 C C . ASP A 1 396 ? -13.758 19.302 -3.560 1.00 62.84 396 ASP A C 1
ATOM 3175 O O . ASP A 1 396 ? -14.836 18.707 -3.689 1.00 62.84 396 ASP A O 1
ATOM 3179 N N . MET A 1 397 ? -13.407 20.318 -4.357 1.00 60.66 397 MET A N 1
ATOM 3180 C CA . MET A 1 397 ? -14.117 20.745 -5.572 1.00 60.66 397 MET A CA 1
ATOM 3181 C C . MET A 1 397 ? -13.469 20.251 -6.873 1.00 60.66 397 MET A C 1
ATOM 3183 O O . MET A 1 397 ? -13.943 20.592 -7.957 1.00 60.66 397 MET A O 1
ATOM 3187 N N . LEU A 1 398 ? -12.400 19.450 -6.814 1.00 56.06 398 LEU A N 1
ATOM 3188 C CA . LEU A 1 398 ? -11.685 19.022 -8.016 1.00 56.06 398 LEU A CA 1
ATOM 3189 C C . LEU A 1 398 ? -12.585 18.200 -8.957 1.00 56.06 398 LEU A C 1
ATOM 3191 O O . LEU A 1 398 ? -13.125 17.167 -8.571 1.00 56.06 398 LEU A O 1
ATOM 3195 N N . GLY A 1 399 ? -12.754 18.645 -10.202 1.00 50.56 399 GLY A N 1
ATOM 3196 C CA . GLY A 1 399 ? -13.613 17.962 -11.178 1.00 50.56 399 GLY A CA 1
ATOM 3197 C C . GLY A 1 399 ? -15.113 18.009 -10.853 1.00 50.56 399 GLY A C 1
ATOM 3198 O O . GLY A 1 399 ? -15.890 17.291 -11.481 1.00 50.56 399 GLY A O 1
ATOM 3199 N N . ALA A 1 400 ? -15.541 18.822 -9.880 1.00 56.66 400 ALA A N 1
ATOM 3200 C CA . ALA A 1 400 ? -16.958 19.079 -9.656 1.00 56.66 400 ALA A CA 1
ATOM 3201 C C . ALA A 1 400 ? -17.520 19.946 -10.807 1.00 56.66 400 ALA A C 1
ATOM 3203 O O . ALA A 1 400 ? -16.872 20.925 -11.184 1.00 56.66 400 ALA A O 1
ATOM 3204 N N . PRO A 1 401 ? -18.701 19.618 -11.367 1.00 55.94 401 PRO A N 1
ATOM 3205 C CA . PRO A 1 401 ? -19.379 20.473 -12.339 1.00 55.94 401 PRO A CA 1
ATOM 3206 C C . PRO A 1 401 ? -19.630 21.896 -11.818 1.00 55.94 401 PRO A C 1
ATOM 3208 O O . PRO A 1 401 ? -19.735 22.123 -10.609 1.00 55.94 401 PRO A O 1
ATOM 3211 N N . GLU A 1 402 ? -19.794 22.849 -12.738 1.00 63.38 402 GLU A N 1
ATOM 3212 C CA . GLU A 1 402 ? -20.239 24.202 -12.396 1.00 63.38 402 GLU A CA 1
ATOM 3213 C C . GLU A 1 402 ? -21.582 24.152 -11.641 1.00 63.38 402 GLU A C 1
ATOM 3215 O O . GLU A 1 402 ? -22.491 23.406 -12.008 1.00 63.38 402 GLU A O 1
ATOM 3220 N N . GLY A 1 403 ? -21.692 24.917 -10.551 1.00 67.69 403 GLY A N 1
ATOM 3221 C CA . GLY A 1 403 ? -22.900 24.980 -9.720 1.00 67.69 403 GLY A CA 1
ATOM 3222 C C . GLY A 1 403 ? -22.998 23.937 -8.600 1.00 67.69 403 GLY A C 1
ATOM 3223 O O . GLY A 1 403 ? -23.917 24.033 -7.787 1.00 67.69 403 GLY A O 1
ATOM 3224 N N . VAL A 1 404 ? -22.059 22.986 -8.486 1.00 64.31 404 VAL A N 1
ATOM 3225 C CA . VAL A 1 404 ? -21.991 22.123 -7.292 1.00 64.31 404 VAL A CA 1
ATOM 3226 C C . VAL A 1 404 ? -21.660 22.988 -6.065 1.00 64.31 404 VAL A C 1
ATOM 3228 O O . VAL A 1 404 ? -20.697 23.760 -6.117 1.00 64.31 404 VAL A O 1
ATOM 3231 N N . PRO A 1 405 ? -22.431 22.896 -4.961 1.00 67.06 405 PRO A N 1
ATOM 3232 C CA . PRO A 1 405 ? -22.155 23.656 -3.749 1.00 67.06 405 PRO A CA 1
ATOM 3233 C C . PRO A 1 405 ? -20.728 23.431 -3.254 1.00 67.06 405 PRO A C 1
ATOM 3235 O O . PRO A 1 405 ? -20.204 22.315 -3.322 1.00 67.06 405 PRO A O 1
ATOM 3238 N N . ARG A 1 406 ? -20.106 24.493 -2.724 1.00 68.19 406 ARG A N 1
ATOM 3239 C CA . ARG A 1 406 ? -18.817 24.350 -2.045 1.00 68.19 406 ARG A CA 1
ATOM 3240 C C . ARG A 1 406 ? -18.973 23.350 -0.903 1.00 68.19 406 ARG A C 1
ATOM 3242 O O . ARG A 1 406 ? -19.987 23.390 -0.207 1.00 68.19 406 ARG A O 1
ATOM 3249 N N . PRO A 1 407 ? -17.981 22.482 -0.703 1.00 64.56 407 PRO A N 1
ATOM 3250 C CA . PRO A 1 407 ? -18.072 21.479 0.318 1.00 64.56 407 PRO A CA 1
ATOM 3251 C C . PRO A 1 407 ? -17.944 22.173 1.675 1.00 64.56 407 PRO A C 1
ATOM 3253 O O . PRO A 1 407 ? -17.109 23.057 1.877 1.00 64.56 407 PRO A O 1
ATOM 3256 N N . ASP A 1 408 ? -18.827 21.801 2.583 1.00 65.69 408 ASP A N 1
ATOM 3257 C CA . ASP A 1 408 ? -18.748 22.129 3.999 1.00 65.69 408 ASP A CA 1
ATOM 3258 C C . ASP A 1 408 ? -18.020 21.004 4.743 1.00 65.69 408 ASP A C 1
ATOM 3260 O O . ASP A 1 408 ? -17.757 19.953 4.162 1.00 65.69 408 ASP A O 1
ATOM 3264 N N . VAL A 1 409 ? -17.735 21.190 6.036 1.00 62.19 409 VAL A N 1
ATOM 3265 C CA . VAL A 1 409 ? -17.056 20.187 6.887 1.00 62.19 409 VAL A CA 1
ATOM 3266 C C . VAL A 1 409 ? -17.707 18.793 6.787 1.00 62.19 409 VAL A C 1
ATOM 3268 O O . VAL A 1 409 ? -17.013 17.778 6.826 1.00 62.19 409 VAL A O 1
ATOM 3271 N N . LYS A 1 410 ? -19.029 18.733 6.572 1.00 60.00 410 LYS A N 1
ATOM 3272 C CA . LYS A 1 410 ? -19.790 17.483 6.462 1.00 60.00 410 LYS A CA 1
ATOM 3273 C C . LYS A 1 410 ? -19.573 16.767 5.121 1.00 60.00 410 LYS A C 1
ATOM 3275 O O . LYS A 1 410 ? -19.685 15.545 5.058 1.00 60.00 410 LYS A O 1
ATOM 3280 N N . THR A 1 411 ? -19.233 17.497 4.056 1.00 61.75 411 THR A N 1
ATOM 3281 C CA . THR A 1 411 ? -19.147 16.998 2.669 1.00 61.75 411 THR A CA 1
ATOM 3282 C C . THR A 1 411 ? -17.739 17.023 2.055 1.00 61.75 411 THR A C 1
ATOM 3284 O O . THR A 1 411 ? -17.517 16.354 1.037 1.00 61.75 411 THR A O 1
ATOM 3287 N N . VAL A 1 412 ? -16.770 17.731 2.655 1.00 58.59 412 VAL A N 1
ATOM 3288 C CA . VAL A 1 412 ? -15.349 17.753 2.221 1.00 58.59 412 VAL A CA 1
ATOM 3289 C C . VAL A 1 412 ? -14.637 16.426 2.367 1.00 58.59 412 VAL A C 1
ATOM 3291 O O . VAL A 1 412 ? -13.627 16.167 1.731 1.00 58.59 412 VAL A O 1
ATOM 3294 N N . SER A 1 413 ? -15.177 15.538 3.178 1.00 62.00 413 SER A N 1
ATOM 3295 C CA . SER A 1 413 ? -14.498 14.304 3.509 1.00 62.00 413 SER A CA 1
ATOM 3296 C C . SER A 1 413 ? -15.011 13.125 2.677 1.00 62.00 413 SER A C 1
ATOM 3298 O O . SER A 1 413 ? -14.542 12.021 2.870 1.00 62.00 413 SER A O 1
ATOM 3300 N N . ALA A 1 414 ? -15.920 13.336 1.718 1.00 76.06 414 ALA A N 1
ATOM 3301 C CA . ALA A 1 414 ? -16.606 12.279 0.968 1.00 76.06 414 ALA A CA 1
ATOM 3302 C C . ALA A 1 414 ? -15.699 11.109 0.529 1.00 76.06 414 ALA A C 1
ATOM 3304 O O . ALA A 1 414 ? -16.092 9.952 0.630 1.00 76.06 414 ALA A O 1
ATOM 3305 N N . ASN A 1 415 ? -14.471 11.406 0.089 1.00 83.25 415 ASN A N 1
ATOM 3306 C CA . ASN A 1 415 ? -13.505 10.402 -0.351 1.00 83.25 415 ASN A CA 1
ATOM 3307 C C . ASN A 1 415 ? -12.466 10.001 0.716 1.00 83.25 415 ASN A C 1
ATOM 3309 O O . ASN A 1 415 ? -11.334 9.675 0.395 1.00 83.25 415 ASN A O 1
ATOM 3313 N N . ARG A 1 416 ? -12.793 10.117 2.001 1.00 87.00 416 ARG A N 1
ATOM 3314 C CA . ARG A 1 416 ? -11.889 9.854 3.129 1.00 87.00 416 ARG A CA 1
ATOM 3315 C C . ARG A 1 416 ? -12.554 8.831 4.036 1.00 87.00 416 ARG A C 1
ATOM 3317 O O . ARG A 1 416 ? -13.516 9.162 4.742 1.00 87.00 416 ARG A O 1
ATOM 3324 N N . GLY A 1 417 ? -12.095 7.588 3.975 1.00 89.50 417 GLY A N 1
ATOM 3325 C CA . GLY A 1 417 ? -12.658 6.488 4.751 1.00 89.50 417 GLY A CA 1
ATOM 3326 C C . GLY A 1 417 ? -12.243 5.113 4.242 1.00 89.50 417 GLY A C 1
ATOM 3327 O O . GLY A 1 417 ? -11.514 4.979 3.258 1.00 89.50 417 GLY A O 1
ATOM 3328 N N . VAL A 1 418 ? -12.730 4.076 4.923 1.00 95.44 418 VAL A N 1
ATOM 3329 C CA . VAL A 1 418 ? -12.430 2.689 4.549 1.00 95.44 418 VAL A CA 1
ATOM 3330 C C . VAL A 1 418 ? -13.154 2.324 3.257 1.00 95.44 418 VAL A C 1
ATOM 3332 O O . VAL A 1 418 ? -12.507 1.970 2.274 1.00 95.44 418 VAL A O 1
ATOM 3335 N N . PHE A 1 419 ? -14.478 2.474 3.240 1.00 96.38 419 PHE A N 1
ATOM 3336 C CA . PHE A 1 419 ? -15.309 2.235 2.063 1.00 96.38 419 PHE A CA 1
ATOM 3337 C C . PHE A 1 419 ? -15.899 3.559 1.595 1.00 96.38 419 PHE A C 1
ATOM 3339 O O . PHE A 1 419 ? -16.701 4.162 2.314 1.00 96.38 419 PHE A O 1
ATOM 3346 N N . ALA A 1 420 ? -15.530 4.008 0.398 1.00 93.81 420 ALA A N 1
ATOM 3347 C CA . ALA A 1 420 ? -16.114 5.209 -0.180 1.00 93.81 420 ALA A CA 1
ATOM 3348 C C . ALA A 1 420 ? -16.559 4.971 -1.617 1.00 93.81 420 ALA A C 1
ATOM 3350 O O . ALA A 1 420 ? -15.877 4.308 -2.381 1.00 93.81 420 ALA A O 1
ATOM 3351 N N . GLY A 1 421 ? -17.695 5.537 -1.997 1.00 89.44 421 GLY A N 1
ATOM 3352 C CA . GLY A 1 421 ? -18.104 5.714 -3.380 1.00 89.44 421 GLY A CA 1
ATOM 3353 C C . GLY A 1 421 ? -18.576 7.145 -3.533 1.00 89.44 421 GLY A C 1
ATOM 3354 O O . GLY A 1 421 ? -19.614 7.496 -2.973 1.00 89.44 421 GLY A O 1
ATOM 3355 N N . THR A 1 422 ? -17.819 7.964 -4.265 1.00 80.44 422 THR A N 1
ATOM 3356 C CA . THR A 1 422 ? -18.086 9.405 -4.370 1.00 80.44 422 THR A CA 1
ATOM 3357 C C . THR A 1 422 ? -18.359 9.823 -5.797 1.00 80.44 422 THR A C 1
ATOM 3359 O O . THR A 1 422 ? -17.481 10.172 -6.578 1.00 80.44 422 THR A O 1
ATOM 3362 N N . TYR A 1 423 ? -19.634 9.833 -6.150 1.00 77.06 423 TYR A N 1
ATOM 3363 C CA . TYR A 1 423 ? -20.018 10.062 -7.531 1.00 77.06 423 TYR A CA 1
ATOM 3364 C C . TYR A 1 423 ? -20.187 11.554 -7.807 1.00 77.06 423 TYR A C 1
ATOM 3366 O O . TYR A 1 423 ? -21.056 12.217 -7.230 1.00 77.06 423 TYR A O 1
ATOM 3374 N N . ARG A 1 424 ? -19.330 12.079 -8.694 1.00 66.44 424 ARG A N 1
ATOM 3375 C CA . ARG A 1 424 ? -19.313 13.496 -9.112 1.00 66.44 424 ARG A CA 1
ATOM 3376 C C . ARG A 1 424 ? -19.948 13.723 -10.485 1.00 66.44 424 ARG A C 1
ATOM 3378 O O . ARG A 1 424 ? -20.214 14.860 -10.865 1.00 66.44 424 ARG A O 1
ATOM 3385 N N . THR A 1 425 ? -20.221 12.658 -11.232 1.00 63.28 425 THR A N 1
ATOM 3386 C CA . THR A 1 425 ? -20.818 12.742 -12.567 1.00 63.28 425 THR A CA 1
ATOM 3387 C C . THR A 1 425 ? -22.312 13.065 -12.514 1.00 63.28 425 THR A C 1
ATOM 3389 O O . THR A 1 425 ? -23.050 12.501 -11.706 1.00 63.28 425 THR A O 1
ATOM 3392 N N . GLY A 1 426 ? -22.786 13.899 -13.445 1.00 62.69 426 GLY A N 1
ATOM 3393 C CA . GLY A 1 426 ? -24.207 14.247 -13.589 1.00 62.69 426 GLY A CA 1
ATOM 3394 C C . GLY A 1 426 ? -25.096 13.170 -14.237 1.00 62.69 426 GLY A C 1
ATOM 3395 O O . GLY A 1 426 ? -26.286 13.425 -14.437 1.00 62.69 426 GLY A O 1
ATOM 3396 N N . GLY A 1 427 ? -24.542 12.007 -14.597 1.00 74.69 427 GLY A N 1
ATOM 3397 C CA . GLY A 1 427 ? -25.274 10.865 -15.160 1.00 74.69 427 GLY A CA 1
ATOM 3398 C C . GLY A 1 427 ? -25.863 9.942 -14.088 1.00 74.69 427 GLY A C 1
ATOM 3399 O O . GLY A 1 427 ? -25.445 9.994 -12.932 1.00 74.69 427 GLY A O 1
ATOM 3400 N N . ALA A 1 428 ? -26.834 9.113 -14.479 1.00 83.62 428 ALA A N 1
ATOM 3401 C CA . ALA A 1 428 ? -27.388 8.070 -13.618 1.00 83.62 428 ALA A CA 1
ATOM 3402 C C . ALA A 1 428 ? -26.558 6.785 -13.707 1.00 83.62 428 ALA A C 1
ATOM 3404 O O . ALA A 1 428 ? -26.261 6.326 -14.809 1.00 83.62 428 ALA A O 1
ATOM 3405 N N . TYR A 1 429 ? -26.203 6.218 -12.553 1.00 86.12 429 TYR A N 1
ATOM 3406 C CA . TYR A 1 429 ? -25.339 5.038 -12.451 1.00 86.12 429 TYR A CA 1
ATOM 3407 C C . TYR A 1 429 ? -25.813 4.092 -11.351 1.00 86.12 429 TYR A C 1
ATOM 3409 O O . TYR A 1 429 ? -26.490 4.500 -10.410 1.00 86.12 429 TYR A O 1
ATOM 3417 N N . THR A 1 430 ? -25.459 2.814 -11.466 1.00 90.62 430 THR A N 1
ATOM 3418 C CA . THR A 1 430 ? -25.724 1.812 -10.431 1.00 90.62 430 THR A CA 1
ATOM 3419 C C . THR A 1 430 ? -24.435 1.080 -10.090 1.00 90.62 430 THR A C 1
ATOM 3421 O O . THR A 1 430 ? -23.842 0.404 -10.926 1.00 90.62 430 THR A O 1
ATOM 3424 N N . VAL A 1 431 ? -24.019 1.209 -8.836 1.00 92.50 431 VAL A N 1
ATOM 3425 C CA . VAL A 1 431 ? -22.876 0.500 -8.264 1.00 92.50 431 VAL A CA 1
ATOM 3426 C C . VAL A 1 431 ? -23.399 -0.774 -7.639 1.00 92.50 431 VAL A C 1
ATOM 3428 O O . VAL A 1 431 ? -24.206 -0.711 -6.713 1.00 92.50 431 VAL A O 1
ATOM 3431 N N . ARG A 1 432 ? -22.968 -1.936 -8.128 1.00 94.31 432 ARG A N 1
ATOM 3432 C CA . ARG A 1 432 ? -23.467 -3.201 -7.589 1.00 94.31 432 ARG A CA 1
ATOM 3433 C C . ARG A 1 432 ? -22.501 -4.360 -7.666 1.00 94.31 432 ARG A C 1
ATOM 3435 O O . ARG A 1 432 ? -21.470 -4.255 -8.326 1.00 94.31 432 ARG A O 1
ATOM 3442 N N . ASN A 1 433 ? -22.874 -5.446 -6.989 1.00 96.38 433 ASN A N 1
ATOM 3443 C CA . ASN A 1 433 ? -22.148 -6.717 -6.943 1.00 96.38 433 ASN A CA 1
ATOM 3444 C C . ASN A 1 433 ? -20.766 -6.569 -6.290 1.00 96.38 433 ASN A C 1
ATOM 3446 O O . ASN A 1 433 ? -19.748 -6.999 -6.838 1.00 96.38 433 ASN A O 1
ATOM 3450 N N . LYS A 1 434 ? -20.724 -5.900 -5.133 1.00 97.31 434 LYS A N 1
ATOM 3451 C CA . LYS A 1 434 ? -19.482 -5.659 -4.390 1.00 97.31 434 LYS A CA 1
ATOM 3452 C C . LYS A 1 434 ? -19.480 -6.511 -3.126 1.00 97.31 434 LYS A C 1
ATOM 3454 O O . LYS A 1 434 ? -20.385 -6.388 -2.307 1.00 97.31 434 LYS A O 1
ATOM 3459 N N . HIS A 1 435 ? -18.476 -7.366 -2.973 1.00 98.44 435 HIS A N 1
ATOM 3460 C CA . HIS A 1 435 ? -18.379 -8.280 -1.838 1.00 98.44 435 HIS A CA 1
ATOM 3461 C C . HIS A 1 435 ? -17.077 -8.025 -1.083 1.00 98.44 435 HIS A C 1
ATOM 3463 O O . HIS A 1 435 ? -15.996 -8.200 -1.643 1.00 98.44 435 HIS A O 1
ATOM 3469 N N . PHE A 1 436 ? -17.191 -7.608 0.172 1.00 98.75 436 PHE A N 1
ATOM 3470 C CA . PHE A 1 436 ? -16.089 -7.355 1.093 1.00 98.75 436 PHE A CA 1
ATOM 3471 C C . PHE A 1 436 ? -16.122 -8.421 2.190 1.00 98.75 436 PHE A C 1
ATOM 3473 O O . PHE A 1 436 ? -17.156 -8.576 2.832 1.00 98.75 436 PHE A O 1
ATOM 3480 N N . GLU A 1 437 ? -15.032 -9.163 2.383 1.00 98.81 437 GLU A N 1
ATOM 3481 C CA . GLU A 1 437 ? -14.974 -10.309 3.300 1.00 98.81 437 GLU A CA 1
ATOM 3482 C C . GLU A 1 437 ? -13.669 -10.350 4.112 1.00 98.81 437 GLU A C 1
ATOM 3484 O O . GLU A 1 437 ? -12.588 -10.208 3.550 1.00 98.81 437 GLU A O 1
ATOM 3489 N N . ASP A 1 438 ? -13.720 -10.613 5.417 1.00 98.69 438 ASP A N 1
ATOM 3490 C CA . ASP A 1 438 ? -12.520 -10.801 6.253 1.00 98.69 438 ASP A CA 1
ATOM 3491 C C . ASP A 1 438 ? -11.555 -9.595 6.184 1.00 98.69 438 ASP A C 1
ATOM 3493 O O . ASP A 1 438 ? -10.396 -9.691 5.751 1.00 98.69 438 ASP A O 1
ATOM 3497 N N . ILE A 1 439 ? -12.062 -8.421 6.568 1.00 98.75 439 ILE A N 1
ATOM 3498 C CA . ILE A 1 439 ? -11.291 -7.172 6.600 1.00 98.75 439 ILE A CA 1
ATOM 3499 C C . ILE A 1 439 ? -11.064 -6.758 8.050 1.00 98.75 439 ILE A C 1
ATOM 3501 O O . ILE A 1 439 ? -12.014 -6.579 8.807 1.00 98.75 439 ILE A O 1
ATOM 3505 N N . VAL A 1 440 ? -9.800 -6.551 8.417 1.00 98.56 440 VAL A N 1
ATOM 3506 C CA . VAL A 1 440 ? -9.400 -6.093 9.755 1.00 98.56 440 VAL A CA 1
ATOM 3507 C C . VAL A 1 440 ? -8.945 -4.640 9.685 1.00 98.56 440 VAL A C 1
ATOM 3509 O O . VAL A 1 440 ? -8.064 -4.290 8.901 1.00 98.56 440 VAL A O 1
ATOM 3512 N N . ILE A 1 441 ? -9.541 -3.783 10.506 1.00 98.38 441 ILE A N 1
ATOM 3513 C CA . ILE A 1 441 ? -9.240 -2.357 10.597 1.00 98.38 441 ILE A CA 1
ATOM 3514 C C . ILE A 1 441 ? -8.636 -2.090 11.976 1.00 98.38 441 ILE A C 1
ATOM 3516 O O . ILE A 1 441 ? -9.355 -1.923 12.958 1.00 98.38 441 ILE A O 1
ATOM 3520 N N . ASP A 1 442 ? -7.305 -2.040 12.048 1.00 97.62 442 ASP A N 1
ATOM 3521 C CA . ASP A 1 442 ? -6.556 -1.788 13.293 1.00 97.62 442 ASP A CA 1
ATOM 3522 C C . ASP A 1 442 ? -6.457 -0.297 13.650 1.00 97.62 442 ASP A C 1
ATOM 3524 O O . ASP A 1 442 ? -5.971 0.079 14.723 1.00 97.62 442 ASP A O 1
ATOM 3528 N N . ALA A 1 443 ? -6.880 0.563 12.726 1.00 95.69 443 ALA A N 1
ATOM 3529 C CA . ALA A 1 443 ? -6.865 2.007 12.872 1.00 95.69 443 ALA A CA 1
ATOM 3530 C C . ALA A 1 443 ? -8.161 2.527 13.505 1.00 95.69 443 ALA A C 1
ATOM 3532 O O . ALA A 1 443 ? -9.253 2.082 13.154 1.00 95.69 443 ALA A O 1
ATOM 3533 N N . GLN A 1 444 ? -8.054 3.553 14.351 1.00 94.81 444 GLN A N 1
ATOM 3534 C CA . GLN A 1 444 ? -9.194 4.433 14.605 1.00 94.81 444 GLN A CA 1
ATOM 3535 C C . GLN A 1 444 ? -9.417 5.321 13.376 1.00 94.81 444 GLN A C 1
ATOM 3537 O O . GLN A 1 444 ? -8.591 6.174 13.061 1.00 94.81 444 GLN A O 1
ATOM 3542 N N . VAL A 1 445 ? -10.529 5.107 12.679 1.00 92.56 445 VAL A N 1
ATOM 3543 C CA . VAL A 1 445 ? -10.887 5.836 11.454 1.00 92.56 445 VAL A CA 1
ATOM 3544 C C . VAL A 1 445 ? -11.887 6.959 11.75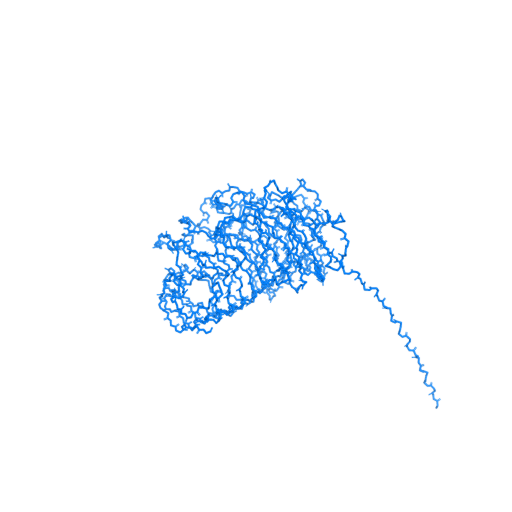0 1.00 92.56 445 VAL A C 1
ATOM 3546 O O . VAL A 1 445 ? -12.571 6.935 12.770 1.00 92.56 445 VAL A O 1
ATOM 3549 N N . ASN A 1 446 ? -12.022 7.940 10.853 1.00 88.94 446 ASN A N 1
ATOM 3550 C CA . ASN A 1 446 ? -13.007 9.021 11.037 1.00 88.94 446 ASN A CA 1
ATOM 3551 C C . ASN A 1 446 ? -14.450 8.563 10.817 1.00 88.94 446 ASN A C 1
ATOM 3553 O O . ASN A 1 446 ? -15.367 9.108 11.422 1.00 88.94 446 ASN A O 1
ATOM 3557 N N . ARG A 1 447 ? -14.651 7.598 9.917 1.00 90.56 447 ARG A N 1
ATOM 3558 C CA . ARG A 1 447 ? -15.942 6.973 9.617 1.00 90.56 447 ARG A CA 1
ATOM 3559 C C . ARG A 1 447 ? -15.736 5.604 8.985 1.00 90.56 447 ARG A C 1
ATOM 3561 O O . ARG A 1 447 ? -14.658 5.310 8.463 1.00 90.56 447 ARG A O 1
ATOM 3568 N N . LEU A 1 448 ? -16.802 4.819 8.971 1.00 92.06 448 LEU A N 1
ATOM 3569 C CA . LEU A 1 448 ? -16.830 3.476 8.408 1.00 92.06 448 LEU A CA 1
ATOM 3570 C C . LEU A 1 448 ? -17.162 3.525 6.908 1.00 92.06 448 LEU A C 1
ATOM 3572 O O . LEU A 1 448 ? -16.408 2.999 6.086 1.00 92.06 448 LEU A O 1
ATOM 3576 N N . PHE A 1 449 ? -18.252 4.218 6.554 1.00 92.19 449 PHE A N 1
ATOM 3577 C CA . PHE A 1 449 ? -18.852 4.183 5.217 1.00 92.19 449 PHE A CA 1
ATOM 3578 C C . PHE A 1 449 ? -19.132 5.579 4.659 1.00 92.19 449 PHE A C 1
ATOM 3580 O O . PHE A 1 449 ? -19.700 6.438 5.336 1.00 92.19 449 PHE A O 1
ATOM 3587 N N . TYR A 1 450 ? -18.813 5.781 3.381 1.00 93.38 450 TYR A N 1
ATOM 3588 C CA . TYR A 1 450 ? -19.339 6.887 2.587 1.00 93.38 450 TYR A CA 1
ATOM 3589 C C . TYR A 1 450 ? -19.846 6.384 1.236 1.00 93.38 450 TYR A C 1
ATOM 3591 O O . TYR A 1 450 ? -19.115 6.329 0.255 1.00 93.38 450 TYR A O 1
ATOM 3599 N N . LEU A 1 451 ? -21.117 6.018 1.165 1.00 92.38 451 LEU A N 1
ATOM 3600 C CA . LEU A 1 451 ? -21.800 5.627 -0.063 1.00 92.38 451 LEU A CA 1
ATOM 3601 C C . LEU A 1 451 ? -22.812 6.721 -0.389 1.00 92.38 451 LEU A C 1
ATOM 3603 O O . LEU A 1 451 ? -23.963 6.673 0.041 1.00 92.38 451 LEU A O 1
ATOM 3607 N N . GLY A 1 452 ? -22.329 7.760 -1.071 1.00 87.38 452 GLY A N 1
ATOM 3608 C CA . GLY A 1 452 ? -23.070 8.991 -1.309 1.00 87.38 452 GLY A CA 1
ATOM 3609 C C . GLY A 1 452 ? -22.936 9.507 -2.738 1.00 87.38 452 GLY A C 1
ATOM 3610 O O . GLY A 1 452 ? -21.919 9.334 -3.413 1.00 87.38 452 GLY A O 1
ATOM 3611 N N . SER A 1 453 ? -23.959 10.226 -3.194 1.00 79.56 453 SER A N 1
ATOM 3612 C CA . SER A 1 453 ? -23.969 10.874 -4.505 1.00 79.56 453 SER A CA 1
ATOM 3613 C C . SER A 1 453 ? -24.176 12.376 -4.367 1.00 79.56 453 SER A C 1
ATOM 3615 O O . SER A 1 453 ? -25.207 12.810 -3.862 1.00 79.56 453 SER A O 1
ATOM 3617 N N . ARG A 1 454 ? -23.238 13.186 -4.880 1.00 72.75 454 ARG A N 1
ATOM 3618 C CA . ARG A 1 454 ? -23.450 14.643 -4.980 1.00 72.75 454 ARG A CA 1
ATOM 3619 C C . ARG A 1 454 ? -24.448 15.010 -6.080 1.00 72.75 454 ARG A C 1
ATOM 3621 O O . ARG A 1 454 ? -25.010 16.096 -6.045 1.00 72.75 454 ARG A O 1
ATOM 3628 N N . SER A 1 455 ? -24.642 14.131 -7.065 1.00 74.00 455 SER A N 1
ATOM 3629 C CA . SER A 1 455 ? -25.576 14.353 -8.171 1.00 74.00 455 SER A CA 1
ATOM 3630 C C . SER A 1 455 ? -26.986 13.841 -7.895 1.00 74.00 455 SER A C 1
ATOM 3632 O O . SER A 1 455 ? -27.859 14.070 -8.727 1.00 74.00 455 SER A O 1
ATOM 3634 N N . GLU A 1 456 ? -27.201 13.131 -6.782 1.00 79.69 456 GLU A N 1
ATOM 3635 C CA . GLU A 1 456 ? -28.461 12.452 -6.449 1.00 79.69 456 GLU A CA 1
ATOM 3636 C C . GLU A 1 456 ? -28.946 11.490 -7.551 1.00 79.69 456 GLU A C 1
ATOM 3638 O O . GLU A 1 456 ? -30.131 11.195 -7.680 1.00 79.69 456 GLU A O 1
ATOM 3643 N N . LYS A 1 457 ? -28.021 10.945 -8.352 1.00 83.81 457 LYS A N 1
ATOM 3644 C CA . LYS A 1 457 ? -28.344 10.066 -9.492 1.00 83.81 457 LYS A CA 1
ATOM 3645 C C . LYS A 1 457 ? -27.719 8.676 -9.417 1.00 83.81 457 LYS A C 1
ATOM 3647 O O . LYS A 1 457 ? -27.810 7.917 -10.379 1.00 83.81 457 LYS A O 1
ATOM 3652 N N . VAL A 1 458 ? -27.071 8.333 -8.307 1.00 87.62 458 VAL A N 1
ATOM 3653 C CA . VAL A 1 458 ? -26.373 7.047 -8.173 1.00 87.62 458 VAL A CA 1
ATOM 3654 C C . VAL A 1 458 ? -27.088 6.116 -7.216 1.00 87.62 458 VAL A C 1
ATOM 3656 O O . VAL A 1 458 ? -27.440 6.512 -6.110 1.00 87.62 458 VAL A O 1
ATOM 3659 N N . SER A 1 459 ? -27.280 4.880 -7.652 1.00 91.75 459 SER A N 1
ATOM 3660 C CA . SER A 1 459 ? -27.850 3.800 -6.853 1.00 91.75 459 SER A CA 1
ATOM 3661 C C . SER A 1 459 ? -26.760 2.840 -6.396 1.00 91.75 459 SER A C 1
ATOM 3663 O O . SER A 1 459 ? -25.800 2.607 -7.130 1.00 91.75 459 SER A O 1
ATOM 3665 N N . TYR A 1 460 ? -26.938 2.238 -5.223 1.00 93.88 460 TYR A N 1
ATOM 3666 C CA . TYR A 1 460 ? -26.074 1.167 -4.726 1.00 93.88 460 TYR A CA 1
ATOM 3667 C C . TYR A 1 460 ? -26.914 -0.090 -4.528 1.00 93.88 460 TYR A C 1
ATOM 3669 O O . TYR A 1 460 ? -27.963 -0.023 -3.894 1.00 93.88 460 TYR A O 1
ATOM 3677 N N . GLN A 1 461 ? -26.493 -1.222 -5.089 1.00 95.62 461 GLN A N 1
ATOM 3678 C CA . GLN A 1 461 ? -27.260 -2.467 -5.015 1.00 95.62 461 GLN A CA 1
ATOM 3679 C C . GLN A 1 461 ? -26.370 -3.673 -4.725 1.00 95.62 461 GLN A C 1
ATOM 3681 O O . GLN A 1 461 ? -25.261 -3.743 -5.240 1.00 95.62 461 GLN A O 1
ATOM 3686 N N . ASN A 1 462 ? -26.863 -4.663 -3.981 1.00 97.06 462 ASN A N 1
ATOM 3687 C CA . ASN A 1 462 ? -26.166 -5.941 -3.781 1.00 97.06 462 ASN A CA 1
ATOM 3688 C C . ASN A 1 462 ? -24.704 -5.748 -3.320 1.00 97.06 462 ASN A C 1
ATOM 3690 O O . ASN A 1 462 ? -23.749 -6.097 -4.028 1.00 97.06 462 ASN A O 1
ATOM 3694 N N . ILE A 1 463 ? -24.546 -5.108 -2.159 1.00 97.69 463 ILE A N 1
ATOM 3695 C CA . ILE A 1 463 ? -23.246 -4.887 -1.521 1.00 97.69 463 ILE A CA 1
ATOM 3696 C C . ILE A 1 463 ? -23.207 -5.694 -0.228 1.00 97.69 463 ILE A C 1
ATOM 3698 O O . ILE A 1 463 ? -24.071 -5.545 0.632 1.00 97.69 463 ILE A O 1
ATOM 3702 N N . THR A 1 464 ? -22.202 -6.550 -0.091 1.00 98.56 464 THR A N 1
ATOM 3703 C CA . THR A 1 464 ? -22.020 -7.403 1.085 1.00 98.56 464 THR A CA 1
ATOM 3704 C C . THR A 1 464 ? -20.778 -6.980 1.848 1.00 98.56 464 THR A C 1
ATOM 3706 O O . THR A 1 464 ? -19.698 -6.899 1.266 1.00 98.56 464 THR A O 1
ATOM 3709 N N . PHE A 1 465 ? -20.934 -6.779 3.149 1.00 98.62 465 PHE A N 1
ATOM 3710 C CA . PHE A 1 465 ? -19.871 -6.623 4.130 1.00 98.62 465 PHE A CA 1
ATOM 3711 C C . PHE A 1 465 ? -19.929 -7.831 5.057 1.00 98.62 465 PHE A C 1
ATOM 3713 O O . PHE A 1 465 ? -20.882 -7.966 5.817 1.00 98.62 465 PHE A O 1
ATOM 3720 N N . LYS A 1 466 ? -18.947 -8.721 4.956 1.00 98.75 466 LYS A N 1
ATOM 3721 C CA . LYS A 1 466 ? -18.885 -9.966 5.712 1.00 98.75 466 LYS A CA 1
ATOM 3722 C C . LYS A 1 466 ? -17.603 -10.032 6.538 1.00 98.75 466 LYS A C 1
ATOM 3724 O O . LYS A 1 466 ? -16.536 -9.757 6.000 1.00 98.75 466 LYS A O 1
ATOM 3729 N N . ASP A 1 467 ? -17.681 -10.416 7.807 1.00 98.69 467 ASP A N 1
ATOM 3730 C CA . ASP A 1 467 ? -16.505 -10.589 8.676 1.00 98.69 467 ASP A CA 1
ATOM 3731 C C . ASP A 1 467 ? -15.606 -9.329 8.680 1.00 98.69 467 ASP A C 1
ATOM 3733 O O . ASP A 1 467 ? -14.420 -9.363 8.339 1.00 98.69 467 ASP A O 1
ATOM 3737 N N . ILE A 1 468 ? -16.207 -8.171 8.973 1.00 98.62 468 ILE A N 1
ATOM 3738 C CA . ILE A 1 468 ? -15.502 -6.882 8.998 1.00 98.62 468 ILE A CA 1
ATOM 3739 C C . ILE A 1 468 ? -15.268 -6.478 10.449 1.00 98.62 468 ILE A C 1
ATOM 3741 O O . ILE A 1 468 ? -16.217 -6.299 11.209 1.00 98.62 468 ILE A O 1
ATOM 3745 N N . HIS A 1 469 ? -14.009 -6.286 10.830 1.00 98.44 469 HIS A N 1
ATOM 3746 C CA . HIS A 1 469 ? -13.618 -6.079 12.220 1.00 98.44 469 HIS A CA 1
ATOM 3747 C C . HIS A 1 469 ? -12.916 -4.736 12.409 1.00 98.44 469 HIS A C 1
ATOM 3749 O O . HIS A 1 469 ? -11.760 -4.571 12.019 1.00 98.44 469 HIS A O 1
ATOM 3755 N N . PHE A 1 470 ? -13.592 -3.783 13.050 1.00 97.88 470 PHE A N 1
ATOM 3756 C CA . PHE A 1 470 ? -12.996 -2.526 13.493 1.00 97.88 470 PHE A CA 1
ATOM 3757 C C . PHE A 1 470 ? -12.455 -2.692 14.910 1.00 97.88 470 PHE A C 1
ATOM 3759 O O . PHE A 1 470 ? -13.216 -2.883 15.854 1.00 97.88 470 PHE A O 1
ATOM 3766 N N . ALA A 1 471 ? -11.135 -2.614 15.073 1.00 97.06 471 ALA A N 1
ATOM 3767 C CA . ALA A 1 471 ? -10.480 -2.794 16.368 1.00 97.06 471 ALA A CA 1
ATOM 3768 C C . ALA A 1 471 ? -10.738 -1.635 17.344 1.00 97.06 471 ALA A C 1
ATOM 3770 O O . ALA A 1 471 ? -10.505 -1.786 18.541 1.00 97.06 471 ALA A O 1
ATOM 3771 N N . LYS A 1 472 ? -11.163 -0.477 16.828 1.00 95.88 472 LYS A N 1
ATOM 3772 C CA . LYS A 1 472 ? -11.453 0.738 17.592 1.00 95.88 472 LYS A CA 1
ATOM 3773 C C . LYS A 1 472 ? -12.703 1.421 17.056 1.00 95.88 472 LYS A C 1
ATOM 3775 O O . LYS A 1 472 ? -12.934 1.422 15.844 1.00 95.88 472 LYS A O 1
ATOM 3780 N N . SER A 1 473 ? -13.437 2.077 17.945 1.00 94.94 473 SER A N 1
ATOM 3781 C CA . SER A 1 473 ? -14.569 2.923 17.582 1.00 94.94 473 SER A CA 1
ATOM 3782 C C . SER A 1 473 ? -14.107 4.135 16.755 1.00 94.94 473 SER A C 1
ATOM 3784 O O . SER A 1 473 ? -13.086 4.752 17.098 1.00 94.94 473 SER A O 1
ATOM 3786 N N . PRO A 1 474 ? -14.822 4.508 15.674 1.00 92.44 474 PRO A N 1
ATOM 3787 C CA . PRO A 1 474 ? -14.518 5.715 14.909 1.00 92.44 474 PRO A CA 1
ATOM 3788 C C . PRO A 1 474 ? -14.624 6.985 15.757 1.00 92.44 474 PRO A C 1
ATOM 3790 O O . PRO A 1 474 ? -15.429 7.057 16.682 1.00 92.44 474 PRO A O 1
ATOM 3793 N N . SER A 1 475 ? -13.842 8.014 15.430 1.00 89.75 475 SER A N 1
ATOM 3794 C CA . SER A 1 475 ? -13.844 9.279 16.185 1.00 89.75 475 SER A CA 1
ATOM 3795 C C . SER A 1 475 ? -14.923 10.284 15.747 1.00 89.75 475 SER A C 1
ATOM 3797 O O . SER A 1 475 ? -15.195 11.228 16.485 1.00 89.75 475 SER A O 1
ATOM 3799 N N . TYR A 1 476 ? -15.523 10.114 14.558 1.00 84.56 476 TYR A N 1
ATOM 3800 C CA . TYR A 1 476 ? -16.578 10.961 13.967 1.00 84.56 476 TYR A CA 1
ATOM 3801 C C . TYR A 1 476 ? -16.399 12.482 14.133 1.00 84.56 476 TYR A C 1
ATOM 3803 O O . TYR A 1 476 ? -17.367 13.221 14.311 1.00 84.56 476 TYR A O 1
ATOM 3811 N N . GLU A 1 477 ? -15.168 12.995 14.051 1.00 84.25 477 GLU A N 1
ATOM 3812 C CA . GLU A 1 477 ? -14.879 14.417 14.287 1.00 84.25 477 GLU A CA 1
ATOM 3813 C C . GLU A 1 477 ? -15.503 15.337 13.217 1.00 84.25 477 GLU A C 1
ATOM 3815 O O . GLU A 1 477 ? -14.850 15.720 12.249 1.00 84.25 477 GLU A O 1
ATOM 3820 N N . ASN A 1 478 ? -16.767 15.731 13.402 1.00 81.25 478 ASN A N 1
ATOM 3821 C CA . ASN A 1 478 ? -17.579 16.502 12.448 1.00 81.25 478 ASN A CA 1
ATOM 3822 C C . ASN A 1 478 ? -17.875 15.781 11.122 1.00 81.25 478 ASN A C 1
ATOM 3824 O O . ASN A 1 478 ? -18.182 16.426 10.117 1.00 81.25 478 ASN A O 1
ATOM 3828 N N . VAL A 1 479 ? -17.809 14.451 11.114 1.00 85.75 479 VAL A N 1
ATOM 3829 C CA . VAL A 1 479 ? -18.202 13.632 9.964 1.00 85.75 479 VAL A CA 1
ATOM 3830 C C . VAL A 1 479 ? -19.253 12.618 10.360 1.00 85.75 479 VAL A C 1
ATOM 3832 O O . VAL A 1 479 ? -19.391 12.263 11.525 1.00 85.75 479 VAL A O 1
ATOM 3835 N N . VAL A 1 480 ? -19.987 12.152 9.358 1.00 89.56 480 VAL A N 1
ATOM 3836 C CA . VAL A 1 480 ? -21.020 11.132 9.505 1.00 89.56 480 VAL A CA 1
ATOM 3837 C C . VAL A 1 480 ? -20.738 9.985 8.547 1.00 89.56 480 VAL A C 1
ATOM 3839 O O . VAL A 1 480 ? -20.109 10.182 7.494 1.00 89.56 480 VAL A O 1
ATOM 3842 N N . ASN A 1 481 ? -21.209 8.793 8.901 1.00 92.69 481 ASN A N 1
ATOM 3843 C CA . ASN A 1 481 ? -21.407 7.751 7.905 1.00 92.69 481 ASN A CA 1
ATOM 3844 C C . ASN A 1 481 ? -22.462 8.222 6.905 1.00 92.69 481 ASN A C 1
ATOM 3846 O O . ASN A 1 481 ? -23.405 8.926 7.267 1.00 92.69 481 ASN A O 1
ATOM 3850 N N . VAL A 1 482 ? -22.309 7.832 5.645 1.00 92.69 482 VAL A N 1
ATOM 3851 C CA . VAL A 1 482 ? -23.284 8.155 4.602 1.00 92.69 482 VAL A CA 1
ATOM 3852 C C . VAL A 1 482 ? -23.691 6.878 3.899 1.00 92.69 482 VAL A C 1
ATOM 3854 O O . VAL A 1 482 ? -22.854 6.196 3.315 1.00 92.69 482 VAL A O 1
ATOM 3857 N N . LEU A 1 483 ? -24.987 6.592 3.936 1.00 91.56 483 LEU A N 1
ATOM 3858 C CA . LEU A 1 483 ? -25.663 5.590 3.124 1.00 91.56 483 LEU A CA 1
ATOM 3859 C C . LEU A 1 483 ? -26.813 6.314 2.418 1.00 91.56 483 LEU A C 1
ATOM 3861 O O . LEU A 1 483 ? -27.969 6.280 2.837 1.00 91.56 483 LEU A O 1
ATOM 3865 N N . SER A 1 484 ? -26.472 7.035 1.353 1.00 87.88 484 SER A N 1
ATOM 3866 C CA . SER A 1 484 ? -27.393 7.905 0.629 1.00 87.88 484 SER A CA 1
ATOM 3867 C C . SER A 1 484 ? -27.293 7.657 -0.875 1.00 87.88 484 SER A C 1
ATOM 3869 O O . SER A 1 484 ? -26.396 8.149 -1.567 1.00 87.88 484 SER A O 1
ATOM 3871 N N . GLY A 1 485 ? -28.229 6.860 -1.388 1.00 78.31 485 GLY A N 1
ATOM 3872 C CA . GLY A 1 485 ? -28.415 6.675 -2.822 1.00 78.31 485 GLY A CA 1
ATOM 3873 C C . GLY A 1 485 ? -29.224 7.829 -3.398 1.00 78.31 485 GLY A C 1
ATOM 3874 O O . GLY A 1 485 ? -30.189 8.288 -2.792 1.00 78.31 485 GLY A O 1
ATOM 3875 N N . GLY A 1 486 ? -28.870 8.267 -4.601 1.00 78.88 486 GLY A N 1
ATOM 3876 C CA . GLY A 1 486 ? -29.660 9.216 -5.372 1.00 78.88 486 GLY A CA 1
ATOM 3877 C C . GLY A 1 486 ? -31.071 8.710 -5.663 1.00 78.88 486 GLY A C 1
ATOM 3878 O O . GLY A 1 486 ? -32.045 9.410 -5.410 1.00 78.88 486 GLY A O 1
ATOM 3879 N N . GLN A 1 487 ? -31.178 7.461 -6.132 1.00 82.12 487 GLN A N 1
ATOM 3880 C CA . GLN A 1 487 ? -32.471 6.803 -6.351 1.00 82.12 487 GLN A CA 1
ATOM 3881 C C . GLN A 1 487 ? -32.738 5.709 -5.321 1.00 82.12 487 GLN A C 1
ATOM 3883 O O . GLN A 1 487 ? -33.816 5.685 -4.736 1.00 82.12 487 GLN A O 1
ATOM 3888 N N . ILE A 1 488 ? -31.779 4.800 -5.105 1.00 91.56 488 ILE A N 1
ATOM 3889 C CA . ILE A 1 488 ? -31.965 3.674 -4.187 1.00 91.56 488 ILE A CA 1
ATOM 3890 C C . ILE A 1 488 ? -30.641 3.136 -3.632 1.00 91.56 488 ILE A C 1
ATOM 3892 O O . ILE A 1 488 ? -29.629 3.072 -4.333 1.00 91.56 488 ILE A O 1
ATOM 3896 N N . ILE A 1 489 ? -30.677 2.720 -2.371 1.00 92.62 489 ILE A N 1
ATOM 3897 C CA . ILE A 1 489 ? -29.762 1.755 -1.767 1.00 92.62 489 ILE A CA 1
ATOM 3898 C C . ILE A 1 489 ? -30.564 0.482 -1.520 1.00 92.62 489 ILE A C 1
ATOM 3900 O O . ILE A 1 489 ? -31.549 0.542 -0.794 1.00 92.62 489 ILE A O 1
ATOM 3904 N N . ASP A 1 490 ? -30.172 -0.638 -2.124 1.00 96.44 490 ASP A N 1
ATOM 3905 C CA . ASP A 1 490 ? -30.907 -1.904 -2.016 1.00 96.44 490 ASP A CA 1
ATOM 3906 C C . ASP A 1 490 ? -29.984 -3.113 -1.817 1.00 96.44 490 ASP A C 1
ATOM 3908 O O . ASP A 1 490 ? -28.880 -3.173 -2.359 1.00 96.44 490 ASP A O 1
ATOM 3912 N N . GLY A 1 491 ? -30.431 -4.102 -1.049 1.00 96.50 491 GLY A N 1
ATOM 3913 C CA . GLY A 1 491 ? -29.695 -5.350 -0.842 1.00 96.50 491 GLY A CA 1
ATOM 3914 C C . GLY A 1 491 ? -28.305 -5.153 -0.230 1.00 96.50 491 GLY A C 1
ATOM 3915 O O . GLY A 1 491 ? -27.342 -5.778 -0.680 1.00 96.50 491 GLY A O 1
ATOM 3916 N N . MET A 1 492 ? -28.176 -4.257 0.753 1.00 97.56 492 MET A N 1
ATOM 3917 C CA . MET A 1 492 ? -26.960 -4.169 1.565 1.00 97.56 492 MET A CA 1
ATOM 3918 C C . MET A 1 492 ? -27.003 -5.205 2.685 1.00 97.56 492 MET A C 1
ATOM 3920 O O . MET A 1 492 ? -27.982 -5.296 3.424 1.00 97.56 492 MET A O 1
ATOM 3924 N N . VAL A 1 493 ? -25.931 -5.974 2.828 1.00 98.50 493 VAL A N 1
ATOM 3925 C CA . VAL A 1 493 ? -25.828 -7.024 3.843 1.00 98.50 493 VAL A CA 1
ATOM 3926 C C . VAL A 1 493 ? -24.627 -6.743 4.732 1.00 98.50 493 VAL A C 1
ATOM 3928 O O . VAL A 1 493 ? -23.509 -6.656 4.230 1.00 98.50 493 VAL A O 1
ATOM 3931 N N . PHE A 1 494 ? -24.869 -6.639 6.034 1.00 98.56 494 PHE A N 1
ATOM 3932 C CA . PHE A 1 494 ? -23.862 -6.610 7.088 1.00 98.56 494 PHE A CA 1
ATOM 3933 C C . PHE A 1 494 ? -23.913 -7.966 7.803 1.00 98.56 494 PHE A C 1
ATOM 3935 O O . PHE A 1 494 ? -24.877 -8.273 8.496 1.00 98.56 494 PHE A O 1
ATOM 3942 N N . ASP A 1 495 ? -22.916 -8.808 7.557 1.00 98.69 495 ASP A N 1
ATOM 3943 C CA . ASP A 1 495 ? -22.828 -10.194 8.024 1.00 98.69 495 ASP A CA 1
ATOM 3944 C C . ASP A 1 495 ? -21.605 -10.299 8.941 1.00 98.69 495 ASP A C 1
ATOM 3946 O O . ASP A 1 495 ? -20.472 -10.210 8.468 1.00 98.69 495 ASP A O 1
ATOM 3950 N N . ASN A 1 496 ? -21.804 -10.389 10.256 1.00 98.50 496 ASN A N 1
ATOM 3951 C CA . ASN A 1 496 ? -20.705 -10.370 11.234 1.00 98.50 496 ASN A CA 1
ATOM 3952 C C . ASN A 1 496 ? -19.764 -9.144 11.097 1.00 98.50 496 ASN A C 1
ATOM 3954 O O . ASN A 1 496 ? -18.538 -9.261 10.996 1.00 98.50 496 ASN A O 1
ATOM 3958 N N . VAL A 1 497 ? -20.337 -7.936 11.067 1.00 98.56 497 VAL A N 1
ATOM 3959 C CA . VAL A 1 497 ? -19.567 -6.683 11.161 1.00 98.56 497 VAL A CA 1
ATOM 3960 C C . VAL A 1 497 ? -19.479 -6.267 12.624 1.00 98.56 497 VAL A C 1
ATOM 3962 O O . VAL A 1 497 ? -20.509 -6.133 13.275 1.00 98.56 497 VAL A O 1
ATOM 3965 N N . THR A 1 498 ? -18.270 -6.045 13.140 1.00 98.38 498 THR A N 1
ATOM 3966 C CA . THR A 1 498 ? -18.035 -5.739 14.559 1.00 98.38 498 THR A CA 1
ATOM 3967 C C . THR A 1 498 ? -17.226 -4.461 14.754 1.00 98.38 498 THR A C 1
ATOM 3969 O O . THR A 1 498 ? -16.240 -4.251 14.041 1.00 98.38 498 THR A O 1
ATOM 3972 N N . VAL A 1 499 ? -17.555 -3.675 15.778 1.00 97.75 499 VAL A N 1
ATOM 3973 C CA . VAL A 1 499 ? -16.765 -2.532 16.260 1.00 97.75 499 VAL A CA 1
ATOM 3974 C C . VAL A 1 499 ? -16.364 -2.793 17.706 1.00 97.75 499 VAL A C 1
ATOM 3976 O O . VAL A 1 499 ? -17.215 -3.024 18.553 1.00 97.75 499 VAL A O 1
ATOM 3979 N N . GLU A 1 500 ? -15.059 -2.824 17.983 1.00 97.19 500 GLU A N 1
ATOM 3980 C CA . GLU A 1 500 ? -14.502 -3.152 19.308 1.00 97.19 500 GLU A CA 1
ATOM 3981 C C . GLU A 1 500 ? -14.994 -4.504 19.862 1.00 97.19 500 GLU A C 1
ATOM 3983 O O . GLU A 1 500 ? -15.056 -4.721 21.067 1.00 97.19 500 GLU A O 1
ATOM 3988 N N . GLY A 1 501 ? -15.297 -5.442 18.957 1.00 97.31 501 GLY A N 1
ATOM 3989 C CA . GLY A 1 501 ? -15.822 -6.772 19.278 1.00 97.31 501 GLY A CA 1
ATOM 3990 C C . GLY A 1 501 ? -17.348 -6.847 19.375 1.00 97.31 501 GLY A C 1
ATOM 3991 O O . GLY A 1 501 ? -17.882 -7.953 19.364 1.00 97.31 501 GLY A O 1
ATOM 3992 N N . GLU A 1 502 ? -18.046 -5.712 19.388 1.00 98.06 502 GLU A N 1
ATOM 3993 C CA . GLU A 1 502 ? -19.507 -5.667 19.439 1.00 98.06 502 GLU A CA 1
ATOM 3994 C C . GLU A 1 502 ? -20.102 -5.748 18.023 1.00 98.06 502 GLU A C 1
ATOM 3996 O O . GLU A 1 502 ? -19.696 -4.975 17.148 1.00 98.06 502 GLU A O 1
ATOM 4001 N N . PRO A 1 503 ? -21.031 -6.682 17.752 1.00 98.06 503 PRO A N 1
ATOM 4002 C CA . PRO A 1 503 ? -21.644 -6.825 16.436 1.00 98.06 503 PRO A CA 1
ATOM 4003 C C . PRO A 1 503 ? -22.627 -5.688 16.144 1.00 98.06 503 PRO A C 1
ATOM 4005 O O . PRO A 1 503 ? -23.427 -5.316 17.000 1.00 98.06 503 PRO A O 1
ATOM 4008 N N . LEU A 1 504 ? -22.624 -5.193 14.904 1.00 97.94 504 LEU A N 1
ATOM 4009 C CA . LEU A 1 504 ? -23.665 -4.297 14.403 1.00 97.94 504 LEU A CA 1
ATOM 4010 C C . LEU A 1 504 ? -24.964 -5.083 14.204 1.00 97.94 504 LEU A C 1
ATOM 4012 O O . LEU A 1 504 ? -24.977 -6.109 13.522 1.00 97.94 504 LEU A O 1
ATOM 4016 N N . GLN A 1 505 ? -26.062 -4.585 14.762 1.00 98.00 505 GLN A N 1
ATOM 4017 C CA . GLN A 1 505 ? -27.382 -5.215 14.696 1.00 98.00 505 GLN A CA 1
ATOM 4018 C C . GLN A 1 505 ? -28.374 -4.400 13.861 1.00 98.00 505 GLN A C 1
ATOM 4020 O O . GLN A 1 505 ? -29.409 -4.921 13.440 1.00 98.00 505 GLN A O 1
ATOM 4025 N N . SER A 1 506 ? -28.077 -3.122 13.633 1.00 97.62 506 SER A N 1
ATOM 4026 C CA . SER A 1 506 ? -29.001 -2.152 13.061 1.00 97.62 506 SER A CA 1
ATOM 4027 C C . SER A 1 506 ? -28.275 -0.960 12.418 1.00 97.62 506 SER A C 1
ATOM 4029 O O . SER A 1 506 ? -27.053 -0.826 12.507 1.00 97.62 506 SER A O 1
ATOM 4031 N N . LEU A 1 507 ? -29.023 -0.081 11.738 1.00 96.69 507 LEU A N 1
ATOM 4032 C CA . LEU A 1 507 ? -28.459 1.151 11.166 1.00 96.69 507 LEU A CA 1
ATOM 4033 C C . LEU A 1 507 ? -28.120 2.177 12.255 1.00 96.69 507 LEU A C 1
ATOM 4035 O O . LEU A 1 507 ? -27.240 3.009 12.050 1.00 96.69 507 LEU A O 1
ATOM 4039 N N . GLU A 1 508 ? -28.791 2.109 13.400 1.00 97.00 508 GLU A N 1
ATOM 4040 C CA . GLU A 1 508 ? -28.553 2.941 14.576 1.00 97.00 508 GLU A CA 1
ATOM 4041 C C . GLU A 1 508 ? -27.140 2.721 15.142 1.00 97.00 508 GLU A C 1
ATOM 4043 O O . GLU A 1 508 ? -26.497 3.665 15.594 1.00 97.00 508 GLU A O 1
ATOM 4048 N N . ASP A 1 509 ? -26.587 1.512 15.001 1.00 96.38 509 ASP A N 1
ATOM 4049 C CA . ASP A 1 509 ? -25.205 1.206 15.402 1.00 96.38 509 ASP A CA 1
ATOM 4050 C C . ASP A 1 509 ? -24.151 1.894 14.506 1.00 96.38 509 ASP A C 1
ATOM 4052 O O . ASP A 1 509 ? -22.959 1.902 14.815 1.00 96.38 509 ASP A O 1
ATOM 4056 N N . LEU A 1 510 ? -24.576 2.488 13.383 1.00 94.69 510 LEU A N 1
ATOM 4057 C CA . LEU A 1 510 ? -23.738 3.296 12.495 1.00 94.69 510 LEU A CA 1
ATOM 4058 C C . LEU A 1 510 ? -23.835 4.799 12.794 1.00 94.69 510 LEU A C 1
ATOM 4060 O O . LEU A 1 510 ? -23.310 5.601 12.015 1.00 94.69 510 LEU A O 1
ATOM 4064 N N . GLU A 1 511 ? -24.515 5.219 13.862 1.00 94.56 511 GLU A N 1
ATOM 4065 C CA . GLU A 1 511 ? -24.606 6.638 14.191 1.00 94.56 511 GLU A CA 1
ATOM 4066 C C . GLU A 1 511 ? -23.226 7.263 14.501 1.00 94.56 511 GLU A C 1
ATOM 4068 O O . GLU A 1 511 ? -22.362 6.623 15.107 1.00 94.56 511 GLU A O 1
ATOM 4073 N N . PRO A 1 512 ? -22.989 8.526 14.089 1.00 94.25 512 PRO A N 1
ATOM 4074 C CA . PRO A 1 512 ? -23.895 9.388 13.333 1.00 94.25 512 PRO A CA 1
ATOM 4075 C C . PRO A 1 512 ? -23.991 8.977 11.851 1.00 94.25 512 PRO A C 1
ATOM 4077 O O . PRO A 1 512 ? -22.979 8.824 11.161 1.00 94.25 512 PRO A O 1
ATOM 4080 N N . LEU A 1 513 ? -25.225 8.852 11.351 1.00 94.12 513 LEU A N 1
ATOM 4081 C CA . LEU A 1 513 ? -25.535 8.336 10.016 1.00 94.12 513 LEU A CA 1
ATOM 4082 C C . LEU A 1 513 ? -26.453 9.289 9.240 1.00 94.12 513 LEU A C 1
ATOM 4084 O O . LEU A 1 513 ? -27.516 9.683 9.714 1.00 94.12 513 LEU A O 1
ATOM 4088 N N . GLU A 1 514 ? -26.077 9.595 8.000 1.00 92.50 514 GLU A N 1
ATOM 4089 C CA . GLU A 1 514 ? -26.998 10.110 6.992 1.00 92.50 514 GLU A CA 1
ATOM 4090 C C . GLU A 1 514 ? -27.501 8.955 6.117 1.00 92.50 514 GLU A C 1
ATOM 4092 O O . GLU A 1 514 ? -26.755 8.399 5.306 1.00 92.50 514 GLU A O 1
ATOM 4097 N N . ALA A 1 515 ? -28.781 8.621 6.270 1.00 93.12 515 ALA A N 1
ATOM 4098 C CA . ALA A 1 515 ? -29.447 7.538 5.560 1.00 93.12 515 ALA A CA 1
ATOM 4099 C C . ALA A 1 515 ? -30.577 8.074 4.670 1.00 93.12 515 ALA A C 1
ATOM 4101 O O . ALA A 1 515 ? -31.492 8.738 5.160 1.00 93.12 515 ALA A O 1
ATOM 4102 N N . ARG A 1 516 ? -30.545 7.778 3.363 1.00 92.69 516 ARG A N 1
ATOM 4103 C CA . ARG A 1 516 ? -31.617 8.142 2.415 1.00 92.69 516 ARG A CA 1
ATOM 4104 C C . ARG A 1 516 ? -31.837 7.046 1.376 1.00 92.69 516 ARG A C 1
ATOM 4106 O O . ARG A 1 516 ? -30.885 6.436 0.897 1.00 92.69 516 ARG A O 1
ATOM 4113 N N . ASN A 1 517 ? -33.103 6.846 1.002 1.00 92.31 517 ASN A N 1
ATOM 4114 C CA . ASN A 1 517 ? -33.528 5.895 -0.033 1.00 92.31 517 ASN A CA 1
ATOM 4115 C C . ASN A 1 517 ? -33.063 4.448 0.219 1.00 92.31 517 ASN A C 1
ATOM 4117 O O . ASN A 1 517 ? -32.754 3.719 -0.721 1.00 92.31 517 ASN A O 1
ATOM 4121 N N . ILE A 1 518 ? -32.995 4.050 1.491 1.00 93.88 518 ILE A N 1
ATOM 4122 C CA . ILE A 1 518 ? -32.526 2.732 1.913 1.00 93.88 518 ILE A CA 1
ATOM 4123 C C . ILE A 1 518 ? -33.674 1.718 1.882 1.00 93.88 518 ILE A C 1
ATOM 4125 O O . ILE A 1 518 ? -34.737 1.947 2.457 1.00 93.88 518 ILE A O 1
ATOM 4129 N N . GLN A 1 519 ? -33.434 0.583 1.235 1.00 94.50 519 GLN A N 1
ATOM 4130 C CA . GLN A 1 519 ? -34.299 -0.589 1.177 1.00 94.50 519 GLN A CA 1
ATOM 4131 C C . GLN A 1 519 ? -33.440 -1.852 1.333 1.00 94.50 519 GLN A C 1
ATOM 4133 O O . GLN A 1 519 ? -32.240 -1.838 1.069 1.00 94.50 519 GLN A O 1
ATOM 4138 N N . GLY A 1 520 ? -34.037 -2.944 1.815 1.00 93.75 520 GLY A N 1
ATOM 4139 C CA . GLY A 1 520 ? -33.383 -4.257 1.795 1.00 93.75 520 GLY A CA 1
ATOM 4140 C C . GLY A 1 520 ? -32.053 -4.356 2.556 1.00 93.75 520 GLY A C 1
ATOM 4141 O O . GLY A 1 520 ? -31.195 -5.140 2.153 1.00 93.75 520 GLY A O 1
ATOM 4142 N N . VAL A 1 521 ? -31.856 -3.582 3.632 1.00 97.00 521 VAL A N 1
ATOM 4143 C CA . VAL A 1 521 ? -30.680 -3.732 4.508 1.00 97.00 521 VAL A CA 1
ATOM 4144 C C . VAL A 1 521 ? -30.896 -4.898 5.461 1.00 97.00 521 VAL A C 1
ATOM 4146 O O . VAL A 1 521 ? -31.935 -4.983 6.110 1.00 97.00 521 VAL A O 1
ATOM 4149 N N . THR A 1 522 ? -29.912 -5.787 5.553 1.00 98.19 522 THR A N 1
ATOM 4150 C CA . THR A 1 522 ? -29.935 -6.936 6.466 1.00 98.19 522 THR A CA 1
ATOM 4151 C C . THR A 1 522 ? -28.703 -6.930 7.361 1.00 98.19 522 THR A C 1
ATOM 4153 O O . THR A 1 522 ? -27.592 -6.768 6.860 1.00 98.19 522 THR A O 1
ATOM 4156 N N . PHE A 1 523 ? -28.912 -7.166 8.656 1.00 98.38 523 PHE A N 1
ATOM 4157 C CA . PHE A 1 523 ? -27.874 -7.440 9.651 1.00 98.38 523 PHE A CA 1
ATOM 4158 C C . PHE A 1 523 ? -28.027 -8.888 10.113 1.00 98.38 523 PHE A C 1
ATOM 4160 O O . PHE A 1 523 ? -29.156 -9.313 10.383 1.00 98.38 523 PHE A O 1
ATOM 4167 N N . ARG A 1 524 ? -26.940 -9.660 10.143 1.00 96.31 524 ARG A N 1
ATOM 4168 C CA . ARG A 1 524 ? -26.972 -11.059 10.586 1.00 96.31 524 ARG A CA 1
ATOM 4169 C C . ARG A 1 524 ? -25.643 -11.565 11.123 1.00 96.31 524 ARG A C 1
ATOM 4171 O O . ARG A 1 524 ? -24.599 -10.963 10.782 1.00 96.31 524 ARG A O 1
#

pLDDT: mean 87.41, std 15.53, range [30.48, 98.81]

Foldseek 3Di:
DDDDDDDDDPDDPPPDPPPDFDKAWQAAFPPQVPDFQQKHFDQFKFKFKDFPPDPDDSPVGRHRHTKMKGAQRDPPCVWFPPLRNQAIEIETEIAGQGKMKMKMWGNDPDFFPDKDKDDPPQPQQVPWDDDHGTMIITIDHADPAKDKIKIQGPADPALLGGRRYIYIYIYGHHWDADPDAEDEDDGHEAFCVHPCADVQLENEAAQPHPHQEYEYESRYERQAAYEAAHFNYEYTYAYEYEPSPFAQLVVDPCSLVCPQVGQGPVRHGQDARYEYDYDPPDPGQAYEYYNYEYEDTSAEHEDRHAAYGNYEYYERTANNEAYEHQHAYNYEDDYAAAPYEQLEHEAENYEYAYAAYAEPYELDAPDPSSADHAYEHEHYEYQGFNHDLDADQVVLCRPADPPQDRDDSARSCQRGEHEHYEYRDLAAGERENAEYENYEYAHQGLAHARYDYSNLRYEYEHHEDANAEALAHHPVPVYAHEDGHSAAYAQYEYHQHDHNNHADQDVVVRPVYDHDRYDHYYYD

Radius of gyration: 24.17 Å; chains: 1; bounding box: 61×97×58 Å

InterPro domains:
  IPR011050 Pectin lyase fold/virulence factor [SSF51126] (183-504)
  IPR012334 Pectin lyase fold [G3DSA:2.160.20.10] (176-518)

Secondary structure (DSSP, 8-state):
-----------------------EEPPPPS-GGGPPTTEEE-SSEEEEEEETT--S-GGGGTTTS--EEE--S---TTTS-GGGTT-EEEEEEEE-SS-EEEEEEE-SSSPP--EEEE-TT-GGGGG-EEETTTEEEEEE---SS-EEEEEEES--SSTTSPPSEEEEEEEEPPP-PPSSSEEEPPSEEE-TTSTTS-TTSEEEE-TT-S-SEEEE-TTEEEESEEEE-STT-EEEES-EEE-TTSPPGGGSTTTGGGSSSPBPTTSSB---SEEE-PPTT-S----EEES-EEES-SS-SEE--SEEES-EEEEEEET---B-SSEEES-EEEEES-SEE-SSEEEES-EEEE-SSEEEEE--SS-GGGSS--EEEEEEEEEEE-------TTTTTTTPPTTPPPPPTTTTTTTEEEEEEEE--SS-EEEEEEEEEEEEE-S--S-SEEEEETTS-EEEEEEEEEEEEESS----TT--EEEEEEEEEEEEEEEEEEETTEEP-SSGGG-SEEEEEE-S-EE-